Protein AF-A0A067N9S3-F1 (afdb_monomer_lite)

Radius of gyration: 34.0 Å; chains: 1; bounding box: 84×92×88 Å

Organism: Pleurotus ostreatus (strain PC15) (NCBI:txid1137138)

pLDDT: mean 71.11, std 23.24, range [21.45, 98.75]

Foldseek 3Di:
DLPPPVVVDLDDADLVLDDDDPVLLVVLCVLQVPPDPVVLSVLLVVLLVQLCVVDSDPCSSNVVLSPLFLVVFPCNVVVLVCLVPPVLAAEEEEQCQLVNNVVVSVVSPRDQQRYAYEHQDPVSPVSNCSSSVHDCVRRVRYYAHRDLPDCVQFNQDAADQDADPDDQDRSSPDRHLNSLFQPHQEYEYEQPLQSDDDVVSLSSLRSVRRNFHLPFFRKYWYKHFADCAWDWDDDPPDDPPDTGTHHHFPVQQVSVPVRDDPPQKDKGKHWDWDAAPPDDPVDRRTTTMITIMITGHNPDPDDVVVVVVVVPPPDDDDDDDDDDDDDDDDDDDDDDDDDDDDDDDDDDDDDDDDDDDDDPLLVQLVPDLDLCSLLVHDDDPDDDLVVLVVSLVVSLCVLPLCVQPDPPPDPDDDDDDDRDDSDDPSSVVSNLSSVLSSVQCNDPVSVVVVVPDDPPDGHDSVVVVVVVVVVVVVVVVVVVVVVCLQVPVCVVVLVVVVVVCVVPVVVVCDPVNSVVVSVVSVVVNVVVVPVQLVVLLVVLQVVLVVVLVVLVVQCVPDDPPPPLSNVLSVLVNVLSVLCSVVSNQVSNVVVVVVPDPDDDDDDRPDDPVVNVVSVVSNVVSVVVSVVSD

InterPro domains:
  IPR001623 DnaJ domain [PF00226] (370-451)
  IPR001623 DnaJ domain [PS50076] (370-454)
  IPR001623 DnaJ domain [SM00271] (369-446)
  IPR001623 DnaJ domain [cd06257] (370-443)
  IPR018253 DnaJ domain, conserved site [PS00636] (431-450)
  IPR029063 S-adenosyl-L-methionine-dependent methyltransferase superfamily [G3DSA:3.40.50.150] (67-269)
  IPR029063 S-adenosyl-L-methionine-dependent methyltransferase superfamily [SSF53335] (76-224)
  IPR036869 Chaperone J-domain superfamily [G3DSA:1.10.287.110] (363-470)
  IPR036869 Chaperone J-domain superfamily [SSF46565] (367-482)
  IPR051654 Fungal Meroterpenoid Biosynthesis Methyltransferases [PTHR35897] (19-282)
  IPR060188 Mmethyltransferase nvfJ-like, N-terminal domain [PF27593] (19-66)

Structure (mmCIF, N/CA/C/O backbone):
data_AF-A0A067N9S3-F1
#
_entry.id   AF-A0A067N9S3-F1
#
loop_
_atom_site.group_PDB
_atom_site.id
_atom_site.type_symbol
_atom_site.label_atom_id
_atom_site.label_alt_id
_atom_site.label_comp_id
_atom_site.label_asym_id
_atom_site.label_entity_id
_atom_site.label_seq_id
_atom_site.pdbx_PDB_ins_code
_atom_site.Cartn_x
_atom_site.Cartn_y
_atom_site.Cartn_z
_atom_site.occupancy
_atom_site.B_iso_or_equiv
_atom_site.auth_seq_id
_atom_site.auth_comp_id
_atom_site.auth_asym_id
_atom_site.auth_atom_id
_atom_site.pdbx_PDB_model_num
ATOM 1 N N . MET A 1 1 ? -14.816 -0.729 -18.235 1.00 34.25 1 MET A N 1
ATOM 2 C CA . MET A 1 1 ? -14.572 -0.189 -19.600 1.00 34.25 1 MET A CA 1
ATOM 3 C C . MET A 1 1 ? -13.129 -0.346 -20.090 1.00 34.25 1 MET A C 1
ATOM 5 O O . MET A 1 1 ? -12.967 -0.770 -21.223 1.00 34.25 1 MET A O 1
ATOM 9 N N . TYR A 1 2 ? -12.100 -0.036 -19.285 1.00 38.22 2 TYR A N 1
ATOM 10 C CA . TYR A 1 2 ? -10.674 0.024 -19.692 1.00 38.22 2 TYR A CA 1
ATOM 11 C C . TYR A 1 2 ? -10.182 -1.118 -20.614 1.00 38.22 2 TYR A C 1
ATOM 13 O O . TYR A 1 2 ? -9.454 -0.886 -21.578 1.00 38.22 2 TYR A O 1
ATOM 21 N N . HIS A 1 3 ? -10.639 -2.347 -20.358 1.00 40.97 3 HIS A N 1
ATOM 22 C CA . HIS A 1 3 ? -10.267 -3.547 -21.108 1.00 40.97 3 HIS A CA 1
ATOM 23 C C . HIS A 1 3 ? -10.670 -3.580 -22.593 1.00 40.97 3 HIS A C 1
ATOM 25 O O . HIS A 1 3 ? -10.021 -4.290 -23.346 1.00 40.97 3 HIS A O 1
ATOM 31 N N . SER A 1 4 ? -11.687 -2.839 -23.051 1.00 35.44 4 SER A N 1
ATOM 32 C CA . SER A 1 4 ? -12.237 -3.012 -24.413 1.00 35.44 4 SER A CA 1
ATOM 33 C C . SER A 1 4 ? -11.561 -2.183 -25.516 1.00 35.44 4 SER A C 1
ATOM 35 O O . SER A 1 4 ? -12.059 -2.139 -26.645 1.00 35.44 4 SER A O 1
ATOM 37 N N . ARG A 1 5 ? -10.468 -1.463 -25.209 1.00 42.41 5 ARG A N 1
ATOM 38 C CA . ARG A 1 5 ? -9.829 -0.528 -26.160 1.00 42.41 5 ARG A CA 1
ATOM 39 C C . ARG A 1 5 ? -8.297 -0.548 -26.223 1.00 42.41 5 ARG A C 1
ATOM 41 O O . ARG A 1 5 ? -7.767 -0.035 -27.206 1.00 42.41 5 ARG A O 1
ATOM 48 N N . ILE A 1 6 ? -7.583 -1.145 -25.262 1.00 43.88 6 ILE A N 1
ATOM 49 C CA . ILE A 1 6 ? -6.105 -1.239 -25.318 1.00 43.88 6 ILE A CA 1
ATOM 50 C C . ILE A 1 6 ? -5.633 -2.054 -26.535 1.00 43.88 6 ILE A C 1
ATOM 52 O O . ILE A 1 6 ? -4.616 -1.715 -27.137 1.00 43.88 6 ILE A O 1
ATOM 56 N N . ASP A 1 7 ? -6.431 -3.022 -26.990 1.00 42.16 7 ASP A N 1
ATOM 57 C CA . ASP A 1 7 ? -6.156 -3.831 -28.187 1.00 42.16 7 ASP A CA 1
ATOM 58 C C . ASP A 1 7 ? -6.003 -3.008 -29.480 1.00 42.16 7 ASP A C 1
ATOM 60 O O . ASP A 1 7 ? -5.424 -3.488 -30.453 1.00 42.16 7 ASP A O 1
ATOM 64 N N . LYS A 1 8 ? -6.499 -1.759 -29.518 1.00 44.81 8 LYS A N 1
ATOM 65 C CA . LYS A 1 8 ? -6.393 -0.891 -30.704 1.00 44.81 8 LYS A CA 1
ATOM 66 C C . LYS A 1 8 ? -5.042 -0.189 -30.840 1.00 44.81 8 LYS A C 1
ATOM 68 O O . LYS A 1 8 ? -4.690 0.184 -31.955 1.00 44.81 8 LYS A O 1
ATOM 73 N N . ILE A 1 9 ? -4.293 -0.005 -29.747 1.00 59.12 9 ILE A N 1
ATOM 74 C CA . ILE A 1 9 ? -2.919 0.520 -29.769 1.00 59.12 9 ILE A CA 1
ATOM 75 C C . ILE A 1 9 ? -2.112 -0.167 -28.657 1.00 59.12 9 ILE A C 1
ATOM 77 O O . ILE A 1 9 ? -2.021 0.332 -27.537 1.00 59.12 9 ILE A O 1
ATOM 81 N N . LYS A 1 10 ? -1.482 -1.298 -28.993 1.00 74.81 10 LYS A N 1
ATOM 82 C CA . LYS A 1 10 ? -0.449 -1.971 -28.190 1.00 74.81 10 LYS A CA 1
ATOM 83 C C . LYS A 1 10 ? 0.932 -1.593 -28.762 1.00 74.81 10 LYS A C 1
ATOM 85 O O . LYS A 1 10 ? 1.339 -2.195 -29.756 1.00 74.81 10 LYS A O 1
ATOM 90 N N . PRO A 1 11 ? 1.642 -0.576 -28.229 1.00 82.75 11 PRO A N 1
ATOM 91 C CA . PRO A 1 11 ? 2.885 -0.103 -28.839 1.00 82.75 11 PRO A CA 1
ATOM 92 C C . PRO A 1 11 ? 4.023 -1.118 -28.638 1.00 82.75 11 PRO A C 1
ATOM 94 O O . PRO A 1 11 ? 4.049 -1.798 -27.611 1.00 82.75 11 PRO A O 1
ATOM 97 N N . PRO A 1 12 ? 5.001 -1.204 -29.559 1.00 89.12 12 PRO A N 1
ATOM 98 C CA . PRO A 1 12 ? 6.074 -2.193 -29.482 1.00 89.12 12 PRO A CA 1
ATOM 99 C C . PRO A 1 12 ? 6.892 -2.060 -28.194 1.00 89.12 12 PRO A C 1
ATOM 101 O O . PRO A 1 12 ? 7.073 -0.955 -27.669 1.00 89.12 12 PRO A O 1
ATOM 104 N N . LEU A 1 13 ? 7.392 -3.191 -27.695 1.00 90.56 13 LEU A N 1
ATOM 105 C CA . LEU A 1 13 ? 8.353 -3.233 -26.592 1.00 90.56 13 LEU A CA 1
ATOM 106 C C . LEU A 1 13 ? 9.662 -2.548 -26.994 1.00 90.56 13 LEU A C 1
ATOM 108 O O . LEU A 1 13 ? 10.046 -2.555 -28.162 1.00 90.56 13 LEU A O 1
ATOM 112 N N . ASP A 1 14 ? 10.338 -1.966 -26.011 1.00 88.31 14 ASP A N 1
ATOM 113 C CA . ASP A 1 14 ? 11.590 -1.240 -26.199 1.00 88.31 14 ASP A CA 1
ATOM 114 C C . ASP A 1 14 ? 12.540 -1.587 -25.037 1.00 88.31 14 ASP A C 1
ATOM 116 O O . ASP A 1 14 ? 12.266 -1.210 -23.891 1.00 88.31 14 ASP A O 1
ATOM 120 N N . PRO A 1 15 ? 13.641 -2.321 -25.298 1.00 88.88 15 PRO A N 1
ATOM 121 C CA . PRO A 1 15 ? 14.610 -2.701 -24.274 1.00 88.88 15 PRO A CA 1
ATOM 122 C C . PRO A 1 15 ? 15.278 -1.525 -23.549 1.00 88.88 15 PRO A C 1
ATOM 124 O O . PRO A 1 15 ? 15.851 -1.739 -22.483 1.00 88.88 15 PRO A O 1
ATOM 127 N N . SER A 1 16 ? 15.215 -0.295 -24.076 1.00 87.75 16 SER A N 1
ATOM 128 C CA . SER A 1 16 ? 15.790 0.885 -23.414 1.00 87.75 16 SER A CA 1
ATOM 129 C C . SER A 1 16 ? 15.037 1.312 -22.147 1.00 87.75 16 SER A C 1
ATOM 131 O O . SER A 1 16 ? 15.611 2.008 -21.311 1.00 87.75 16 SER A O 1
ATOM 133 N N . PHE A 1 17 ? 13.800 0.837 -21.938 1.00 84.69 17 PHE A N 1
ATOM 134 C CA . PHE A 1 17 ? 13.096 0.995 -20.659 1.00 84.69 17 PHE A CA 1
ATOM 135 C C . PHE A 1 17 ? 13.587 0.037 -19.562 1.00 84.69 17 PHE A C 1
ATOM 137 O O . PHE A 1 17 ? 13.145 0.153 -18.420 1.00 84.69 17 PHE A O 1
ATOM 144 N N . TYR A 1 18 ? 14.479 -0.916 -19.860 1.00 90.50 18 TYR A N 1
ATOM 145 C CA . TYR A 1 18 ? 15.094 -1.742 -18.822 1.00 90.50 18 TYR A CA 1
ATOM 146 C C . TYR A 1 18 ? 16.066 -0.912 -17.977 1.00 90.50 18 TYR A C 1
ATOM 148 O O . TYR A 1 18 ? 17.146 -0.525 -18.426 1.00 90.50 18 TYR A O 1
ATOM 156 N N . LYS A 1 19 ? 15.681 -0.683 -16.723 1.00 87.19 19 LYS A N 1
ATOM 157 C CA . LYS A 1 19 ? 16.476 -0.037 -15.681 1.00 87.19 19 LYS A CA 1
ATOM 158 C C . LYS A 1 19 ? 16.143 -0.743 -14.367 1.00 87.19 19 LYS A C 1
ATOM 160 O O . LYS A 1 19 ? 14.967 -0.945 -14.077 1.00 87.19 19 LYS A O 1
ATOM 165 N N . LEU A 1 20 ? 17.169 -1.120 -13.613 1.00 89.75 20 LEU A N 1
ATOM 166 C CA . LEU A 1 20 ? 17.061 -1.562 -12.223 1.00 89.75 20 LEU A CA 1
ATOM 167 C C . LEU A 1 20 ? 17.903 -0.612 -11.371 1.00 89.75 20 LEU A C 1
ATOM 169 O O . LEU A 1 20 ? 18.984 -0.204 -11.801 1.00 89.75 20 LEU A O 1
ATOM 173 N N . ALA A 1 21 ? 17.416 -0.271 -10.186 1.00 89.00 21 ALA A N 1
ATOM 174 C CA . ALA A 1 21 ? 18.239 0.268 -9.110 1.00 89.00 21 ALA A CA 1
ATOM 175 C C . ALA A 1 21 ? 19.012 -0.867 -8.404 1.00 89.00 21 ALA A C 1
ATOM 177 O O . ALA A 1 21 ? 18.691 -2.045 -8.573 1.00 89.00 21 ALA A O 1
ATOM 178 N N . ASP A 1 22 ? 20.042 -0.532 -7.624 1.00 92.00 22 ASP A N 1
ATOM 179 C CA . ASP A 1 22 ? 20.944 -1.530 -7.026 1.00 92.00 22 ASP A CA 1
ATOM 180 C C . ASP A 1 22 ? 20.232 -2.469 -6.030 1.00 92.00 22 ASP A C 1
ATOM 182 O O . ASP A 1 22 ? 20.565 -3.652 -5.944 1.00 92.00 22 ASP A O 1
ATOM 186 N N . ASP A 1 23 ? 19.208 -1.972 -5.325 1.00 90.81 23 ASP A N 1
ATOM 187 C CA . ASP A 1 23 ? 18.338 -2.744 -4.427 1.00 90.81 23 ASP A CA 1
ATOM 188 C C . ASP A 1 23 ? 17.457 -3.744 -5.191 1.00 90.81 23 ASP A C 1
ATOM 190 O O . ASP A 1 23 ? 17.360 -4.915 -4.817 1.00 90.81 23 ASP A O 1
ATOM 194 N N . GLU A 1 24 ? 16.857 -3.302 -6.298 1.00 93.06 24 GLU A N 1
ATOM 195 C CA . GLU A 1 24 ? 16.057 -4.145 -7.189 1.00 93.06 24 GLU A CA 1
ATOM 196 C C . GLU A 1 24 ? 16.942 -5.211 -7.851 1.00 93.06 24 GLU A C 1
ATOM 198 O O . GLU A 1 24 ? 16.594 -6.391 -7.870 1.00 93.06 24 GLU A O 1
ATOM 203 N N . ALA A 1 25 ? 18.124 -4.823 -8.340 1.00 95.56 25 ALA A N 1
ATOM 204 C CA . ALA A 1 25 ? 19.092 -5.734 -8.938 1.00 95.56 25 ALA A CA 1
ATOM 205 C C . ALA A 1 25 ? 19.567 -6.797 -7.938 1.00 95.56 25 ALA A C 1
ATOM 207 O O . ALA A 1 25 ? 19.582 -7.979 -8.281 1.00 95.56 25 ALA A O 1
ATOM 208 N N . ALA A 1 26 ? 19.896 -6.418 -6.699 1.00 96.12 26 ALA A N 1
ATOM 209 C CA . ALA A 1 26 ? 20.254 -7.371 -5.650 1.00 96.12 26 ALA A CA 1
ATOM 210 C C . ALA A 1 26 ? 19.112 -8.364 -5.363 1.00 96.12 26 ALA A C 1
ATOM 212 O O . ALA A 1 26 ? 19.347 -9.574 -5.322 1.00 96.12 26 ALA A O 1
ATOM 213 N N . PHE A 1 27 ? 17.871 -7.877 -5.247 1.00 97.12 27 PHE A N 1
ATOM 214 C CA . PHE A 1 27 ? 16.688 -8.717 -5.039 1.00 97.12 27 PHE A CA 1
ATOM 215 C C . PHE A 1 27 ? 16.454 -9.702 -6.195 1.00 97.12 27 PHE A C 1
ATOM 217 O O . PHE A 1 27 ? 16.332 -10.905 -5.960 1.00 97.12 27 PHE A O 1
ATOM 224 N N . PHE A 1 28 ? 16.455 -9.241 -7.450 1.00 97.12 28 PHE A N 1
ATOM 225 C CA . PHE A 1 28 ? 16.248 -10.126 -8.601 1.00 97.12 28 PHE A CA 1
ATOM 226 C C . PHE A 1 28 ? 17.389 -11.142 -8.776 1.00 97.12 28 PHE A C 1
ATOM 228 O O . PHE A 1 28 ? 17.113 -12.303 -9.086 1.00 97.12 28 PHE A O 1
ATOM 235 N N . LYS A 1 29 ? 18.652 -10.776 -8.514 1.00 97.56 29 LYS A N 1
ATOM 236 C CA . LYS A 1 29 ? 19.780 -11.731 -8.523 1.00 97.56 29 LYS A CA 1
ATOM 237 C C . LYS A 1 29 ? 19.655 -12.797 -7.433 1.00 97.56 29 LYS A C 1
ATOM 239 O O . LYS A 1 29 ? 19.926 -13.969 -7.699 1.00 97.56 29 LYS A O 1
ATOM 244 N N . ALA A 1 30 ? 19.227 -12.413 -6.229 1.00 96.44 30 ALA A N 1
ATOM 245 C CA . ALA A 1 30 ? 19.009 -13.341 -5.122 1.00 96.44 30 ALA A CA 1
ATOM 246 C C . ALA A 1 30 ? 17.850 -14.310 -5.414 1.00 96.44 30 ALA A C 1
ATOM 248 O O . ALA A 1 30 ? 18.023 -15.522 -5.310 1.00 96.44 30 ALA A O 1
ATOM 249 N N . MET A 1 31 ? 16.697 -13.793 -5.851 1.00 95.25 31 MET A N 1
ATOM 250 C CA . MET A 1 31 ? 15.487 -14.597 -6.058 1.00 95.25 31 MET A CA 1
ATOM 251 C C . MET A 1 31 ? 15.546 -15.505 -7.300 1.00 95.25 31 MET A C 1
ATOM 253 O O . MET A 1 31 ? 14.951 -16.575 -7.287 1.00 95.25 31 MET A O 1
ATOM 257 N N . THR A 1 32 ? 16.251 -15.114 -8.371 1.00 96.62 32 THR A N 1
ATOM 258 C CA . THR A 1 32 ? 16.355 -15.917 -9.616 1.00 96.62 32 THR A CA 1
ATOM 259 C C . THR A 1 32 ? 17.577 -16.841 -9.670 1.00 96.62 32 THR A C 1
ATOM 261 O O . THR A 1 32 ? 17.692 -17.689 -10.569 1.00 96.62 32 THR A O 1
ATOM 264 N N . GLY A 1 33 ? 18.546 -16.615 -8.777 1.00 96.69 33 GLY A N 1
ATOM 265 C CA . GLY A 1 33 ? 19.889 -17.193 -8.817 1.00 96.69 33 GLY A CA 1
ATOM 266 C C . GLY A 1 33 ? 20.786 -16.689 -9.960 1.00 96.69 33 GLY A C 1
ATOM 267 O O . GLY A 1 33 ? 21.951 -17.081 -10.013 1.00 96.69 33 GLY A O 1
ATOM 268 N N . ILE A 1 34 ? 20.298 -15.838 -10.872 1.00 97.38 34 ILE A N 1
ATOM 269 C CA . ILE A 1 34 ? 21.073 -15.348 -12.023 1.00 97.38 34 ILE A CA 1
ATOM 270 C C . ILE A 1 34 ? 21.990 -14.212 -11.559 1.00 97.38 34 ILE A C 1
ATOM 272 O O . ILE A 1 34 ? 21.512 -13.129 -11.242 1.00 97.38 34 ILE A O 1
ATOM 276 N N . GLN A 1 35 ? 23.305 -14.448 -11.519 1.00 96.69 35 GLN A N 1
ATOM 277 C CA . GLN A 1 35 ? 24.268 -13.458 -11.009 1.00 96.69 35 GLN A CA 1
ATOM 278 C C . GLN A 1 35 ? 24.794 -12.486 -12.074 1.00 96.69 35 GLN A C 1
ATOM 280 O O . GLN A 1 35 ? 25.145 -11.351 -11.733 1.00 96.69 35 GLN A O 1
ATOM 285 N N . ASP A 1 36 ? 24.843 -12.891 -13.346 1.00 97.62 36 ASP A N 1
ATOM 286 C CA . ASP A 1 36 ? 25.226 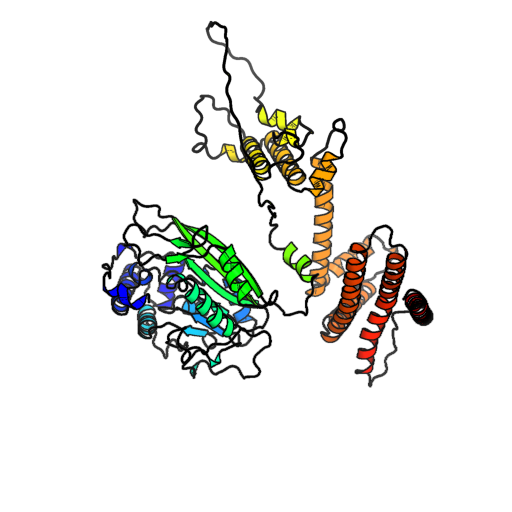-11.992 -14.436 1.00 97.62 36 ASP A CA 1
ATOM 287 C C . ASP A 1 36 ? 24.104 -10.987 -14.762 1.00 97.62 36 ASP A C 1
ATOM 289 O O . ASP A 1 36 ? 22.914 -11.299 -14.690 1.00 97.62 36 ASP A O 1
ATOM 293 N N . ALA A 1 37 ? 24.490 -9.750 -15.080 1.00 95.81 37 ALA A N 1
ATOM 294 C CA . ALA A 1 37 ? 23.549 -8.652 -15.284 1.00 95.81 37 ALA A CA 1
ATOM 295 C C . ALA A 1 37 ? 22.854 -8.689 -16.657 1.00 95.81 37 ALA A C 1
ATOM 297 O O . ALA A 1 37 ? 21.681 -8.322 -16.747 1.00 95.81 37 ALA A O 1
ATOM 298 N N . GLU A 1 38 ? 23.539 -9.141 -17.710 1.00 96.81 38 GLU A N 1
ATOM 299 C CA . GLU A 1 38 ? 22.958 -9.253 -19.049 1.00 96.81 38 GLU A CA 1
ATOM 300 C C . GLU A 1 38 ? 22.150 -10.551 -19.192 1.00 96.81 38 GLU A C 1
ATOM 302 O O . GLU A 1 38 ? 21.106 -10.539 -19.839 1.00 96.81 38 GLU A O 1
ATOM 307 N N . ASP A 1 39 ? 22.529 -11.644 -18.524 1.00 97.88 39 ASP A N 1
ATOM 308 C CA . ASP A 1 39 ? 21.680 -12.839 -18.396 1.00 97.88 39 ASP A CA 1
ATOM 309 C C . ASP A 1 39 ? 20.365 -12.526 -17.676 1.00 97.88 39 ASP A C 1
ATOM 311 O O . ASP A 1 39 ? 19.292 -12.879 -18.172 1.00 97.88 39 ASP A O 1
ATOM 315 N N . LEU A 1 40 ? 20.427 -11.816 -16.542 1.00 97.62 40 LEU A N 1
ATOM 316 C CA . LEU A 1 40 ? 19.235 -11.425 -15.789 1.00 97.62 40 LEU A CA 1
ATOM 317 C C . LEU A 1 40 ? 18.328 -10.506 -16.622 1.00 97.62 40 LEU A C 1
ATOM 319 O O . LEU A 1 40 ? 17.119 -10.716 -16.685 1.00 97.62 40 LEU A O 1
ATOM 323 N N . LYS A 1 41 ? 18.913 -9.538 -17.331 1.00 97.44 41 LYS A N 1
ATOM 324 C CA . LYS A 1 41 ? 18.213 -8.650 -18.268 1.00 97.44 41 LYS A CA 1
ATOM 325 C C . LYS A 1 41 ? 17.572 -9.408 -19.433 1.00 97.44 41 LYS A C 1
ATOM 327 O O . LYS A 1 41 ? 16.412 -9.154 -19.747 1.00 97.44 41 LYS A O 1
ATOM 332 N N . ARG A 1 42 ? 18.278 -10.363 -20.055 1.00 98.00 42 ARG A N 1
ATOM 333 C CA . ARG A 1 42 ? 17.727 -11.217 -21.126 1.00 98.00 42 ARG A CA 1
ATOM 334 C C . ARG A 1 42 ? 16.554 -12.061 -20.626 1.00 98.00 42 ARG A C 1
ATOM 336 O O . ARG A 1 42 ? 15.541 -12.147 -21.318 1.00 98.00 42 ARG A O 1
ATOM 343 N N . HIS A 1 43 ? 16.663 -12.626 -19.423 1.00 98.06 43 HIS A N 1
ATOM 344 C CA . HIS A 1 43 ? 15.579 -13.360 -18.762 1.00 98.06 43 HIS A CA 1
ATOM 345 C C . HIS A 1 43 ? 14.362 -12.458 -18.500 1.00 98.06 43 HIS A C 1
ATOM 347 O O . HIS A 1 43 ? 13.264 -12.754 -18.968 1.00 98.06 43 HIS A O 1
ATOM 353 N N . ILE A 1 44 ? 14.564 -11.302 -17.859 1.00 97.69 44 ILE A N 1
ATOM 354 C CA . ILE A 1 44 ? 13.501 -10.327 -17.565 1.00 97.69 44 ILE A CA 1
ATOM 355 C C . ILE A 1 44 ? 12.788 -9.856 -18.841 1.00 97.69 44 ILE A C 1
ATOM 357 O O . ILE A 1 44 ? 11.560 -9.823 -18.869 1.00 97.69 44 ILE A O 1
ATOM 361 N N . LEU A 1 45 ? 13.525 -9.524 -19.907 1.00 97.50 45 LEU A N 1
ATOM 362 C CA . LEU A 1 45 ? 12.941 -9.074 -21.179 1.00 97.50 45 LEU A CA 1
ATOM 363 C C . LEU A 1 45 ? 12.191 -10.201 -21.918 1.00 97.50 45 LEU A C 1
ATOM 365 O O . LEU A 1 45 ? 11.172 -9.942 -22.558 1.00 97.50 45 LEU A O 1
ATOM 369 N N . SER A 1 46 ? 12.635 -11.457 -21.792 1.00 98.00 46 SER A N 1
ATOM 370 C CA . SER A 1 46 ? 11.904 -12.628 -22.303 1.00 98.00 46 SER A CA 1
ATOM 371 C C . SER A 1 46 ? 10.552 -12.805 -21.599 1.00 98.00 46 SER A C 1
ATOM 373 O O . SER A 1 46 ? 9.522 -12.976 -22.256 1.00 98.00 46 SER A O 1
ATOM 375 N N . VAL A 1 47 ? 10.527 -12.706 -20.265 1.00 97.75 47 VAL A N 1
ATOM 376 C CA . VAL A 1 47 ? 9.280 -12.810 -19.487 1.00 97.75 47 VAL A CA 1
ATOM 377 C C . VAL A 1 47 ? 8.376 -11.595 -19.715 1.00 97.75 47 VAL A C 1
ATOM 379 O O . VAL A 1 47 ? 7.166 -11.756 -19.878 1.00 97.75 47 VAL A O 1
ATOM 382 N N . GLN A 1 48 ? 8.949 -10.390 -19.825 1.00 96.50 48 GLN A N 1
ATOM 383 C CA . GLN A 1 48 ? 8.224 -9.176 -20.212 1.00 96.50 48 GLN A CA 1
ATOM 384 C C . GLN A 1 48 ? 7.474 -9.376 -21.533 1.00 96.50 48 GLN A C 1
ATOM 386 O O . GLN A 1 48 ? 6.302 -9.012 -21.612 1.00 96.50 48 GLN A O 1
ATOM 391 N N . ALA A 1 49 ? 8.121 -9.951 -22.554 1.00 96.31 49 ALA A N 1
ATOM 392 C CA . ALA A 1 49 ? 7.499 -10.184 -23.854 1.00 96.31 49 ALA A CA 1
ATOM 393 C C . ALA A 1 49 ? 6.269 -11.094 -23.743 1.00 96.31 49 ALA A C 1
ATOM 395 O O . ALA A 1 49 ? 5.171 -10.686 -24.123 1.00 96.31 49 ALA A O 1
ATOM 396 N N . LYS A 1 50 ? 6.428 -12.266 -23.112 1.00 96.00 50 LYS A N 1
ATOM 397 C CA . LYS A 1 50 ? 5.329 -13.210 -22.846 1.00 96.00 50 LYS A CA 1
ATOM 398 C C . LYS A 1 50 ? 4.172 -12.553 -22.091 1.00 96.00 50 LYS A C 1
ATOM 400 O O . LYS A 1 50 ? 3.017 -12.681 -22.486 1.00 96.00 50 LYS A O 1
ATOM 405 N N . ALA A 1 51 ? 4.473 -11.808 -21.030 1.00 94.31 51 ALA A N 1
ATOM 406 C CA . ALA A 1 51 ? 3.453 -11.135 -20.235 1.00 94.31 51 ALA A CA 1
ATOM 407 C C . ALA A 1 51 ? 2.757 -9.992 -20.994 1.00 94.31 51 ALA A C 1
ATOM 409 O O . ALA A 1 51 ? 1.560 -9.767 -20.818 1.00 94.31 51 ALA A O 1
ATOM 410 N N . TYR A 1 52 ? 3.465 -9.292 -21.882 1.00 93.62 52 TYR A N 1
ATOM 411 C CA . TYR A 1 52 ? 2.874 -8.249 -22.721 1.00 93.62 52 TYR A CA 1
ATOM 412 C C . TYR A 1 52 ? 1.897 -8.813 -23.767 1.00 93.62 52 TYR A C 1
ATOM 414 O O . TYR A 1 52 ? 0.995 -8.105 -24.228 1.00 93.62 52 TYR A O 1
ATOM 422 N N . ASP A 1 53 ? 2.032 -10.093 -24.118 1.00 93.56 53 ASP A N 1
ATOM 423 C CA . ASP A 1 53 ? 1.088 -10.834 -24.959 1.00 93.56 53 ASP A CA 1
ATOM 424 C C . ASP A 1 53 ? -0.155 -11.332 -24.203 1.00 93.56 53 ASP A C 1
ATOM 426 O O . ASP A 1 53 ? -1.198 -11.506 -24.828 1.00 93.56 53 ASP A O 1
ATOM 430 N N . ILE A 1 54 ? -0.111 -11.421 -22.868 1.00 91.31 54 ILE A N 1
ATOM 431 C CA . ILE A 1 54 ? -1.299 -11.663 -22.026 1.00 91.31 54 ILE A CA 1
ATOM 432 C C . ILE A 1 54 ? -2.197 -10.418 -21.972 1.00 91.31 54 ILE A C 1
ATOM 434 O O . ILE A 1 54 ? -3.417 -10.528 -22.115 1.00 91.31 54 ILE A O 1
ATOM 438 N N . PHE A 1 55 ? -1.613 -9.232 -21.753 1.00 86.19 55 PHE A N 1
ATOM 439 C CA . PHE A 1 55 ? -2.299 -7.947 -21.930 1.00 86.19 55 PHE A CA 1
ATOM 440 C C . PHE A 1 55 ? -1.311 -6.774 -22.054 1.00 86.19 55 PHE A C 1
ATOM 442 O O . PHE A 1 55 ? -0.287 -6.718 -21.372 1.00 86.19 55 PHE A O 1
ATOM 449 N N . GLY A 1 56 ? -1.647 -5.789 -22.892 1.00 83.81 56 GLY A N 1
ATOM 450 C CA . GLY A 1 56 ? -0.753 -4.707 -23.327 1.00 83.81 56 GLY A CA 1
ATOM 451 C C . GLY A 1 56 ? -0.452 -3.592 -22.309 1.00 83.81 56 GLY A C 1
ATOM 452 O O . GLY A 1 56 ? -0.323 -2.433 -22.710 1.00 83.81 56 GLY A O 1
ATOM 453 N N . TYR A 1 57 ? -0.337 -3.884 -21.008 1.00 82.94 57 TYR A N 1
ATOM 454 C CA . TYR A 1 57 ? -0.247 -2.854 -19.964 1.00 82.94 57 TYR A CA 1
ATOM 455 C C . TYR A 1 57 ? 0.993 -1.927 -20.067 1.00 82.94 57 TYR A C 1
ATOM 457 O O . TYR A 1 57 ? 2.128 -2.406 -20.175 1.00 82.94 57 TYR A O 1
ATOM 465 N N . PRO A 1 58 ? 0.834 -0.591 -19.910 1.00 81.25 58 PRO A N 1
ATOM 466 C CA . PRO A 1 58 ? 1.948 0.368 -19.932 1.00 81.25 58 PRO A CA 1
ATOM 467 C C . PRO A 1 58 ? 2.981 0.241 -18.801 1.00 81.25 58 PRO A C 1
ATOM 469 O O . PRO A 1 58 ? 4.029 0.886 -18.883 1.00 81.25 58 PRO A O 1
ATOM 472 N N . CYS A 1 59 ? 2.700 -0.517 -17.736 1.00 81.94 59 CYS A N 1
ATOM 473 C CA . CYS A 1 59 ? 3.682 -0.864 -16.702 1.00 81.94 59 CYS A CA 1
ATOM 474 C C . CYS A 1 59 ? 4.579 -2.030 -17.148 1.00 81.94 59 CYS A C 1
ATOM 476 O O . CYS A 1 59 ? 5.796 -1.931 -17.015 1.00 81.94 59 CYS A O 1
ATOM 478 N N . ILE A 1 60 ? 4.003 -3.064 -17.777 1.00 88.38 60 ILE A N 1
ATOM 479 C CA . ILE A 1 60 ? 4.742 -4.185 -18.377 1.00 88.38 60 ILE A CA 1
ATOM 480 C C . ILE A 1 60 ? 5.658 -3.664 -19.489 1.00 88.38 60 ILE A C 1
ATOM 482 O O . ILE A 1 60 ? 6.864 -3.892 -19.435 1.00 88.38 60 ILE A O 1
ATOM 486 N N . ARG A 1 61 ? 5.128 -2.865 -20.433 1.00 87.25 61 ARG A N 1
ATOM 487 C CA . ARG A 1 61 ? 5.901 -2.296 -21.560 1.00 87.25 61 ARG A CA 1
ATOM 488 C C . ARG A 1 61 ? 7.178 -1.554 -21.144 1.00 87.25 61 ARG A C 1
ATOM 490 O O . ARG A 1 61 ? 8.149 -1.551 -21.893 1.00 87.25 61 ARG A O 1
ATOM 497 N N . ARG A 1 62 ? 7.157 -0.887 -19.988 1.00 82.88 62 ARG A N 1
ATOM 498 C CA . ARG A 1 62 ? 8.218 0.027 -19.527 1.00 82.88 62 ARG A CA 1
ATOM 499 C C . ARG A 1 62 ? 8.958 -0.494 -18.293 1.00 82.88 62 ARG A C 1
ATOM 501 O O . ARG A 1 62 ? 9.427 0.301 -17.490 1.00 82.88 62 ARG A O 1
ATOM 508 N N . CYS A 1 63 ? 8.977 -1.814 -18.099 1.00 86.94 63 CYS A N 1
ATOM 509 C CA . CYS A 1 63 ? 9.665 -2.498 -16.996 1.00 86.94 63 CYS A CA 1
ATOM 510 C C . CYS A 1 63 ? 9.243 -2.082 -15.569 1.00 86.94 63 CYS A C 1
ATOM 512 O O . CYS A 1 63 ? 9.791 -2.592 -14.600 1.00 86.94 63 CYS A O 1
ATOM 514 N N . ALA A 1 64 ? 8.207 -1.252 -15.406 1.00 83.69 64 ALA A N 1
ATOM 515 C CA . ALA A 1 64 ? 7.783 -0.680 -14.123 1.00 83.69 64 ALA A CA 1
ATOM 516 C C . ALA A 1 64 ? 7.131 -1.693 -13.152 1.00 83.69 64 ALA A C 1
ATOM 518 O O . ALA A 1 64 ? 6.695 -1.332 -12.057 1.00 83.69 64 ALA A O 1
ATOM 519 N N . PHE A 1 65 ? 7.039 -2.961 -13.564 1.00 85.75 65 PHE A N 1
ATOM 520 C CA . PHE A 1 65 ? 6.734 -4.092 -12.689 1.00 85.75 65 PHE A CA 1
ATOM 521 C C . PHE A 1 65 ? 7.930 -4.483 -11.806 1.00 85.75 65 PHE A C 1
ATOM 523 O O . PHE A 1 65 ? 7.707 -4.998 -10.715 1.00 85.75 65 PHE A O 1
ATOM 530 N N . LEU A 1 66 ? 9.165 -4.207 -12.250 1.00 89.75 66 LEU A N 1
ATOM 531 C CA . LEU A 1 66 ? 10.402 -4.491 -11.515 1.00 89.75 66 LEU A CA 1
ATOM 532 C C . LEU A 1 66 ? 10.550 -3.609 -10.268 1.00 89.75 66 LEU A C 1
ATOM 534 O O . LEU A 1 66 ? 11.161 -4.026 -9.288 1.00 89.75 66 LEU A O 1
ATOM 538 N N . ASN A 1 67 ? 9.966 -2.407 -10.289 1.00 87.12 67 ASN A N 1
ATOM 539 C CA . ASN A 1 67 ? 9.989 -1.483 -9.163 1.00 87.12 67 ASN A CA 1
ATOM 540 C C . ASN A 1 67 ? 9.339 -2.121 -7.931 1.00 87.12 67 ASN A C 1
ATOM 542 O O . ASN A 1 67 ? 8.120 -2.312 -7.911 1.00 87.12 67 ASN A O 1
ATOM 546 N N . LEU A 1 68 ? 10.128 -2.371 -6.888 1.00 89.19 68 LEU A N 1
ATOM 547 C CA . LEU A 1 68 ? 9.649 -2.846 -5.589 1.00 89.19 68 LEU A CA 1
ATOM 548 C C . LEU A 1 68 ? 8.957 -1.679 -4.871 1.00 89.19 68 LEU A C 1
ATOM 550 O O . LEU A 1 68 ? 9.593 -0.850 -4.218 1.00 89.19 68 LEU A O 1
ATOM 554 N N . LYS A 1 69 ? 7.649 -1.550 -5.099 1.00 88.94 69 LYS A N 1
ATOM 555 C CA . LYS A 1 69 ? 6.827 -0.415 -4.668 1.00 88.94 69 LYS A CA 1
ATOM 556 C C . LYS A 1 69 ? 6.540 -0.517 -3.182 1.00 88.94 69 LYS A C 1
ATOM 558 O O . LYS A 1 69 ? 6.742 0.463 -2.473 1.00 88.94 69 LYS A O 1
ATOM 563 N N . ILE A 1 70 ? 6.154 -1.704 -2.715 1.00 93.69 70 ILE A N 1
ATOM 564 C CA . ILE A 1 70 ? 5.765 -1.954 -1.327 1.00 93.69 70 ILE A CA 1
ATOM 565 C C . ILE A 1 70 ? 6.867 -1.515 -0.355 1.00 93.69 70 ILE A C 1
ATOM 567 O O . ILE A 1 70 ? 6.602 -0.747 0.565 1.00 93.69 70 ILE A O 1
ATOM 571 N N . SER A 1 71 ? 8.126 -1.864 -0.648 1.00 93.62 71 SER A N 1
ATOM 572 C CA . SER A 1 71 ? 9.294 -1.537 0.177 1.00 93.62 71 SER A CA 1
ATOM 573 C C . SER A 1 71 ? 9.769 -0.083 0.091 1.00 93.62 71 SER A C 1
ATOM 575 O O . SER A 1 71 ? 10.737 0.284 0.754 1.00 93.62 71 SER A O 1
ATOM 577 N N . ARG A 1 72 ? 9.107 0.748 -0.721 1.00 89.69 72 ARG A N 1
ATOM 578 C CA . ARG A 1 72 ? 9.386 2.186 -0.877 1.00 89.69 72 ARG A CA 1
ATOM 579 C C . ARG A 1 72 ? 8.285 3.075 -0.291 1.00 89.69 72 ARG A C 1
ATOM 581 O O . ARG A 1 72 ? 8.434 4.294 -0.290 1.00 89.69 72 ARG A O 1
ATOM 588 N N . LEU A 1 73 ? 7.206 2.489 0.232 1.00 90.19 73 LEU A N 1
ATOM 589 C CA . LEU A 1 73 ? 6.139 3.211 0.929 1.00 90.19 73 LEU A CA 1
ATOM 590 C C . LEU A 1 73 ? 6.525 3.434 2.407 1.00 90.19 73 LEU A C 1
ATOM 592 O O . LEU A 1 73 ? 6.998 2.491 3.045 1.00 90.19 73 LEU A O 1
ATOM 596 N N . PRO A 1 74 ? 6.295 4.627 2.998 1.00 90.62 74 PRO A N 1
ATOM 597 C CA . PRO A 1 74 ? 6.701 4.923 4.379 1.00 90.62 74 PRO A CA 1
ATOM 598 C C . PRO A 1 74 ? 6.179 3.925 5.427 1.00 90.62 74 PRO A C 1
ATOM 600 O O . PRO A 1 74 ? 6.917 3.543 6.334 1.00 90.62 74 PRO A O 1
ATOM 603 N N . ALA A 1 75 ? 4.943 3.443 5.257 1.00 89.62 75 ALA A N 1
ATOM 604 C CA . ALA A 1 75 ? 4.298 2.483 6.156 1.00 89.62 75 ALA A CA 1
ATOM 605 C C . ALA A 1 75 ? 4.983 1.099 6.202 1.00 89.62 75 ALA A C 1
ATOM 607 O O . ALA A 1 75 ? 4.765 0.341 7.145 1.00 89.62 75 ALA A O 1
ATOM 608 N N . TYR A 1 76 ? 5.835 0.749 5.229 1.00 94.44 76 TYR A N 1
ATOM 609 C CA . TYR A 1 76 ? 6.359 -0.615 5.073 1.00 94.44 76 TYR A CA 1
ATOM 610 C C . TYR A 1 76 ? 7.129 -1.145 6.291 1.00 94.44 76 TYR A C 1
ATOM 612 O O . TYR A 1 76 ? 7.013 -2.318 6.636 1.00 94.44 76 TYR A O 1
ATOM 620 N N . LYS A 1 77 ? 7.879 -0.283 6.990 1.00 93.25 77 LYS A N 1
ATOM 621 C CA . LYS A 1 77 ? 8.602 -0.679 8.213 1.00 93.25 77 LYS A CA 1
ATOM 622 C C . LYS A 1 77 ? 7.650 -1.070 9.347 1.00 93.25 77 LYS A C 1
ATOM 624 O O . LYS A 1 77 ? 7.923 -2.021 10.072 1.00 93.25 77 LYS A O 1
ATOM 629 N N . GLN A 1 78 ? 6.535 -0.353 9.482 1.00 89.69 78 GLN A N 1
ATOM 630 C CA . GLN A 1 78 ? 5.493 -0.641 10.469 1.00 89.69 78 GLN A CA 1
ATOM 631 C C . GLN A 1 78 ? 4.674 -1.873 10.067 1.00 89.69 78 GLN A C 1
ATOM 633 O O . GLN A 1 78 ? 4.368 -2.697 10.920 1.00 89.69 78 GLN A O 1
ATOM 638 N N . VAL A 1 79 ? 4.411 -2.048 8.768 1.00 91.81 79 VAL A N 1
ATOM 639 C CA . VAL A 1 79 ? 3.814 -3.264 8.196 1.00 91.81 79 VAL A CA 1
ATOM 640 C C . VAL A 1 79 ? 4.656 -4.502 8.517 1.00 91.81 79 VAL A C 1
ATOM 642 O O . VAL A 1 79 ? 4.129 -5.446 9.096 1.00 91.81 79 VAL A O 1
ATOM 645 N N . LEU A 1 80 ? 5.963 -4.506 8.228 1.00 94.56 80 LEU A N 1
ATOM 646 C CA . LEU A 1 80 ? 6.827 -5.651 8.553 1.00 94.56 80 LEU A CA 1
ATOM 647 C C . LEU A 1 80 ? 6.870 -5.936 10.061 1.00 94.56 80 LEU A C 1
ATOM 649 O O . LEU A 1 80 ? 6.785 -7.097 10.455 1.00 94.56 80 LEU A O 1
ATOM 653 N N . LYS A 1 81 ? 6.929 -4.892 10.901 1.00 92.56 81 LYS A N 1
ATOM 654 C CA . LYS A 1 81 ? 6.842 -5.028 12.363 1.00 92.56 81 LYS A CA 1
ATOM 655 C C . LYS A 1 81 ? 5.523 -5.695 12.787 1.00 92.56 81 LYS A C 1
ATOM 657 O O . LYS A 1 81 ? 5.544 -6.664 13.541 1.00 92.56 81 LYS A O 1
ATOM 662 N N . LEU A 1 82 ? 4.388 -5.252 12.238 1.00 91.44 82 LEU A N 1
ATOM 663 C CA . LEU A 1 82 ? 3.071 -5.839 12.505 1.00 91.44 82 LEU A CA 1
ATOM 664 C C . LEU A 1 82 ? 3.012 -7.326 12.120 1.00 91.44 82 LEU A C 1
ATOM 666 O O . LEU A 1 82 ? 2.490 -8.127 12.889 1.00 91.44 82 LEU A O 1
ATOM 670 N N . GLY A 1 83 ? 3.581 -7.708 10.972 1.00 91.81 83 GLY A N 1
ATOM 671 C CA . GLY A 1 83 ? 3.649 -9.106 10.521 1.00 91.81 83 GLY A CA 1
ATOM 672 C C . GLY A 1 83 ? 4.546 -10.015 11.371 1.00 91.81 83 GLY A C 1
ATOM 673 O O . GLY A 1 83 ? 4.395 -11.236 11.326 1.00 91.81 83 GLY A O 1
ATOM 674 N N . GLN A 1 84 ? 5.463 -9.434 12.149 1.00 89.25 84 GLN A N 1
ATOM 675 C CA . GLN A 1 84 ? 6.337 -10.142 13.091 1.00 89.25 84 GLN A CA 1
ATOM 676 C C . GLN A 1 84 ? 5.712 -10.245 14.493 1.00 89.25 84 GLN A C 1
ATOM 678 O O . GLN A 1 84 ? 5.869 -11.268 15.156 1.00 89.25 84 GLN A O 1
ATOM 683 N N . GLU A 1 85 ? 4.986 -9.214 14.938 1.00 90.75 85 GLU A N 1
ATOM 684 C CA . GLU A 1 85 ? 4.407 -9.132 16.289 1.00 90.75 85 GLU A CA 1
ATOM 685 C C . GLU A 1 85 ? 2.980 -9.706 16.383 1.00 90.75 85 GLU A C 1
ATOM 687 O O . GLU A 1 85 ? 2.678 -10.460 17.312 1.00 90.75 85 GLU A O 1
ATOM 692 N N . ARG A 1 86 ? 2.090 -9.415 15.421 1.00 92.19 86 ARG A N 1
ATOM 693 C CA . ARG A 1 86 ? 0.725 -9.970 15.397 1.00 92.19 86 ARG A CA 1
ATOM 694 C C . ARG A 1 86 ? 0.753 -11.387 14.822 1.00 92.19 86 ARG A C 1
ATOM 696 O O . ARG A 1 86 ? 0.726 -11.605 13.609 1.00 92.19 86 ARG A O 1
ATOM 703 N N . ARG A 1 87 ? 0.735 -12.381 15.714 1.00 91.19 87 ARG A N 1
ATOM 704 C CA . ARG A 1 87 ? 0.568 -13.798 15.352 1.00 91.19 87 ARG A CA 1
ATOM 705 C C . ARG A 1 87 ? -0.686 -13.989 14.492 1.00 91.19 87 ARG A C 1
ATOM 707 O O . ARG A 1 87 ? -1.797 -13.800 14.969 1.00 91.19 87 ARG A O 1
ATOM 714 N N . GLY A 1 88 ? -0.498 -14.455 13.258 1.00 92.00 88 GLY A N 1
ATOM 715 C CA . GLY A 1 88 ? -1.601 -14.716 12.326 1.00 92.00 88 GLY A CA 1
ATOM 716 C C . GLY A 1 88 ? -1.984 -13.531 11.437 1.00 92.00 88 GLY A C 1
ATOM 717 O O . GLY A 1 88 ? -2.903 -13.683 10.641 1.00 92.00 88 GLY A O 1
ATOM 718 N N . ALA A 1 89 ? -1.281 -12.392 11.516 1.00 96.19 89 ALA A N 1
ATOM 719 C CA . ALA A 1 89 ? -1.504 -11.266 10.611 1.00 96.19 89 ALA A CA 1
ATOM 720 C C . ALA A 1 89 ? -1.415 -11.702 9.144 1.00 96.19 89 ALA A C 1
ATOM 722 O O . ALA A 1 89 ? -0.435 -12.341 8.756 1.00 96.19 89 ALA A O 1
ATOM 723 N N . ILE A 1 90 ? -2.420 -11.332 8.345 1.00 98.00 90 ILE A N 1
ATOM 724 C CA . ILE A 1 90 ? -2.523 -11.664 6.915 1.00 98.00 90 ILE A CA 1
ATOM 725 C C . ILE A 1 90 ? -2.146 -10.449 6.063 1.00 98.00 90 ILE A C 1
ATOM 727 O O . ILE A 1 90 ? -2.638 -9.348 6.324 1.00 98.00 90 ILE A O 1
ATOM 731 N N . LEU A 1 91 ? -1.328 -10.663 5.025 1.00 98.56 91 LEU A N 1
ATOM 732 C CA . LEU A 1 91 ? -1.025 -9.679 3.980 1.00 98.56 91 LEU A CA 1
ATOM 733 C C . LEU A 1 91 ? -1.636 -10.091 2.637 1.00 98.56 91 LEU A C 1
ATOM 735 O O . LEU A 1 91 ? -1.420 -11.209 2.172 1.00 98.56 91 LEU A O 1
ATOM 739 N N . LEU A 1 92 ? -2.339 -9.159 1.992 1.00 98.69 92 LEU A N 1
ATOM 740 C CA . LEU A 1 92 ? -2.809 -9.263 0.611 1.00 98.69 92 LEU A CA 1
ATOM 741 C C . LEU A 1 92 ? -2.087 -8.243 -0.280 1.00 98.69 92 LEU A C 1
ATOM 743 O O . LEU A 1 92 ? -2.114 -7.045 -0.006 1.00 98.69 92 LEU A O 1
ATOM 747 N N . ASP A 1 93 ? -1.494 -8.718 -1.373 1.00 98.50 93 ASP A N 1
ATOM 748 C CA . ASP A 1 93 ? -1.001 -7.897 -2.486 1.00 98.50 93 ASP A CA 1
ATOM 749 C C . ASP A 1 93 ? -2.064 -7.885 -3.600 1.00 98.50 93 ASP A C 1
ATOM 751 O O . ASP A 1 93 ? -2.276 -8.896 -4.276 1.00 98.50 93 ASP A O 1
ATOM 755 N N . MET A 1 94 ? -2.797 -6.775 -3.744 1.00 97.31 94 MET A N 1
ATOM 756 C CA . MET A 1 94 ? -3.926 -6.642 -4.674 1.00 97.31 94 MET A CA 1
ATOM 757 C C . MET A 1 94 ? -3.537 -5.843 -5.924 1.00 97.31 94 MET A C 1
ATOM 759 O O . MET A 1 94 ? -3.041 -4.719 -5.839 1.00 97.31 94 MET A O 1
ATOM 763 N N . GLY A 1 95 ? -3.801 -6.422 -7.099 1.00 94.94 95 GLY A N 1
ATOM 764 C CA . GLY A 1 95 ? -3.221 -5.966 -8.363 1.00 94.94 95 GLY A CA 1
ATOM 765 C C . GLY A 1 95 ? -1.747 -6.363 -8.476 1.00 94.94 95 GLY A C 1
ATOM 766 O O . GLY A 1 95 ? -0.935 -5.593 -8.993 1.00 94.94 95 GLY A O 1
ATOM 767 N N . CYS A 1 96 ? -1.384 -7.537 -7.940 1.00 95.31 96 CYS A N 1
ATOM 768 C CA . CYS A 1 96 ? 0.007 -7.951 -7.738 1.00 95.31 96 CYS A CA 1
ATOM 769 C C . CYS A 1 96 ? 0.824 -8.083 -9.034 1.00 95.31 96 CYS A C 1
ATOM 771 O O . CYS A 1 96 ? 2.059 -8.135 -8.984 1.00 95.31 96 CYS A O 1
ATOM 773 N N . CYS A 1 97 ? 0.169 -8.182 -10.199 1.00 94.44 97 CYS A N 1
ATOM 774 C CA . CYS A 1 97 ? 0.796 -8.495 -11.477 1.00 94.44 97 CYS A CA 1
ATOM 775 C C . CYS A 1 97 ? 1.656 -9.773 -11.347 1.00 94.44 97 CYS A C 1
ATOM 777 O O . CYS A 1 97 ? 1.112 -10.848 -11.107 1.00 94.44 97 CYS A O 1
ATOM 779 N N . PHE A 1 98 ? 2.988 -9.681 -11.430 1.00 95.69 98 PHE A N 1
ATOM 780 C CA . PHE A 1 98 ? 3.899 -10.833 -11.292 1.00 95.69 98 PHE A CA 1
ATOM 781 C C . PHE A 1 98 ? 4.250 -11.198 -9.830 1.00 95.69 98 PHE A C 1
ATOM 783 O O . PHE A 1 98 ? 5.122 -12.035 -9.589 1.00 95.69 98 PHE A O 1
ATOM 790 N N . GLY A 1 99 ? 3.630 -10.548 -8.838 1.00 95.44 99 GLY A N 1
ATOM 791 C CA . GLY A 1 99 ? 3.859 -10.816 -7.414 1.00 95.44 99 GLY A CA 1
ATOM 792 C C . GLY A 1 99 ? 5.212 -10.334 -6.881 1.00 95.44 99 GLY A C 1
ATOM 793 O O . GLY A 1 99 ? 5.718 -10.891 -5.909 1.00 95.44 99 GLY A O 1
ATOM 794 N N . ASN A 1 100 ? 5.835 -9.331 -7.513 1.00 94.94 100 ASN A N 1
ATOM 795 C CA . ASN A 1 100 ? 7.134 -8.794 -7.076 1.00 94.94 100 ASN A CA 1
ATOM 796 C C . ASN A 1 100 ? 7.057 -8.214 -5.654 1.00 94.94 100 ASN A C 1
ATOM 798 O O . ASN A 1 100 ? 7.955 -8.434 -4.845 1.00 94.94 100 ASN A O 1
ATOM 802 N N . ASP A 1 101 ? 5.971 -7.495 -5.363 1.00 96.50 101 ASP A N 1
ATOM 803 C CA . ASP A 1 101 ? 5.757 -6.796 -4.101 1.00 96.50 101 ASP A CA 1
ATOM 804 C C . ASP A 1 101 ? 5.476 -7.802 -2.956 1.00 96.50 101 ASP A C 1
ATOM 806 O O . ASP A 1 101 ? 6.200 -7.794 -1.958 1.00 96.50 101 ASP A O 1
ATOM 810 N N . VAL A 1 102 ? 4.573 -8.783 -3.122 1.00 97.25 102 VAL A N 1
ATOM 811 C CA . VAL A 1 102 ? 4.416 -9.872 -2.126 1.00 97.25 102 VAL A CA 1
ATOM 812 C C . VAL A 1 102 ? 5.693 -10.704 -1.918 1.00 97.25 102 VAL A C 1
ATOM 814 O O . VAL A 1 102 ? 6.035 -11.047 -0.785 1.00 97.25 102 VAL A O 1
ATOM 817 N N . ARG A 1 103 ? 6.458 -10.995 -2.981 1.00 97.38 103 ARG A N 1
ATOM 818 C CA . ARG A 1 103 ? 7.737 -11.727 -2.875 1.00 97.38 103 ARG A CA 1
ATOM 819 C C . ARG A 1 103 ? 8.796 -10.921 -2.122 1.00 97.38 103 ARG A C 1
ATOM 821 O O . ARG A 1 103 ? 9.598 -11.514 -1.405 1.00 97.38 103 ARG A O 1
ATOM 828 N N . LYS A 1 104 ? 8.774 -9.589 -2.231 1.00 97.19 104 LYS A N 1
ATOM 829 C CA . LYS A 1 104 ? 9.624 -8.684 -1.447 1.00 97.19 104 LYS A CA 1
ATOM 830 C C . LYS A 1 104 ? 9.226 -8.668 0.032 1.00 97.19 104 LYS A C 1
ATOM 832 O O . LYS A 1 104 ? 10.110 -8.811 0.870 1.00 97.19 104 LYS A O 1
ATOM 837 N N . ALA A 1 105 ? 7.931 -8.621 0.354 1.00 97.50 105 ALA A N 1
ATOM 838 C CA . ALA A 1 105 ? 7.458 -8.744 1.738 1.00 97.50 105 ALA A CA 1
ATOM 839 C C . ALA A 1 105 ? 7.921 -10.056 2.397 1.00 97.50 105 ALA A C 1
ATOM 841 O O . ALA A 1 105 ? 8.448 -10.037 3.507 1.00 97.50 105 ALA A O 1
ATOM 842 N N . VAL A 1 106 ? 7.796 -11.189 1.694 1.00 96.50 106 VAL A N 1
ATOM 843 C CA . VAL A 1 106 ? 8.265 -12.496 2.190 1.00 96.50 106 VAL A CA 1
ATOM 844 C C . VAL A 1 106 ? 9.791 -12.542 2.340 1.00 96.50 106 VAL A C 1
ATOM 846 O O . VAL A 1 106 ? 10.288 -13.045 3.345 1.00 96.50 106 VAL A O 1
ATOM 849 N N . ALA A 1 107 ? 10.549 -11.977 1.393 1.00 96.06 107 ALA A N 1
ATOM 850 C CA . ALA A 1 107 ? 12.011 -11.898 1.484 1.00 96.06 107 ALA A CA 1
ATOM 851 C C . ALA A 1 107 ? 12.505 -11.006 2.642 1.00 96.06 107 ALA A C 1
ATOM 853 O O . ALA A 1 107 ? 13.566 -11.275 3.201 1.00 96.06 107 ALA A O 1
ATOM 854 N N . ASP A 1 108 ? 11.728 -9.990 3.031 1.00 96.19 108 ASP A N 1
ATOM 855 C CA . ASP A 1 108 ? 11.999 -9.127 4.191 1.00 96.19 108 ASP A CA 1
ATOM 856 C C . ASP A 1 108 ? 11.438 -9.690 5.518 1.00 96.19 108 ASP A C 1
ATOM 858 O O . ASP A 1 108 ? 11.487 -9.021 6.552 1.00 96.19 108 ASP A O 1
ATOM 862 N N . GLY A 1 109 ? 10.932 -10.930 5.514 1.00 95.00 109 GLY A N 1
ATOM 863 C CA . GLY A 1 109 ? 10.545 -11.670 6.717 1.00 95.00 109 GLY A CA 1
ATOM 864 C C . GLY A 1 109 ? 9.044 -11.763 7.003 1.00 95.00 109 GLY A C 1
ATOM 865 O O . GLY A 1 109 ? 8.684 -12.223 8.086 1.00 95.00 109 GLY A O 1
ATOM 866 N N . TRP A 1 110 ? 8.157 -11.371 6.079 1.00 96.19 110 TRP A N 1
ATOM 867 C CA . TRP A 1 110 ? 6.726 -11.665 6.232 1.00 96.19 110 TRP A CA 1
ATOM 868 C C . TRP A 1 110 ? 6.468 -13.186 6.137 1.00 96.19 110 TRP A C 1
ATOM 870 O O . TRP A 1 110 ? 6.942 -13.817 5.186 1.00 96.19 110 TRP A O 1
ATOM 880 N N . PRO A 1 111 ? 5.693 -13.806 7.051 1.00 94.12 111 PRO A N 1
ATOM 881 C CA . PRO A 1 111 ? 5.404 -15.241 6.993 1.00 94.12 111 PRO A CA 1
ATOM 882 C C . PRO A 1 111 ? 4.660 -15.635 5.705 1.00 94.12 111 PRO A C 1
ATOM 884 O O . PRO A 1 111 ? 3.501 -15.268 5.519 1.00 94.12 111 PRO A O 1
ATOM 887 N N . MET A 1 112 ? 5.303 -16.406 4.816 1.00 93.56 112 MET A N 1
ATOM 888 C CA . MET A 1 112 ? 4.760 -16.772 3.492 1.00 93.56 112 MET A CA 1
ATOM 889 C C . MET A 1 112 ? 3.370 -17.422 3.571 1.00 93.56 112 MET A C 1
ATOM 891 O O . MET A 1 112 ? 2.511 -17.150 2.739 1.00 93.56 112 MET A O 1
ATOM 895 N N . GLN A 1 113 ? 3.136 -18.249 4.591 1.00 93.50 113 GLN A N 1
ATOM 896 C CA . GLN A 1 113 ? 1.862 -18.927 4.828 1.00 93.50 113 GLN A CA 1
ATOM 897 C C . GLN A 1 113 ? 0.722 -17.988 5.270 1.00 93.50 113 GLN A C 1
ATOM 899 O O . GLN A 1 113 ? -0.438 -18.376 5.185 1.00 93.50 113 GLN A O 1
ATOM 904 N N . ASN A 1 114 ? 1.043 -16.756 5.688 1.00 95.88 114 ASN A N 1
ATOM 905 C CA . ASN A 1 114 ? 0.083 -15.690 5.982 1.00 95.88 114 ASN A CA 1
ATOM 906 C C . ASN A 1 114 ? 0.108 -14.580 4.908 1.00 95.88 114 ASN A C 1
ATOM 908 O O . ASN A 1 114 ? -0.232 -13.427 5.187 1.00 95.88 114 ASN A O 1
ATOM 912 N N . ALA A 1 115 ? 0.574 -14.879 3.697 1.00 97.19 115 ALA A N 1
ATOM 913 C CA . ALA A 1 115 ? 0.548 -13.950 2.578 1.00 97.19 115 ALA A CA 1
ATOM 914 C C . ALA A 1 115 ? -0.257 -14.543 1.418 1.00 97.19 115 ALA A C 1
ATOM 916 O O . ALA A 1 115 ? -0.200 -15.744 1.145 1.00 97.19 115 ALA A O 1
ATOM 917 N N . LEU A 1 116 ? -1.001 -13.686 0.726 1.00 97.75 116 LEU A N 1
ATOM 918 C CA . LEU A 1 116 ? -1.695 -14.025 -0.509 1.00 97.75 116 LEU A CA 1
ATOM 919 C C . LEU A 1 116 ? -1.618 -12.880 -1.524 1.00 97.75 116 LEU A C 1
ATOM 921 O O . LEU A 1 116 ? -1.290 -11.738 -1.195 1.00 97.75 116 LEU A O 1
ATOM 925 N N . ALA A 1 117 ? -1.935 -13.198 -2.771 1.00 98.25 117 ALA A N 1
ATOM 926 C CA . ALA A 1 117 ? -1.925 -12.266 -3.885 1.00 98.25 117 ALA A CA 1
ATOM 927 C C . ALA A 1 117 ? -3.208 -12.389 -4.719 1.00 98.25 117 ALA A C 1
ATOM 929 O O . ALA A 1 117 ? -3.784 -13.473 -4.840 1.00 98.25 117 ALA A O 1
ATOM 930 N N . SER A 1 118 ? -3.652 -11.282 -5.311 1.00 98.38 118 SER A N 1
ATOM 931 C CA . SER A 1 118 ? -4.800 -11.244 -6.221 1.00 98.38 118 SER A CA 1
ATOM 932 C C . SER A 1 118 ? -4.525 -10.314 -7.402 1.00 98.38 118 SER A C 1
ATOM 934 O O . SER A 1 118 ? -3.964 -9.226 -7.252 1.00 98.38 118 SER A O 1
ATOM 936 N N . ASP A 1 119 ? -4.925 -10.760 -8.589 1.00 96.38 119 ASP A N 1
ATOM 937 C CA . ASP A 1 119 ? -4.926 -10.009 -9.843 1.00 96.38 119 ASP A CA 1
ATOM 938 C C . ASP A 1 119 ? -6.034 -10.584 -10.745 1.00 96.38 119 ASP A C 1
ATOM 940 O O . ASP A 1 119 ? -6.497 -11.709 -10.552 1.00 96.38 119 ASP A O 1
ATOM 944 N N . LEU A 1 120 ? -6.438 -9.848 -11.776 1.00 94.12 120 LEU A N 1
ATOM 945 C CA . LEU A 1 120 ? -7.469 -10.288 -12.714 1.00 94.12 120 LEU A CA 1
ATOM 946 C C . LEU A 1 120 ? -7.037 -11.498 -13.561 1.00 94.12 120 LEU A C 1
ATOM 948 O O . LEU A 1 120 ? -7.889 -12.209 -14.096 1.00 94.12 120 LEU A O 1
ATOM 952 N N . ARG A 1 121 ? -5.727 -11.724 -13.748 1.00 92.12 121 ARG A N 1
ATOM 953 C CA . ARG A 1 121 ? -5.215 -12.692 -14.735 1.00 92.12 121 ARG A CA 1
ATOM 954 C C . ARG A 1 121 ? -4.199 -13.668 -14.147 1.00 92.12 121 ARG A C 1
ATOM 956 O O . ARG A 1 121 ? -3.052 -13.303 -13.910 1.00 92.12 121 ARG A O 1
ATOM 963 N N . GLN A 1 122 ? -4.589 -14.945 -14.076 1.00 95.06 122 GLN A N 1
ATOM 964 C CA . GLN A 1 122 ? -3.717 -16.076 -13.716 1.00 95.06 122 GLN A CA 1
ATOM 965 C C . GLN A 1 122 ? -2.369 -16.057 -14.453 1.00 95.06 122 GLN A C 1
ATOM 967 O O . GLN A 1 122 ? -1.324 -16.178 -13.825 1.00 95.06 122 GLN A O 1
ATOM 972 N N . GLY A 1 123 ? -2.372 -15.777 -15.760 1.00 96.44 123 GLY A N 1
ATOM 973 C CA . GLY A 1 123 ? -1.146 -15.746 -16.558 1.00 96.44 123 GLY A CA 1
ATOM 974 C C . GLY A 1 123 ? -0.084 -14.731 -16.098 1.00 96.44 123 GLY A C 1
ATOM 975 O O . GLY A 1 123 ? 1.089 -14.909 -16.413 1.00 96.44 123 GLY A O 1
ATOM 976 N N . PHE A 1 124 ? -0.444 -13.681 -15.346 1.00 95.38 124 PHE A N 1
ATOM 977 C CA . PHE A 1 124 ? 0.552 -12.788 -14.739 1.00 95.38 124 PHE A CA 1
ATOM 978 C C . PHE A 1 124 ? 1.212 -13.406 -13.507 1.00 95.38 124 PHE A C 1
ATOM 980 O O . PHE A 1 124 ? 2.420 -13.249 -13.331 1.00 95.38 124 PHE A O 1
ATOM 987 N N . TRP A 1 125 ? 0.463 -14.167 -12.710 1.00 96.81 125 TRP A N 1
ATOM 988 C CA . TRP A 1 125 ? 1.028 -14.970 -11.630 1.00 96.81 125 TRP A CA 1
ATOM 989 C C . TRP A 1 125 ? 1.961 -16.061 -12.177 1.00 96.81 125 TRP A C 1
ATOM 991 O O . TRP A 1 125 ? 3.081 -16.230 -11.690 1.00 96.81 125 TRP A O 1
ATOM 1001 N N . ASP A 1 126 ? 1.552 -16.723 -13.263 1.00 97.25 126 ASP A N 1
ATOM 1002 C CA . ASP A 1 126 ? 2.358 -17.732 -13.962 1.00 97.25 126 ASP A CA 1
ATOM 1003 C C . ASP A 1 126 ? 3.646 -17.115 -14.547 1.00 97.25 126 ASP A C 1
ATOM 1005 O O . ASP A 1 126 ? 4.740 -17.663 -14.394 1.00 97.25 126 ASP A O 1
ATOM 1009 N N . ALA A 1 127 ? 3.550 -15.917 -15.141 1.00 97.38 127 ALA A N 1
ATOM 1010 C CA . ALA A 1 127 ? 4.712 -15.137 -15.573 1.00 97.38 127 ALA A CA 1
ATOM 1011 C C . ALA A 1 127 ? 5.604 -14.705 -14.393 1.00 97.38 127 ALA A C 1
ATOM 1013 O O . ALA A 1 127 ? 6.817 -14.613 -14.554 1.00 97.38 127 ALA A O 1
ATOM 1014 N N . GLY A 1 128 ? 5.045 -14.499 -13.196 1.00 97.31 128 GLY A N 1
ATOM 1015 C CA . GLY A 1 128 ? 5.805 -14.308 -11.959 1.00 97.31 128 GLY A CA 1
ATOM 1016 C C . GLY A 1 128 ? 6.592 -15.550 -11.543 1.00 97.31 128 GLY A C 1
ATOM 1017 O O . GLY A 1 128 ? 7.765 -15.447 -11.180 1.00 97.31 128 GLY A O 1
ATOM 1018 N N . HIS A 1 129 ? 6.001 -16.738 -11.664 1.00 97.94 129 HIS A N 1
ATOM 1019 C CA . HIS A 1 129 ? 6.724 -17.993 -11.466 1.00 97.94 129 HIS A CA 1
ATOM 1020 C C . HIS A 1 129 ? 7.886 -18.154 -12.463 1.00 97.94 129 HIS A C 1
ATOM 1022 O O . HIS A 1 129 ? 8.993 -18.488 -12.032 1.00 97.94 129 HIS A O 1
ATOM 1028 N N . GLU A 1 130 ? 7.698 -17.817 -13.748 1.00 97.50 130 GLU A N 1
ATOM 1029 C CA . GLU A 1 130 ? 8.793 -17.804 -14.734 1.00 97.50 130 GLU A CA 1
ATOM 1030 C C . GLU A 1 130 ? 9.859 -16.736 -14.414 1.00 97.50 130 GLU A C 1
ATOM 1032 O O . GLU A 1 130 ? 11.052 -17.049 -14.392 1.00 97.50 130 GLU A O 1
ATOM 1037 N N . LEU A 1 131 ? 9.450 -15.499 -14.098 1.00 97.62 131 LEU A N 1
ATOM 1038 C CA . LEU A 1 131 ? 10.341 -14.389 -13.735 1.00 97.62 131 LEU A CA 1
ATOM 1039 C C . LEU A 1 131 ? 11.273 -14.778 -12.592 1.00 97.62 131 LEU A C 1
ATOM 1041 O O . LEU A 1 131 ? 12.487 -14.650 -12.723 1.00 97.62 131 LEU A O 1
ATOM 1045 N N . PHE A 1 132 ? 10.716 -15.302 -11.503 1.00 97.44 132 PHE A N 1
ATOM 1046 C CA . PHE A 1 132 ? 11.481 -15.693 -10.324 1.00 97.44 132 PHE A CA 1
ATOM 1047 C C . PHE A 1 132 ? 12.066 -17.111 -10.407 1.00 97.44 132 PHE A C 1
ATOM 1049 O O . PHE A 1 132 ? 12.753 -17.529 -9.483 1.00 97.44 132 PHE A O 1
ATOM 1056 N N . LYS A 1 133 ? 11.835 -17.849 -11.505 1.00 97.00 133 LYS A N 1
ATOM 1057 C CA . LYS A 1 133 ? 12.259 -19.252 -11.696 1.00 97.00 133 LYS A CA 1
ATOM 1058 C C . LYS A 1 133 ? 11.834 -20.167 -10.534 1.00 97.00 133 LYS A C 1
ATOM 1060 O O . LYS A 1 133 ? 12.581 -21.043 -10.104 1.00 97.00 133 LYS A O 1
ATOM 1065 N N . THR A 1 134 ? 10.613 -19.959 -10.042 1.00 96.31 134 THR A N 1
ATOM 1066 C CA . THR A 1 134 ? 9.988 -20.740 -8.958 1.00 96.31 134 THR A CA 1
ATOM 1067 C C . THR A 1 134 ? 8.811 -21.539 -9.499 1.00 96.31 134 THR A C 1
ATOM 1069 O O . THR A 1 134 ? 8.129 -21.072 -10.404 1.00 96.31 134 THR A O 1
ATOM 1072 N N . THR A 1 135 ? 8.502 -22.690 -8.910 1.00 94.44 135 THR A N 1
ATOM 1073 C CA . THR A 1 135 ? 7.249 -23.422 -9.167 1.00 94.44 135 THR A CA 1
ATOM 1074 C C . THR A 1 135 ? 6.229 -23.154 -8.046 1.00 94.44 135 THR A C 1
ATOM 1076 O O . THR A 1 135 ? 6.621 -22.600 -7.012 1.00 94.44 135 THR A O 1
ATOM 1079 N N . PRO A 1 136 ? 4.943 -23.523 -8.198 1.00 92.62 136 PRO A N 1
ATOM 1080 C CA . PRO A 1 136 ? 3.959 -23.438 -7.115 1.00 92.62 136 PRO A CA 1
ATOM 1081 C C . PRO A 1 136 ? 4.354 -24.241 -5.867 1.00 92.62 136 PRO A C 1
ATOM 1083 O O . PRO A 1 136 ? 4.039 -23.838 -4.757 1.00 92.62 136 PRO A O 1
ATOM 1086 N N . GLU A 1 137 ? 5.097 -25.339 -6.016 1.00 93.00 137 GLU A N 1
ATOM 1087 C CA . GLU A 1 137 ? 5.575 -26.159 -4.894 1.00 93.00 137 GLU A CA 1
ATOM 1088 C C . GLU A 1 137 ? 6.776 -25.515 -4.182 1.00 93.00 137 GLU A C 1
ATOM 1090 O O . GLU A 1 137 ? 6.919 -25.640 -2.968 1.00 93.00 137 GLU A O 1
ATOM 1095 N N . ALA A 1 138 ? 7.636 -24.810 -4.927 1.00 90.81 138 ALA A N 1
ATOM 1096 C CA . ALA A 1 138 ? 8.798 -24.100 -4.385 1.00 90.81 138 ALA A CA 1
ATOM 1097 C C . ALA A 1 138 ? 8.453 -22.714 -3.804 1.00 90.81 138 ALA A C 1
ATOM 1099 O O . ALA A 1 138 ? 9.216 -22.171 -3.006 1.00 90.81 138 ALA A O 1
ATOM 1100 N N . PHE A 1 139 ? 7.320 -22.132 -4.206 1.00 94.25 139 PHE A N 1
ATOM 1101 C CA . PHE A 1 139 ? 6.780 -20.888 -3.657 1.00 94.25 139 PHE A CA 1
ATOM 1102 C C . PHE A 1 139 ? 5.250 -21.011 -3.488 1.00 94.25 139 PHE A C 1
ATOM 1104 O O . PHE A 1 139 ? 4.505 -20.435 -4.286 1.00 94.25 139 PHE A O 1
ATOM 1111 N N . PRO A 1 140 ? 4.770 -21.766 -2.475 1.00 94.62 140 PRO A N 1
ATOM 1112 C CA . PRO A 1 140 ? 3.352 -22.097 -2.265 1.00 94.62 140 PRO A CA 1
ATOM 1113 C C . PRO A 1 140 ? 2.543 -20.947 -1.641 1.00 94.62 140 PRO A C 1
ATOM 1115 O O . PRO A 1 140 ? 1.720 -21.143 -0.744 1.00 94.62 140 PRO A O 1
ATOM 1118 N N . LEU A 1 141 ? 2.784 -19.722 -2.105 1.00 95.88 141 LEU A N 1
ATOM 1119 C CA . LEU A 1 141 ? 2.002 -18.551 -1.732 1.00 95.88 141 LEU A CA 1
ATOM 1120 C C . LEU A 1 141 ? 0.673 -18.564 -2.490 1.00 95.88 141 LEU A C 1
ATOM 1122 O O . LEU A 1 141 ? 0.644 -18.795 -3.701 1.00 95.88 141 LEU A O 1
ATOM 1126 N N . LYS A 1 142 ? -0.434 -18.302 -1.792 1.00 96.75 142 LYS A N 1
ATOM 1127 C CA . LYS A 1 142 ? -1.755 -18.376 -2.413 1.00 96.75 142 LYS A CA 1
ATOM 1128 C C . LYS A 1 142 ? -1.978 -17.221 -3.384 1.00 96.75 142 LYS A C 1
ATOM 1130 O O . LYS A 1 142 ? -1.955 -16.059 -2.991 1.00 96.75 142 LYS A O 1
ATOM 1135 N N . PHE A 1 143 ? -2.319 -17.556 -4.621 1.00 98.06 143 PHE A N 1
ATOM 1136 C CA . PHE A 1 143 ? -2.900 -16.619 -5.575 1.00 98.06 143 PHE A CA 1
ATOM 1137 C C . PHE A 1 143 ? -4.406 -16.882 -5.745 1.00 98.06 143 PHE A C 1
ATOM 1139 O O . PHE A 1 143 ? -4.839 -18.039 -5.761 1.00 98.06 143 PHE A O 1
ATOM 1146 N N . VAL A 1 144 ? -5.202 -15.814 -5.849 1.00 98.06 144 VAL A N 1
ATOM 1147 C CA . VAL A 1 144 ? -6.660 -15.863 -6.055 1.00 98.06 144 VAL A CA 1
ATOM 1148 C C . VAL A 1 144 ? -7.034 -14.952 -7.237 1.00 98.06 144 VAL A C 1
ATOM 1150 O O . VAL A 1 144 ? -7.134 -13.737 -7.048 1.00 98.06 144 VAL A O 1
ATOM 1153 N N . PRO A 1 145 ? -7.234 -15.493 -8.456 1.00 97.44 145 PRO A N 1
ATOM 1154 C CA . PRO A 1 145 ? -7.629 -14.688 -9.609 1.00 97.44 145 PRO A CA 1
ATOM 1155 C C . PRO A 1 145 ? -9.074 -14.183 -9.511 1.00 97.44 145 PRO A C 1
ATOM 1157 O O . PRO A 1 145 ? -9.958 -14.906 -9.047 1.00 97.44 145 PRO A O 1
ATOM 1160 N N . GLY A 1 146 ? -9.336 -12.986 -10.037 1.00 95.50 146 GLY A N 1
ATOM 1161 C CA . GLY A 1 146 ? -10.699 -12.524 -10.322 1.00 95.50 146 GLY A CA 1
ATOM 1162 C C . GLY A 1 146 ? -10.846 -11.015 -10.505 1.00 95.50 146 GLY A C 1
ATOM 1163 O O . GLY A 1 146 ? -9.887 -10.256 -10.383 1.00 95.50 146 GLY A O 1
ATOM 1164 N N . ASP A 1 147 ? -12.061 -10.585 -10.845 1.00 95.12 147 ASP A N 1
ATOM 1165 C CA . ASP A 1 147 ? -12.409 -9.166 -10.936 1.00 95.12 147 ASP A CA 1
ATOM 1166 C C . ASP A 1 147 ? -12.872 -8.661 -9.561 1.00 95.12 147 ASP A C 1
ATOM 1168 O O . ASP A 1 147 ? -13.762 -9.248 -8.949 1.00 95.12 147 ASP A O 1
ATOM 1172 N N . LEU A 1 148 ? -12.291 -7.557 -9.081 1.00 94.94 148 LEU A N 1
ATOM 1173 C CA . LEU A 1 148 ? -12.671 -6.925 -7.812 1.00 94.94 148 LEU A CA 1
ATOM 1174 C C . LEU A 1 148 ? -14.145 -6.479 -7.801 1.00 94.94 148 LEU A C 1
ATOM 1176 O O . LEU A 1 148 ? -14.742 -6.366 -6.734 1.00 94.94 148 LEU A O 1
ATOM 1180 N N . PHE A 1 149 ? -14.729 -6.230 -8.978 1.00 94.50 149 PHE A N 1
ATOM 1181 C CA . PHE A 1 149 ? -16.123 -5.813 -9.133 1.00 94.50 149 PHE A CA 1
ATOM 1182 C C . PHE A 1 149 ? -17.105 -6.983 -9.346 1.00 94.50 149 PHE A C 1
ATOM 1184 O O . PHE A 1 149 ? -18.298 -6.732 -9.515 1.00 94.50 149 PHE A O 1
ATOM 1191 N N . ASP A 1 150 ? -16.645 -8.241 -9.349 1.00 96.81 150 ASP A N 1
ATOM 1192 C CA . ASP A 1 150 ? -17.512 -9.426 -9.411 1.00 96.81 150 ASP A CA 1
ATOM 1193 C C . ASP A 1 150 ? -17.919 -9.878 -7.990 1.00 96.81 150 ASP A C 1
ATOM 1195 O O . ASP A 1 150 ? -17.055 -10.322 -7.226 1.00 96.81 150 ASP A O 1
ATOM 1199 N N . PRO A 1 151 ? -19.220 -9.853 -7.623 1.00 96.56 151 PRO A N 1
ATOM 1200 C CA . PRO A 1 151 ? -19.699 -10.334 -6.325 1.00 96.56 151 PRO A CA 1
ATOM 1201 C C . PRO A 1 151 ? -19.367 -11.801 -6.009 1.00 96.56 151 PRO A C 1
ATOM 1203 O O . PRO A 1 151 ? -19.392 -12.184 -4.838 1.00 96.56 151 PRO A O 1
ATOM 1206 N N . ALA A 1 152 ? -19.063 -12.633 -7.013 1.00 97.00 152 ALA A N 1
ATOM 1207 C CA . ALA A 1 152 ? -18.590 -14.001 -6.800 1.00 97.00 152 ALA A CA 1
ATOM 1208 C C . ALA A 1 152 ? -17.124 -14.054 -6.323 1.00 97.00 152 ALA A C 1
ATOM 1210 O O . ALA A 1 152 ? -16.750 -14.974 -5.590 1.00 97.00 152 ALA A O 1
ATOM 1211 N N . HIS A 1 153 ? -16.305 -13.065 -6.698 1.00 97.19 153 HIS A N 1
ATOM 1212 C CA . HIS A 1 153 ? -14.922 -12.919 -6.241 1.00 97.19 153 HIS A CA 1
ATOM 1213 C C . HIS A 1 153 ? -14.827 -12.100 -4.942 1.00 97.19 153 HIS A C 1
ATOM 1215 O O . HIS A 1 153 ? -14.081 -12.486 -4.040 1.00 97.19 153 HIS A O 1
ATOM 1221 N N . LEU A 1 154 ? -15.603 -11.020 -4.804 1.00 97.81 154 LEU A N 1
ATOM 1222 C CA . LEU A 1 154 ? -15.730 -10.267 -3.554 1.00 97.81 154 LEU A CA 1
ATOM 1223 C C . LEU A 1 154 ? -17.149 -9.705 -3.382 1.00 97.81 154 LEU A C 1
ATOM 1225 O O . LEU A 1 154 ? -17.544 -8.741 -4.034 1.00 97.81 154 LEU A O 1
ATOM 1229 N N . ALA A 1 155 ? -17.924 -10.312 -2.483 1.00 97.06 155 ALA A N 1
ATOM 1230 C CA . ALA A 1 155 ? -19.309 -9.919 -2.239 1.00 97.06 155 ALA A CA 1
ATOM 1231 C C . ALA A 1 155 ? -19.393 -8.519 -1.585 1.00 97.06 155 ALA A C 1
ATOM 1233 O O . ALA A 1 155 ? -18.705 -8.287 -0.588 1.00 97.06 155 ALA A O 1
ATOM 1234 N N . PRO A 1 156 ? -20.249 -7.597 -2.072 1.00 95.62 156 PRO A N 1
ATOM 1235 C CA . PRO A 1 156 ? -20.392 -6.265 -1.485 1.00 95.62 156 PRO A CA 1
ATOM 1236 C C . PRO A 1 156 ? -20.762 -6.298 0.003 1.00 95.62 156 PRO A C 1
ATOM 1238 O O . PRO A 1 156 ? -21.735 -6.942 0.400 1.00 95.62 156 PRO A O 1
ATOM 1241 N N . ARG A 1 157 ? -19.991 -5.574 0.818 1.00 95.50 157 ARG A N 1
ATOM 1242 C CA . ARG A 1 157 ? -20.170 -5.431 2.266 1.00 95.50 157 ARG A CA 1
ATOM 1243 C C . ARG A 1 157 ? -19.529 -4.118 2.723 1.00 95.50 157 ARG A C 1
ATOM 1245 O O . ARG A 1 157 ? -18.543 -3.690 2.129 1.00 95.50 157 ARG A O 1
ATOM 1252 N N . GLU A 1 158 ? -20.082 -3.490 3.754 1.00 95.44 158 GLU A N 1
ATOM 1253 C CA . GLU A 1 158 ? -19.457 -2.327 4.405 1.00 95.44 158 GLU A CA 1
ATOM 1254 C C . GLU A 1 158 ? -18.255 -2.764 5.285 1.00 95.44 158 GLU A C 1
ATOM 1256 O O . GLU A 1 158 ? -18.068 -3.970 5.502 1.00 95.44 158 GLU A O 1
ATOM 1261 N N . PRO A 1 159 ? -17.412 -1.830 5.771 1.00 96.00 159 PRO A N 1
ATOM 1262 C CA . PRO A 1 159 ? -16.260 -2.157 6.612 1.00 96.00 159 PRO A CA 1
ATOM 1263 C C . PRO A 1 159 ? -16.643 -2.811 7.948 1.00 96.00 159 PRO A C 1
ATOM 1265 O O . PRO A 1 159 ? -17.792 -2.764 8.388 1.00 96.00 159 PRO A O 1
ATOM 1268 N N . PHE A 1 160 ? -15.654 -3.414 8.607 1.00 94.00 160 PHE A N 1
ATOM 1269 C CA . PHE A 1 160 ? -15.804 -3.991 9.941 1.00 94.00 160 PHE A CA 1
ATOM 1270 C C . PHE A 1 160 ? -15.293 -3.016 11.001 1.00 94.00 160 PHE A C 1
ATOM 1272 O O . PHE A 1 160 ? -14.278 -2.356 10.792 1.00 94.00 160 PHE A O 1
ATOM 1279 N N . TYR A 1 161 ? -15.965 -3.002 12.154 1.00 92.81 161 TYR A N 1
ATOM 1280 C CA . TYR A 1 161 ? -15.559 -2.254 13.354 1.00 92.81 161 TYR A CA 1
ATOM 1281 C C . TYR A 1 161 ? -15.384 -3.162 14.587 1.00 92.81 161 TYR A C 1
ATOM 1283 O O . TYR A 1 161 ? -14.732 -2.777 15.552 1.00 92.81 161 TYR A O 1
ATOM 1291 N N . GLU A 1 162 ? -15.875 -4.405 14.518 1.00 89.06 162 GLU A N 1
ATOM 1292 C CA . GLU A 1 162 ? -15.623 -5.482 15.483 1.00 89.06 162 GLU A CA 1
ATOM 1293 C C . GLU A 1 162 ? -15.026 -6.702 14.751 1.00 89.06 162 GLU A C 1
ATOM 1295 O O . GLU A 1 162 ? -15.443 -6.979 13.617 1.00 89.06 162 GLU A O 1
ATOM 1300 N N . PRO A 1 163 ? -14.064 -7.440 15.346 1.00 88.56 163 PRO A N 1
ATOM 1301 C CA . PRO A 1 163 ? -13.478 -8.626 14.721 1.00 88.56 163 PRO A CA 1
ATOM 1302 C C . PRO A 1 163 ? -14.543 -9.664 14.315 1.00 88.56 163 PRO A C 1
ATOM 1304 O O . PRO A 1 163 ? -15.469 -9.916 15.092 1.00 88.56 163 PRO A O 1
ATOM 1307 N N . PRO A 1 164 ? -14.437 -10.302 13.132 1.00 90.31 164 PRO A N 1
ATOM 1308 C CA . PRO A 1 164 ? -15.438 -11.265 12.688 1.00 90.31 164 PRO A CA 1
ATOM 1309 C C . PRO A 1 164 ? -15.600 -12.437 13.663 1.00 90.31 164 PRO A C 1
ATOM 1311 O O . PRO A 1 164 ? -14.627 -13.055 14.087 1.00 90.31 164 PRO A O 1
ATOM 1314 N N . SER A 1 165 ? -16.847 -12.820 13.944 1.00 87.00 165 SER A N 1
ATOM 1315 C CA . SER A 1 165 ? -17.165 -14.032 14.716 1.00 87.00 165 SER A CA 1
ATOM 1316 C C . SER A 1 165 ? -16.932 -15.337 13.938 1.00 87.00 165 SER A C 1
ATOM 1318 O O . SER A 1 165 ? -17.046 -16.428 14.500 1.00 87.00 165 SER A O 1
ATOM 1320 N N . THR A 1 166 ? -16.604 -15.247 12.646 1.00 88.19 166 THR A N 1
ATOM 1321 C CA . THR A 1 166 ? -16.125 -16.371 11.839 1.00 88.19 166 THR A CA 1
ATOM 1322 C C . THR A 1 166 ? -14.653 -16.645 12.130 1.00 88.19 166 THR A C 1
ATOM 1324 O O . THR A 1 166 ? -13.855 -15.724 12.268 1.00 88.19 166 THR A O 1
ATOM 1327 N N . ALA A 1 167 ? -14.264 -17.920 12.178 1.00 88.88 167 ALA A N 1
ATOM 1328 C CA . ALA A 1 167 ? -12.848 -18.274 12.215 1.00 88.88 167 ALA A CA 1
ATOM 1329 C C . ALA A 1 167 ? -12.136 -17.797 10.936 1.00 88.88 167 ALA A C 1
ATOM 1331 O O . ALA A 1 167 ? -12.721 -17.834 9.850 1.00 88.88 167 ALA A O 1
ATOM 1332 N N . VAL A 1 168 ? -10.867 -17.400 11.073 1.00 89.81 168 VAL A N 1
ATOM 1333 C CA . VAL A 1 168 ? -9.980 -17.068 9.947 1.00 89.81 168 VAL A CA 1
ATOM 1334 C C . VAL A 1 168 ? -9.969 -18.244 8.951 1.00 89.81 168 VAL A C 1
ATOM 1336 O O . VAL A 1 168 ? -9.735 -19.380 9.378 1.00 89.81 168 VAL A O 1
ATOM 1339 N N . PRO A 1 169 ? -10.235 -18.026 7.649 1.00 90.94 169 PRO A N 1
ATOM 1340 C CA . PRO A 1 169 ? -10.289 -19.110 6.671 1.00 90.94 169 PRO A CA 1
ATOM 1341 C C . PRO A 1 169 ? -8.895 -19.684 6.379 1.00 90.94 169 PRO A C 1
ATOM 1343 O O . PRO A 1 169 ? -7.893 -18.971 6.434 1.00 90.94 169 PRO A O 1
ATOM 1346 N N . ASP A 1 170 ? -8.828 -20.958 5.976 1.00 93.75 170 ASP A N 1
ATOM 1347 C CA . ASP A 1 170 ? -7.601 -21.504 5.387 1.00 93.75 170 ASP A CA 1
ATOM 1348 C C . ASP A 1 170 ? -7.317 -20.808 4.050 1.00 93.75 170 ASP A C 1
ATOM 1350 O O . ASP A 1 170 ? -8.014 -21.030 3.056 1.00 93.75 170 ASP A O 1
ATOM 1354 N N . ILE A 1 171 ? -6.257 -20.001 4.035 1.00 94.81 171 ILE A N 1
ATOM 1355 C CA . ILE A 1 171 ? -5.778 -19.256 2.871 1.00 94.81 171 ILE A CA 1
ATOM 1356 C C . ILE A 1 171 ? -5.555 -20.189 1.669 1.00 94.81 171 ILE A C 1
ATOM 1358 O O . ILE A 1 171 ? -5.902 -19.828 0.543 1.00 94.81 171 ILE A O 1
ATOM 1362 N N . GLN A 1 172 ? -5.044 -21.408 1.874 1.00 94.44 172 GLN A N 1
ATOM 1363 C CA . GLN A 1 172 ? -4.740 -22.320 0.767 1.00 94.44 172 GLN A CA 1
ATOM 1364 C C . GLN A 1 172 ? -6.008 -22.833 0.066 1.00 94.44 172 GLN A C 1
ATOM 1366 O O . GLN A 1 172 ? -6.019 -22.969 -1.162 1.00 94.44 172 GLN A O 1
ATOM 1371 N N . SER A 1 173 ? -7.108 -23.018 0.802 1.00 94.75 173 SER A N 1
ATOM 1372 C CA . SER A 1 173 ? -8.412 -23.425 0.257 1.00 94.75 173 SER A CA 1
ATOM 1373 C C . SER A 1 173 ? -9.132 -22.369 -0.601 1.00 94.75 173 SER A C 1
ATOM 1375 O O . SER A 1 173 ? -10.034 -22.726 -1.359 1.00 94.75 173 SER A O 1
ATOM 1377 N N . LEU A 1 174 ? -8.756 -21.084 -0.515 1.00 96.38 174 LEU A N 1
ATOM 1378 C CA . LEU A 1 174 ? -9.547 -19.977 -1.077 1.00 96.38 174 LEU A CA 1
ATOM 1379 C C . LEU A 1 174 ? -9.753 -20.054 -2.602 1.00 96.38 174 LEU A C 1
ATOM 1381 O O . LEU A 1 174 ? -8.841 -20.378 -3.364 1.00 96.38 174 LEU A O 1
ATOM 1385 N N . THR A 1 175 ? -10.942 -19.662 -3.055 1.00 96.12 175 THR A N 1
ATOM 1386 C CA . THR A 1 175 ? -11.292 -19.472 -4.479 1.00 96.12 175 THR A CA 1
ATOM 1387 C C . THR A 1 175 ? -11.831 -18.070 -4.784 1.00 96.12 175 THR A C 1
ATOM 1389 O O . THR A 1 175 ? -11.954 -17.698 -5.947 1.00 96.12 175 THR A O 1
ATOM 1392 N N . SER A 1 176 ? -12.110 -17.281 -3.747 1.00 97.62 176 SER A N 1
ATOM 1393 C CA . SER A 1 176 ? -12.566 -15.891 -3.793 1.00 97.62 176 SER A CA 1
ATOM 1394 C C . SER A 1 176 ? -12.033 -15.140 -2.563 1.00 97.62 176 SER A C 1
ATOM 1396 O O . SER A 1 176 ? -11.524 -15.764 -1.628 1.00 97.62 176 SER A O 1
ATOM 1398 N N . LEU A 1 177 ? -12.118 -13.807 -2.557 1.00 98.00 177 LEU A N 1
ATOM 1399 C CA . LEU A 1 177 ? -11.686 -12.964 -1.436 1.00 98.00 177 LEU A CA 1
ATOM 1400 C C . LEU A 1 177 ? -12.777 -12.778 -0.368 1.00 98.00 177 LEU A C 1
ATOM 1402 O O . LEU A 1 177 ? -12.448 -12.465 0.772 1.00 98.00 177 LEU A O 1
ATOM 1406 N N . THR A 1 178 ? -14.054 -13.023 -0.688 1.00 97.56 178 THR A N 1
ATOM 1407 C CA . THR A 1 178 ? -15.189 -12.911 0.255 1.00 97.56 178 THR A CA 1
ATOM 1408 C C . THR A 1 178 ? -14.957 -13.558 1.637 1.00 97.56 178 THR A C 1
ATOM 1410 O O . THR A 1 178 ? -15.327 -12.936 2.632 1.00 97.56 178 THR A O 1
ATOM 1413 N N . PRO A 1 179 ? -14.330 -14.749 1.780 1.00 97.00 179 PRO A N 1
ATOM 1414 C CA . PRO A 1 179 ? -14.090 -15.350 3.099 1.00 97.00 179 PRO A CA 1
ATOM 1415 C C . PRO A 1 179 ? -13.111 -14.571 3.994 1.00 97.00 179 PRO A C 1
ATOM 1417 O O . PRO A 1 179 ? -13.120 -14.769 5.205 1.00 97.00 179 PRO A O 1
ATOM 1420 N N . LEU A 1 180 ? -12.275 -13.695 3.421 1.00 97.38 180 LEU A N 1
ATOM 1421 C CA . LEU A 1 180 ? -11.301 -12.866 4.143 1.00 97.38 180 LEU A CA 1
ATOM 1422 C C . LEU A 1 180 ? -11.880 -11.524 4.628 1.00 97.38 180 LEU A C 1
ATOM 1424 O O . LEU A 1 180 ? -11.140 -10.687 5.144 1.00 97.38 180 LEU A O 1
ATOM 1428 N N . GLN A 1 181 ? -13.185 -11.298 4.474 1.00 97.56 181 GLN A N 1
ATOM 1429 C CA . GLN A 1 181 ? -13.838 -10.075 4.936 1.00 97.56 181 GLN A CA 1
ATOM 1430 C C . GLN A 1 181 ? -13.682 -9.875 6.452 1.00 97.56 181 GLN A C 1
ATOM 1432 O O . GLN A 1 181 ? -14.067 -10.739 7.241 1.00 97.56 181 GLN A O 1
ATOM 1437 N N . GLY A 1 182 ? -13.093 -8.738 6.835 1.00 97.12 182 GLY A N 1
ATOM 1438 C CA . GLY A 1 182 ? -12.725 -8.392 8.211 1.00 97.12 182 GLY A CA 1
ATOM 1439 C C . GLY A 1 182 ? -11.493 -9.114 8.779 1.00 97.12 182 GLY A C 1
ATOM 1440 O O . GLY A 1 182 ? -11.223 -8.973 9.969 1.00 97.12 182 GLY A O 1
ATOM 1441 N N . HIS A 1 183 ? -10.749 -9.887 7.975 1.00 97.25 183 HIS A N 1
ATOM 1442 C CA . HIS A 1 183 ? -9.634 -10.731 8.445 1.00 97.25 183 HIS A CA 1
ATOM 1443 C C . HIS A 1 183 ? -8.239 -10.261 8.008 1.00 97.25 183 HIS A C 1
ATOM 1445 O O . HIS A 1 183 ? -7.240 -10.727 8.558 1.00 97.25 183 HIS A O 1
ATOM 1451 N N . ILE A 1 184 ? -8.115 -9.360 7.026 1.00 98.25 184 ILE A N 1
ATOM 1452 C CA . ILE A 1 184 ? -6.801 -8.996 6.475 1.00 98.25 184 ILE A CA 1
ATOM 1453 C C . ILE A 1 184 ? -6.159 -7.872 7.295 1.00 98.25 184 ILE A C 1
ATOM 1455 O O . ILE A 1 184 ? -6.693 -6.769 7.391 1.00 98.25 184 ILE A O 1
ATOM 1459 N N . SER A 1 185 ? -4.984 -8.131 7.874 1.00 97.88 185 SER A N 1
ATOM 1460 C CA . SER A 1 185 ? -4.242 -7.128 8.654 1.00 97.88 185 SER A CA 1
ATOM 1461 C C . SER A 1 185 ? -3.517 -6.105 7.778 1.00 97.88 185 SER A C 1
ATOM 1463 O O . SER A 1 185 ? -3.314 -4.976 8.210 1.00 97.88 185 SER A O 1
ATOM 1465 N N . VAL A 1 186 ? -3.087 -6.483 6.573 1.00 98.56 186 VAL A N 1
ATOM 1466 C CA . VAL A 1 186 ? -2.332 -5.612 5.664 1.00 98.56 186 VAL A CA 1
ATOM 1467 C C . VAL A 1 186 ? -2.814 -5.788 4.228 1.00 98.56 186 VAL A C 1
ATOM 1469 O O . VAL A 1 186 ? -2.801 -6.898 3.702 1.00 98.56 186 VAL A O 1
ATOM 1472 N N . ILE A 1 187 ? -3.178 -4.694 3.558 1.00 98.75 187 ILE A N 1
ATOM 1473 C CA . ILE A 1 187 ? -3.536 -4.702 2.134 1.00 98.75 187 ILE A CA 1
ATOM 1474 C C . ILE A 1 187 ? -2.628 -3.730 1.380 1.00 98.75 187 ILE A C 1
ATOM 1476 O O . ILE A 1 187 ? -2.745 -2.513 1.524 1.00 98.75 187 ILE A O 1
ATOM 1480 N N . HIS A 1 188 ? -1.731 -4.266 0.554 1.00 98.69 188 HIS A N 1
ATOM 1481 C CA . HIS A 1 188 ? -0.959 -3.480 -0.402 1.00 98.69 188 HIS A CA 1
ATOM 1482 C C . HIS A 1 188 ? -1.726 -3.364 -1.724 1.00 98.69 188 HIS A C 1
ATOM 1484 O O . HIS A 1 188 ? -2.167 -4.368 -2.280 1.00 98.69 188 HIS A O 1
ATOM 1490 N N . VAL A 1 189 ? -1.876 -2.141 -2.240 1.00 97.25 189 VAL A N 1
ATOM 1491 C CA . VAL A 1 189 ? -2.580 -1.878 -3.506 1.00 97.25 189 VAL A CA 1
ATOM 1492 C C . VAL A 1 189 ? -1.946 -0.698 -4.260 1.00 97.25 189 VAL A C 1
ATOM 1494 O O . VAL A 1 189 ? -2.387 0.455 -4.212 1.00 97.25 189 VAL A O 1
ATOM 1497 N N . SER A 1 190 ? -0.858 -0.987 -4.979 1.00 94.81 190 SER A N 1
ATOM 1498 C CA . SER A 1 190 ? -0.135 -0.009 -5.807 1.00 94.81 190 SER A CA 1
ATOM 1499 C C . SER A 1 190 ? -0.422 -0.169 -7.302 1.00 94.81 190 SER A C 1
ATOM 1501 O O . SER A 1 190 ? -0.703 -1.250 -7.796 1.00 94.81 190 SER A O 1
ATOM 1503 N N . ALA A 1 191 ? -0.319 0.933 -8.048 1.00 89.69 191 ALA A N 1
ATOM 1504 C CA . ALA A 1 191 ? -0.544 1.024 -9.493 1.00 89.69 191 ALA A CA 1
ATOM 1505 C C . ALA A 1 191 ? -1.932 0.540 -9.987 1.00 89.69 191 ALA A C 1
ATOM 1507 O O . ALA A 1 191 ? -2.106 0.327 -11.183 1.00 89.69 191 ALA A O 1
ATOM 1508 N N . PHE A 1 192 ? -2.925 0.453 -9.096 1.00 90.88 192 PHE A N 1
ATOM 1509 C CA . PHE A 1 192 ? -4.251 -0.109 -9.377 1.00 90.88 192 PHE A CA 1
ATOM 1510 C C . PHE A 1 192 ? -5.317 0.946 -9.739 1.00 90.88 192 PHE A C 1
ATOM 1512 O O . PHE A 1 192 ? -5.821 0.963 -10.858 1.00 90.88 192 PHE A O 1
ATOM 1519 N N . PHE A 1 193 ? -5.627 1.877 -8.827 1.00 92.38 193 PHE A N 1
ATOM 1520 C CA . PHE A 1 193 ? -6.799 2.769 -8.934 1.00 92.38 193 PHE A CA 1
ATOM 1521 C C . PHE A 1 193 ? -6.877 3.611 -10.221 1.00 92.38 193 PHE A C 1
ATOM 1523 O O . PHE A 1 193 ? -7.956 3.796 -10.777 1.00 92.38 193 PHE A O 1
ATOM 1530 N N . HIS A 1 194 ? -5.735 4.038 -10.765 1.00 84.56 194 HIS A N 1
ATOM 1531 C CA . HIS A 1 194 ? -5.654 4.853 -11.987 1.00 84.56 194 HIS A CA 1
ATOM 1532 C C . HIS A 1 194 ? -6.089 4.135 -13.291 1.00 84.56 194 HIS A C 1
ATOM 1534 O O . HIS A 1 194 ? -6.031 4.726 -14.373 1.00 84.56 194 HIS A O 1
ATOM 1540 N N . LEU A 1 195 ? -6.502 2.865 -13.209 1.00 83.50 195 LEU A N 1
ATOM 1541 C CA . LEU A 1 195 ? -7.160 2.110 -14.285 1.00 83.50 195 LEU A CA 1
ATOM 1542 C C . LEU A 1 195 ? -8.676 2.398 -14.378 1.00 83.50 195 LEU A C 1
ATOM 1544 O O . LEU A 1 195 ? -9.337 1.943 -15.314 1.00 83.50 195 LEU A O 1
ATOM 1548 N N . PHE A 1 196 ? -9.233 3.144 -13.419 1.00 87.19 196 PHE A N 1
ATOM 1549 C CA . PHE A 1 196 ? -10.672 3.304 -13.207 1.00 87.19 196 PHE A CA 1
ATOM 1550 C C . PHE A 1 196 ? -11.105 4.781 -13.183 1.00 87.19 196 PHE A C 1
ATOM 1552 O O . PHE A 1 196 ? -10.299 5.670 -12.910 1.00 87.19 196 PHE A O 1
ATOM 1559 N N . GLY A 1 197 ? -12.383 5.050 -13.477 1.00 87.12 197 GLY A N 1
ATOM 1560 C CA . GLY A 1 197 ? -13.009 6.364 -13.249 1.00 87.12 197 GLY A CA 1
ATOM 1561 C C . GLY A 1 197 ? -13.426 6.555 -11.786 1.00 87.12 197 GLY A C 1
ATOM 1562 O O . GLY A 1 197 ? -13.417 5.586 -11.034 1.00 87.12 197 GLY A O 1
ATOM 1563 N N . GLU A 1 198 ? -13.808 7.775 -11.396 1.00 92.00 198 GLU A N 1
ATOM 1564 C CA . GLU A 1 198 ? -14.102 8.166 -10.002 1.00 92.00 198 GLU A CA 1
ATOM 1565 C C . GLU A 1 198 ? -15.030 7.180 -9.262 1.00 92.00 198 GLU A C 1
ATOM 1567 O O . GLU A 1 198 ? -14.598 6.551 -8.296 1.00 92.00 198 GLU A O 1
ATOM 1572 N N . ASP A 1 199 ? -16.241 6.932 -9.777 1.00 92.62 199 ASP A N 1
ATOM 1573 C CA . ASP A 1 199 ? -17.213 5.991 -9.188 1.00 92.62 199 ASP A CA 1
ATOM 1574 C C . ASP A 1 199 ? -16.630 4.580 -8.983 1.00 92.62 199 ASP A C 1
ATOM 1576 O O . ASP A 1 199 ? -16.900 3.906 -7.989 1.00 92.62 199 ASP A O 1
ATOM 1580 N N . GLN A 1 200 ? -15.806 4.121 -9.930 1.00 92.12 200 GLN A N 1
ATOM 1581 C CA . GLN A 1 200 ? -15.167 2.808 -9.874 1.00 92.12 200 GLN A CA 1
ATOM 1582 C C . GLN A 1 200 ? -13.979 2.783 -8.896 1.00 92.12 200 GLN A C 1
ATOM 1584 O O . GLN A 1 200 ? -13.723 1.742 -8.293 1.00 92.12 200 GLN A O 1
ATOM 1589 N N . GLN A 1 201 ? -13.277 3.905 -8.694 1.00 94.81 201 GLN A N 1
ATOM 1590 C CA . GLN A 1 201 ? -12.274 4.034 -7.632 1.00 94.81 201 GLN A CA 1
ATOM 1591 C C . GLN A 1 201 ? -12.955 3.992 -6.254 1.00 94.81 201 GLN A C 1
ATOM 1593 O O . GLN A 1 201 ? -12.512 3.230 -5.400 1.00 94.81 201 GLN A O 1
ATOM 1598 N N . GLN A 1 202 ? -14.088 4.682 -6.065 1.00 96.25 202 GLN A N 1
ATOM 1599 C CA . GLN A 1 202 ? -14.883 4.592 -4.830 1.00 96.25 202 GLN A CA 1
ATOM 1600 C C . GLN A 1 202 ? -15.398 3.168 -4.562 1.00 96.25 202 GLN A C 1
ATOM 1602 O O . GLN A 1 202 ? -15.263 2.668 -3.443 1.00 96.25 202 GLN A O 1
ATOM 1607 N N . GLN A 1 203 ? -15.943 2.490 -5.577 1.00 96.62 203 GLN A N 1
ATOM 1608 C CA . GLN A 1 203 ? -16.381 1.091 -5.465 1.00 96.62 203 GLN A CA 1
ATOM 1609 C C . GLN A 1 203 ? -15.223 0.157 -5.083 1.00 96.62 203 GLN A C 1
ATOM 1611 O O . GLN A 1 203 ? -15.386 -0.681 -4.196 1.00 96.62 203 GLN A O 1
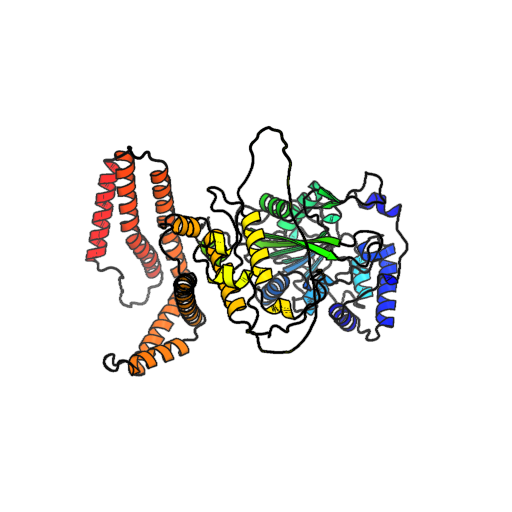ATOM 1616 N N . ALA A 1 204 ? -14.044 0.331 -5.689 1.00 97.38 204 ALA A N 1
ATOM 1617 C CA . ALA A 1 204 ? -12.851 -0.434 -5.339 1.00 97.38 204 ALA A CA 1
ATOM 1618 C C . ALA A 1 204 ? -12.391 -0.166 -3.895 1.00 97.38 204 ALA A C 1
ATOM 1620 O O . ALA A 1 204 ? -12.117 -1.117 -3.166 1.00 97.38 204 ALA A O 1
ATOM 1621 N N . CYS A 1 205 ? -12.358 1.097 -3.449 1.00 98.19 205 CYS A N 1
ATOM 1622 C CA . CYS A 1 205 ? -12.012 1.443 -2.068 1.00 98.19 205 CYS A CA 1
ATOM 1623 C C . CYS A 1 205 ? -12.982 0.802 -1.061 1.00 98.19 205 CYS A C 1
ATOM 1625 O O . CYS A 1 205 ? -12.526 0.222 -0.079 1.00 98.19 205 CYS A O 1
ATOM 1627 N N . LYS A 1 206 ? -14.300 0.817 -1.326 1.00 97.88 206 LYS A N 1
ATOM 1628 C CA . LYS A 1 206 ? -15.303 0.133 -0.484 1.00 97.88 206 LYS A CA 1
ATOM 1629 C C . LYS A 1 206 ? -15.096 -1.383 -0.438 1.00 97.88 206 LYS A C 1
ATOM 1631 O O . LYS A 1 206 ? -15.082 -1.965 0.644 1.00 97.88 206 LYS A O 1
ATOM 1636 N N . ALA A 1 207 ? -14.888 -2.018 -1.592 1.00 98.06 207 ALA A N 1
ATOM 1637 C CA . ALA A 1 207 ? -14.632 -3.455 -1.667 1.00 98.06 207 ALA A CA 1
ATOM 1638 C C . ALA A 1 207 ? -13.378 -3.843 -0.857 1.00 98.06 207 ALA A C 1
ATOM 1640 O O . ALA A 1 207 ? -13.424 -4.772 -0.050 1.00 98.06 207 ALA A O 1
ATOM 1641 N N . ILE A 1 208 ? -12.292 -3.075 -0.993 1.00 98.44 208 ILE A N 1
ATOM 1642 C CA . ILE A 1 208 ? -11.042 -3.260 -0.242 1.00 98.44 208 ILE A CA 1
ATOM 1643 C C . ILE A 1 208 ? -11.237 -3.014 1.263 1.00 98.44 208 ILE A C 1
ATOM 1645 O O . ILE A 1 208 ? -10.736 -3.794 2.069 1.00 98.44 208 ILE A O 1
ATOM 1649 N N . ALA A 1 209 ? -12.002 -1.992 1.656 1.00 98.31 209 ALA A N 1
ATOM 1650 C CA . ALA A 1 209 ? -12.306 -1.709 3.060 1.00 98.31 209 ALA A CA 1
ATOM 1651 C C . ALA A 1 209 ? -13.029 -2.876 3.755 1.00 98.31 209 ALA A C 1
ATOM 1653 O O . ALA A 1 209 ? -12.751 -3.156 4.918 1.00 98.31 209 ALA A O 1
ATOM 1654 N N . SER A 1 210 ? -13.884 -3.617 3.036 1.00 97.81 210 SER A N 1
ATOM 1655 C CA . SER A 1 210 ? -14.565 -4.809 3.574 1.00 97.81 210 SER A CA 1
ATOM 1656 C C . SER A 1 210 ? -13.621 -5.961 3.960 1.00 97.81 210 SER A C 1
ATOM 1658 O O . SER A 1 210 ? -14.013 -6.851 4.713 1.00 97.81 210 SER A O 1
ATOM 1660 N N . LEU A 1 211 ? -12.381 -5.967 3.454 1.00 98.38 211 LEU A N 1
ATOM 1661 C CA . LEU A 1 211 ? -11.364 -6.978 3.760 1.00 98.38 211 LEU A CA 1
ATOM 1662 C C . LEU A 1 211 ? -10.503 -6.624 4.982 1.00 98.38 211 LEU A C 1
ATOM 1664 O O . LEU A 1 211 ? -9.909 -7.522 5.578 1.00 98.38 211 LEU A O 1
ATOM 1668 N N . LEU A 1 212 ? -10.420 -5.342 5.347 1.00 98.19 212 LEU A N 1
ATOM 1669 C CA . LEU A 1 212 ? -9.540 -4.863 6.411 1.00 98.19 212 LEU A CA 1
ATOM 1670 C C . LEU A 1 212 ? -10.016 -5.345 7.789 1.00 98.19 212 LEU A C 1
ATOM 1672 O O . LEU A 1 212 ? -11.197 -5.240 8.118 1.00 98.19 212 LEU A O 1
ATOM 1676 N N . SER A 1 213 ? -9.088 -5.837 8.612 1.00 96.62 213 SER A N 1
ATOM 1677 C CA . SER A 1 213 ? -9.364 -6.134 10.019 1.00 96.62 213 SER A CA 1
ATOM 1678 C C . SER A 1 213 ? -9.566 -4.840 10.828 1.00 96.62 213 SER A C 1
ATOM 1680 O O . SER A 1 213 ? -8.763 -3.908 10.705 1.00 96.62 213 SER A O 1
ATOM 1682 N N . PRO A 1 214 ? -10.583 -4.776 11.706 1.00 94.38 214 PRO A N 1
ATOM 1683 C CA . PRO A 1 214 ? -10.767 -3.659 12.630 1.00 94.38 214 PRO A CA 1
ATOM 1684 C C . PRO A 1 214 ? -9.722 -3.624 13.751 1.00 94.38 214 PRO A C 1
ATOM 1686 O O . PRO A 1 214 ? -9.690 -2.669 14.521 1.00 94.38 214 PRO A O 1
ATOM 1689 N N . GLU A 1 215 ? -8.861 -4.642 13.882 1.00 92.94 215 GLU A N 1
ATOM 1690 C CA . GLU A 1 215 ? -7.802 -4.602 14.887 1.00 92.94 215 GLU A CA 1
ATOM 1691 C C . GLU A 1 215 ? -6.859 -3.401 14.660 1.00 92.94 215 GLU A C 1
ATOM 1693 O O . GLU A 1 215 ? -6.395 -3.205 13.528 1.00 92.94 215 GLU A O 1
ATOM 1698 N N . PRO A 1 216 ? -6.477 -2.654 15.715 1.00 91.19 216 PRO A N 1
ATOM 1699 C CA . PRO A 1 216 ? -5.639 -1.462 15.595 1.00 91.19 216 PRO A CA 1
ATOM 1700 C C . PRO A 1 216 ? -4.328 -1.708 14.841 1.00 91.19 216 PRO A C 1
ATOM 1702 O O . PRO A 1 216 ? -3.689 -2.752 14.992 1.00 91.19 216 PRO A O 1
ATOM 1705 N N . GLY A 1 217 ? -3.915 -0.744 14.022 1.00 90.81 217 GLY A N 1
ATOM 1706 C CA . GLY A 1 217 ? -2.715 -0.825 13.188 1.00 90.81 217 GLY A CA 1
ATOM 1707 C C . GLY A 1 217 ? -2.853 -1.697 11.935 1.00 90.81 217 GLY A C 1
ATOM 1708 O O . GLY A 1 217 ? -1.926 -1.724 11.124 1.00 90.81 217 GLY A O 1
ATOM 1709 N N . SER A 1 218 ? -3.985 -2.380 11.721 1.00 96.62 218 SER A N 1
ATOM 1710 C CA . SER A 1 218 ? -4.266 -3.006 10.421 1.00 96.62 218 SER A CA 1
ATOM 1711 C C . SER A 1 218 ? -4.313 -1.929 9.333 1.00 96.62 218 SER A C 1
ATOM 1713 O O . SER A 1 218 ? -4.901 -0.875 9.550 1.00 96.62 218 SER A O 1
ATOM 1715 N N . THR A 1 219 ? -3.652 -2.143 8.193 1.00 97.12 219 THR A N 1
ATOM 1716 C CA . THR A 1 219 ? -3.303 -1.053 7.262 1.00 97.12 219 THR A CA 1
ATOM 1717 C C . THR A 1 219 ? -3.584 -1.392 5.793 1.00 97.12 219 THR A C 1
ATOM 1719 O O . THR A 1 219 ? -3.055 -2.370 5.264 1.00 97.12 219 THR A O 1
ATOM 1722 N N . ILE A 1 220 ? -4.329 -0.529 5.096 1.00 98.56 220 ILE A N 1
ATOM 1723 C CA . ILE A 1 220 ? -4.369 -0.456 3.624 1.00 98.56 220 ILE A CA 1
ATOM 1724 C C . ILE A 1 220 ? -3.334 0.585 3.189 1.00 98.56 220 ILE A C 1
ATOM 1726 O O . ILE A 1 220 ? -3.313 1.684 3.734 1.00 98.56 220 ILE A O 1
ATOM 1730 N N . PHE A 1 221 ? -2.478 0.296 2.210 1.00 98.38 221 PHE A N 1
ATOM 1731 C CA . PHE A 1 221 ? -1.475 1.258 1.739 1.00 98.38 221 PHE A CA 1
ATOM 1732 C C . PHE A 1 221 ? -1.078 1.040 0.278 1.00 98.38 221 PHE A C 1
ATOM 1734 O O . PHE A 1 221 ? -1.159 -0.067 -0.260 1.00 98.38 221 PHE A O 1
ATOM 1741 N N . GLY A 1 222 ? -0.622 2.102 -0.385 1.00 96.25 222 GLY A N 1
ATOM 1742 C CA . GLY A 1 222 ? -0.242 2.003 -1.788 1.00 96.25 222 GLY A CA 1
ATOM 1743 C C . GLY A 1 222 ? 0.277 3.292 -2.410 1.00 96.25 222 GLY A C 1
ATOM 1744 O O . GLY A 1 222 ? 0.457 4.322 -1.759 1.00 96.25 222 GLY A O 1
ATOM 1745 N N . SER A 1 223 ? 0.503 3.225 -3.722 1.00 94.31 223 SER A N 1
ATOM 1746 C CA . SER A 1 223 ? 0.796 4.395 -4.551 1.00 94.31 223 SER A CA 1
ATOM 1747 C C . SER A 1 223 ? 0.239 4.277 -5.968 1.00 94.31 223 SER A C 1
ATOM 1749 O O . SER A 1 223 ? 0.222 3.195 -6.552 1.00 94.31 223 SER A O 1
ATOM 1751 N N . HIS A 1 224 ? -0.223 5.379 -6.555 1.00 91.06 224 HIS A N 1
ATOM 1752 C CA . HIS A 1 224 ? -0.709 5.423 -7.943 1.00 91.06 224 HIS A CA 1
ATOM 1753 C C . HIS A 1 224 ? -0.575 6.836 -8.542 1.00 91.06 224 HIS A C 1
ATOM 1755 O O . HIS A 1 224 ? -0.103 7.750 -7.875 1.00 91.06 224 HIS A O 1
ATOM 1761 N N . ILE A 1 225 ? -0.914 7.012 -9.824 1.00 86.19 225 ILE A N 1
ATOM 1762 C CA . ILE A 1 225 ? -0.778 8.302 -10.525 1.00 86.19 225 ILE A CA 1
ATOM 1763 C C . ILE A 1 225 ? -1.787 9.315 -9.971 1.00 86.19 225 ILE A C 1
ATOM 1765 O O . ILE A 1 225 ? -2.966 8.999 -9.855 1.00 86.19 225 ILE A O 1
ATOM 1769 N N . ALA A 1 226 ? -1.322 10.532 -9.696 1.00 89.31 226 ALA A N 1
ATOM 1770 C CA . ALA A 1 226 ? -2.096 11.622 -9.109 1.00 89.31 226 ALA A CA 1
ATOM 1771 C C . ALA A 1 226 ? -2.081 12.885 -9.984 1.00 89.31 226 ALA A C 1
ATOM 1773 O O . ALA A 1 226 ? -1.457 12.929 -11.052 1.00 89.31 226 ALA A O 1
ATOM 1774 N N . LEU A 1 227 ? -2.734 13.933 -9.487 1.00 85.94 227 LEU A N 1
ATOM 1775 C CA . LEU A 1 227 ? -2.531 15.324 -9.886 1.00 85.94 227 LEU A CA 1
ATOM 1776 C C . LEU A 1 227 ? -2.410 16.205 -8.624 1.00 85.94 227 LEU A C 1
ATOM 1778 O O . LEU A 1 227 ? -2.841 15.782 -7.555 1.00 85.94 227 LEU A O 1
ATOM 1782 N N . PRO A 1 228 ? -1.850 17.429 -8.716 1.00 86.88 228 PRO A N 1
ATOM 1783 C CA . PRO A 1 228 ? -1.840 18.378 -7.595 1.00 86.88 228 PRO A CA 1
ATOM 1784 C C . PRO A 1 228 ? -3.238 18.843 -7.165 1.00 86.88 228 PRO A C 1
ATOM 1786 O O . PRO A 1 228 ? -3.414 19.238 -6.022 1.00 86.88 228 PRO A O 1
ATOM 1789 N N . ASN A 1 229 ? -4.207 18.793 -8.086 1.00 90.75 229 ASN A N 1
ATOM 1790 C CA . ASN A 1 229 ? -5.629 19.033 -7.848 1.00 90.75 229 ASN A CA 1
ATOM 1791 C C . ASN A 1 229 ? -6.422 17.915 -8.544 1.00 90.75 229 ASN A C 1
ATOM 1793 O O . ASN A 1 229 ? -6.064 17.531 -9.663 1.00 90.75 229 ASN A O 1
ATOM 1797 N N . LYS A 1 230 ? -7.493 17.426 -7.916 1.00 91.69 230 LYS A N 1
ATOM 1798 C CA . LYS A 1 230 ? -8.401 16.391 -8.431 1.00 91.69 230 LYS A CA 1
ATOM 1799 C C . LYS A 1 230 ? -8.897 16.712 -9.841 1.00 91.69 230 LYS A C 1
ATOM 1801 O O . LYS A 1 230 ? -9.300 17.835 -10.137 1.00 91.69 230 LYS A O 1
ATOM 1806 N N . GLY A 1 231 ? -8.929 15.696 -10.701 1.00 89.56 231 GLY A N 1
ATOM 1807 C CA . GLY A 1 231 ? -9.547 15.793 -12.018 1.00 89.56 231 GLY A CA 1
ATOM 1808 C C . GLY A 1 231 ? -8.907 14.899 -13.071 1.00 89.56 231 GLY A C 1
ATOM 1809 O O . GLY A 1 231 ? -8.343 13.843 -12.789 1.00 89.56 231 GLY A O 1
ATOM 1810 N N . PHE A 1 232 ? -9.022 15.326 -14.324 1.00 86.06 232 PHE A N 1
ATOM 1811 C CA . PHE A 1 232 ? -8.692 14.510 -15.484 1.00 86.06 232 PHE A CA 1
ATOM 1812 C C . PHE A 1 232 ? -7.308 14.827 -16.051 1.00 86.06 232 PHE A C 1
ATOM 1814 O O . PHE A 1 232 ? -7.080 15.878 -16.656 1.00 86.06 232 PHE A O 1
ATOM 1821 N N . ARG A 1 233 ? -6.380 13.873 -15.928 1.00 77.56 233 ARG A N 1
ATOM 1822 C CA . ARG A 1 233 ? -5.069 13.948 -16.571 1.00 77.56 233 ARG A CA 1
ATOM 1823 C C . ARG A 1 233 ? -5.226 13.767 -18.080 1.00 77.56 233 ARG A C 1
ATOM 1825 O O . ARG A 1 233 ? -5.410 12.654 -18.580 1.00 77.56 233 ARG A O 1
ATOM 1832 N N . GLN A 1 234 ? -5.107 14.879 -18.798 1.00 65.56 234 GLN A N 1
ATOM 1833 C CA . GLN A 1 234 ? -5.020 14.905 -20.255 1.00 65.56 234 GLN A CA 1
ATOM 1834 C C . GLN A 1 234 ? -3.727 14.224 -20.733 1.00 65.56 234 GLN A C 1
ATOM 1836 O O . GLN A 1 234 ? -2.692 14.282 -20.060 1.00 65.56 234 GLN A O 1
ATOM 1841 N N . ARG A 1 235 ? -3.775 13.602 -21.915 1.00 55.62 235 ARG A N 1
ATOM 1842 C CA . ARG A 1 235 ? -2.585 13.185 -22.668 1.00 55.62 235 ARG A CA 1
ATOM 1843 C C . ARG A 1 235 ? -2.573 13.876 -24.037 1.00 55.62 235 ARG A C 1
ATOM 1845 O O . ARG A 1 235 ? -3.652 14.031 -24.607 1.00 55.62 235 ARG A O 1
ATOM 1852 N N . PRO A 1 236 ? -1.404 14.260 -24.586 1.00 44.53 236 PRO A N 1
ATOM 1853 C CA . PRO A 1 236 ? -1.334 14.956 -25.877 1.00 44.53 236 PRO A CA 1
ATOM 1854 C C . PRO A 1 236 ? -1.757 14.121 -27.099 1.00 44.53 236 PRO A C 1
ATOM 1856 O O . PRO A 1 236 ? -1.941 14.682 -28.174 1.00 44.53 236 PRO A O 1
ATOM 1859 N N . ASP A 1 237 ? -1.855 12.796 -26.961 1.00 45.56 237 ASP A N 1
ATOM 1860 C CA . ASP A 1 237 ? -1.985 11.823 -28.053 1.00 45.56 237 ASP A CA 1
ATOM 1861 C C . ASP A 1 237 ? -3.378 11.175 -28.181 1.00 45.56 237 ASP A C 1
ATOM 1863 O O . ASP A 1 237 ? -3.639 10.470 -29.156 1.00 45.56 237 ASP A O 1
ATOM 1867 N N . THR A 1 238 ? -4.291 11.406 -27.232 1.00 44.62 238 THR A N 1
ATOM 1868 C CA . THR A 1 238 ? -5.625 10.780 -27.220 1.00 44.62 238 THR A CA 1
ATOM 1869 C C . THR A 1 238 ? -6.742 11.760 -27.561 1.00 44.62 238 THR A C 1
ATOM 1871 O O . THR A 1 238 ? -6.877 12.798 -26.910 1.00 44.62 238 THR A O 1
ATOM 1874 N N . SER A 1 239 ? -7.627 11.377 -28.489 1.00 41.12 239 SER A N 1
ATOM 1875 C CA . SER A 1 239 ? -8.964 11.975 -28.586 1.00 41.12 239 SER A CA 1
ATOM 1876 C C . SER A 1 239 ? -9.719 11.842 -27.253 1.00 41.12 239 SER A C 1
ATOM 1878 O O . SER A 1 239 ? -9.423 10.975 -26.429 1.00 41.12 239 SER A O 1
ATOM 1880 N N . SER A 1 240 ? -10.692 12.725 -27.025 1.00 46.31 240 SER A N 1
ATOM 1881 C CA . SER A 1 240 ? -11.237 13.094 -25.706 1.00 46.31 240 SER A CA 1
ATOM 1882 C C . SER A 1 240 ? -11.974 12.005 -24.899 1.00 46.31 240 SER A C 1
ATOM 1884 O O . SER A 1 240 ? -12.572 12.323 -23.878 1.00 46.31 240 SER A O 1
ATOM 1886 N N . GLU A 1 241 ? -11.950 10.737 -25.315 1.00 44.94 241 GLU A N 1
ATOM 1887 C CA . GLU A 1 241 ? -12.715 9.636 -24.703 1.00 44.94 241 GLU A CA 1
ATOM 1888 C C . GLU A 1 241 ? -11.948 8.814 -23.645 1.00 44.94 241 GLU A C 1
ATOM 1890 O O . GLU A 1 241 ? -12.546 7.958 -22.998 1.00 44.94 241 GLU A O 1
ATOM 1895 N N . THR A 1 242 ? -10.638 9.025 -23.454 1.00 55.16 242 THR A N 1
ATOM 1896 C CA . THR A 1 242 ? -9.830 8.257 -22.476 1.00 55.16 242 THR A CA 1
ATOM 1897 C C . THR A 1 242 ? -8.924 9.140 -21.618 1.00 55.16 242 THR A C 1
ATOM 1899 O O . THR A 1 242 ? -7.700 8.998 -21.621 1.00 55.16 242 THR A O 1
ATOM 1902 N N . GLN A 1 243 ? -9.529 10.056 -20.864 1.00 69.50 243 GLN A N 1
ATOM 1903 C CA . GLN A 1 243 ? -8.837 10.789 -19.804 1.00 69.50 243 GLN A CA 1
ATOM 1904 C C . GLN A 1 243 ? -8.673 9.909 -18.554 1.00 69.50 243 GLN A C 1
ATOM 1906 O O . GLN A 1 243 ? -9.563 9.138 -18.202 1.00 69.50 243 GLN A O 1
ATOM 1911 N N . MET A 1 244 ? -7.530 10.023 -17.877 1.00 79.75 244 MET A N 1
ATOM 1912 C CA . MET A 1 244 ? -7.267 9.319 -16.618 1.00 79.75 244 MET A CA 1
ATOM 1913 C C . MET A 1 244 ? -7.750 10.182 -15.454 1.00 79.75 244 MET A C 1
ATOM 1915 O O . MET A 1 244 ? -7.247 11.290 -15.279 1.00 79.75 244 MET A O 1
ATOM 1919 N N . PHE A 1 245 ? -8.711 9.689 -14.676 1.00 86.94 245 PHE A N 1
ATOM 1920 C CA . PHE A 1 245 ? -9.136 10.362 -13.453 1.00 86.94 245 PHE A CA 1
ATOM 1921 C C . PHE A 1 245 ? -8.088 10.170 -12.348 1.00 86.94 245 PHE A C 1
ATOM 1923 O O . PHE A 1 245 ? -7.658 9.045 -12.078 1.00 86.94 245 PHE A O 1
ATOM 1930 N N . CYS A 1 246 ? -7.686 11.274 -11.727 1.00 90.00 246 CYS A N 1
ATOM 1931 C CA . CYS A 1 246 ? -6.688 11.334 -10.670 1.00 90.00 246 CYS A CA 1
ATOM 1932 C C . CYS A 1 246 ? -7.234 12.127 -9.480 1.00 90.00 246 CYS A C 1
ATOM 1934 O O . CYS A 1 246 ? -7.704 13.255 -9.648 1.00 90.00 246 CYS A O 1
ATOM 1936 N N . HIS A 1 247 ? -7.072 11.583 -8.278 1.00 92.00 247 HIS A N 1
ATOM 1937 C CA . HIS A 1 247 ? -7.203 12.347 -7.043 1.00 92.00 247 HIS A CA 1
ATOM 1938 C C . HIS A 1 247 ? -5.965 13.223 -6.775 1.00 92.00 247 HIS A C 1
ATOM 1940 O O . HIS A 1 247 ? -4.876 12.998 -7.320 1.00 92.00 247 HIS A O 1
ATOM 1946 N N . ASP A 1 248 ? -6.163 14.204 -5.899 1.00 92.88 248 ASP A N 1
ATOM 1947 C CA . ASP A 1 248 ? -5.124 14.856 -5.098 1.00 92.88 248 ASP A CA 1
ATOM 1948 C C . ASP A 1 248 ? -5.087 14.240 -3.679 1.00 92.88 248 ASP A C 1
ATOM 1950 O O . ASP A 1 248 ? -5.787 13.268 -3.394 1.00 92.88 248 ASP A O 1
ATOM 1954 N N . SER A 1 249 ? -4.277 14.786 -2.767 1.00 94.81 249 SER A N 1
ATOM 1955 C CA . SER A 1 249 ? -4.225 14.315 -1.374 1.00 94.81 249 SER A CA 1
ATOM 1956 C C . SER A 1 249 ? -5.555 14.475 -0.637 1.00 94.81 249 SER A C 1
ATOM 1958 O O . SER A 1 249 ? -5.957 13.586 0.111 1.00 94.81 249 SER A O 1
ATOM 1960 N N . ASN A 1 250 ? -6.243 15.597 -0.837 1.00 96.19 250 ASN A N 1
ATOM 1961 C CA . ASN A 1 250 ? -7.359 16.005 0.012 1.00 96.19 250 ASN A CA 1
ATOM 1962 C C . ASN A 1 250 ? -8.622 15.219 -0.344 1.00 96.19 250 ASN A C 1
ATOM 1964 O O . ASN A 1 250 ? -9.254 14.633 0.528 1.00 96.19 250 ASN A O 1
ATOM 1968 N N . SER A 1 251 ? -8.926 15.120 -1.637 1.00 95.75 251 SER A N 1
ATOM 1969 C CA . SER A 1 251 ? -10.034 14.318 -2.157 1.00 95.75 251 SER A CA 1
ATOM 1970 C C . SER A 1 251 ? -9.827 12.810 -1.986 1.00 95.75 251 SER A C 1
ATOM 1972 O O . SER A 1 251 ? -10.807 12.069 -1.964 1.00 95.75 251 SER A O 1
ATOM 1974 N N . TRP A 1 252 ? -8.583 12.331 -1.852 1.00 97.00 252 TRP A N 1
ATOM 1975 C CA . TRP A 1 252 ? -8.321 10.939 -1.471 1.00 97.00 252 TRP A CA 1
ATOM 1976 C C . TRP A 1 252 ? -8.585 10.699 0.020 1.00 97.00 252 TRP A C 1
ATOM 1978 O O . TRP A 1 252 ? -9.234 9.714 0.366 1.00 97.00 252 TRP A O 1
ATOM 1988 N N . LYS A 1 253 ? -8.157 11.615 0.90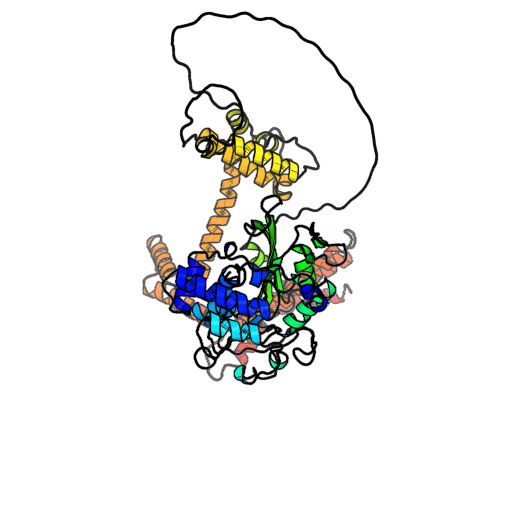5 1.00 96.00 253 LYS A N 1
ATOM 1989 C CA . LYS A 1 253 ? -8.521 11.563 2.334 1.00 96.00 253 LYS A CA 1
ATOM 1990 C C . LYS A 1 253 ? -10.034 11.609 2.531 1.00 96.00 253 LYS A C 1
ATOM 1992 O O . LYS A 1 253 ? -10.577 10.805 3.283 1.00 96.00 253 LYS A O 1
ATOM 1997 N N . GLU A 1 254 ? -10.709 12.509 1.817 1.00 95.69 254 GLU A N 1
ATOM 1998 C CA . GLU A 1 254 ? -12.167 12.629 1.828 1.00 95.69 254 GLU A CA 1
ATOM 1999 C C . GLU A 1 254 ? -12.842 11.318 1.398 1.00 95.69 254 GLU A C 1
ATOM 2001 O O . GLU A 1 254 ? -13.723 10.834 2.101 1.00 95.69 254 GLU A O 1
ATOM 2006 N N . LEU A 1 255 ? -12.385 10.698 0.301 1.00 96.19 255 LEU A N 1
ATOM 2007 C CA . LEU A 1 255 ? -12.942 9.441 -0.202 1.00 96.19 255 LEU A CA 1
ATOM 2008 C C . LEU A 1 255 ? -12.933 8.325 0.856 1.00 96.19 255 LEU A C 1
ATOM 2010 O O . LEU A 1 255 ? -13.947 7.658 1.044 1.00 96.19 255 LEU A O 1
ATOM 2014 N N . TRP A 1 256 ? -11.822 8.125 1.568 1.00 97.00 256 TRP A N 1
ATOM 2015 C CA . TRP A 1 256 ? -11.760 7.116 2.634 1.00 97.00 256 TRP A CA 1
ATOM 2016 C C . TRP A 1 256 ? -12.541 7.533 3.889 1.00 97.00 256 TRP A C 1
ATOM 2018 O O . TRP A 1 256 ? -13.182 6.684 4.508 1.00 97.00 256 TRP A O 1
ATOM 2028 N N . GLY A 1 257 ? -12.579 8.830 4.212 1.00 93.25 257 GLY A N 1
ATOM 2029 C CA . GLY A 1 257 ? -13.420 9.391 5.277 1.00 93.25 257 GLY A CA 1
ATOM 2030 C C . GLY A 1 257 ? -14.934 9.341 5.005 1.00 93.25 257 GLY A C 1
ATOM 2031 O O . GLY A 1 257 ? -15.718 9.539 5.928 1.00 93.25 257 GLY A O 1
ATOM 2032 N N . GLN A 1 258 ? -15.352 9.059 3.765 1.00 94.19 258 GLN A N 1
ATOM 2033 C CA . GLN A 1 258 ? -16.736 8.730 3.389 1.00 94.19 258 GLN A CA 1
ATOM 2034 C C . GLN A 1 258 ? -17.032 7.214 3.423 1.00 94.19 258 GLN A C 1
ATOM 2036 O O . GLN A 1 258 ? -18.184 6.811 3.259 1.00 94.19 258 GLN A O 1
ATOM 2041 N N . ILE A 1 259 ? -16.008 6.364 3.575 1.00 96.31 259 ILE A N 1
ATOM 2042 C CA . ILE A 1 259 ? -16.125 4.894 3.556 1.00 96.31 259 ILE A CA 1
ATOM 2043 C C . ILE A 1 259 ? -16.094 4.317 4.972 1.00 96.31 259 ILE A C 1
ATOM 2045 O O . ILE A 1 259 ? -16.867 3.412 5.272 1.00 96.31 259 ILE A O 1
ATOM 2049 N N . PHE A 1 260 ? -15.222 4.845 5.830 1.00 94.56 260 PHE A N 1
ATOM 2050 C CA . PHE A 1 260 ? -15.083 4.439 7.226 1.00 94.56 260 PHE A CA 1
ATOM 2051 C C . PHE A 1 260 ? -15.799 5.406 8.178 1.00 94.56 260 PHE A C 1
ATOM 2053 O O . PHE A 1 260 ? -15.873 6.609 7.923 1.00 94.56 260 PHE A O 1
ATOM 2060 N N . GLU A 1 261 ? -16.288 4.901 9.312 1.00 90.00 261 GLU A N 1
ATOM 2061 C CA . GLU A 1 261 ? -16.871 5.739 10.364 1.00 90.00 261 GLU A CA 1
ATOM 2062 C C . GLU A 1 261 ? -15.843 6.719 10.951 1.00 90.00 261 GLU A C 1
ATOM 2064 O O . GLU A 1 261 ? -14.662 6.398 11.124 1.00 90.00 261 GLU A O 1
ATOM 2069 N N . LYS A 1 262 ? -16.286 7.941 11.268 1.00 88.06 262 LYS A N 1
ATOM 2070 C CA . LYS A 1 262 ? -15.400 9.045 11.660 1.00 88.06 262 LYS A CA 1
ATOM 2071 C C . LYS A 1 262 ? -14.632 8.724 12.950 1.00 88.06 262 LYS A C 1
ATOM 2073 O O . LYS A 1 262 ? -15.203 8.756 14.034 1.00 88.06 262 LYS A O 1
ATOM 2078 N N . GLY A 1 263 ? -13.320 8.523 12.821 1.00 84.38 263 GLY A N 1
ATOM 2079 C CA . GLY A 1 263 ? -12.417 8.187 13.929 1.00 84.38 263 GLY A CA 1
ATOM 2080 C C . GLY A 1 263 ? -12.096 6.694 14.066 1.00 84.38 263 GLY A C 1
ATOM 2081 O O . GLY A 1 263 ? -11.262 6.345 14.892 1.00 84.38 263 GLY A O 1
ATOM 2082 N N . SER A 1 264 ? -12.694 5.823 13.244 1.00 88.62 264 SER A N 1
ATOM 2083 C CA . SER A 1 264 ? -12.335 4.393 13.183 1.00 88.62 264 SER A CA 1
ATOM 2084 C C . SER A 1 264 ? -11.014 4.124 12.447 1.00 88.62 264 SER A C 1
ATOM 2086 O O . SER A 1 264 ? -10.390 3.086 12.660 1.00 88.62 264 SER A O 1
ATOM 2088 N N . VAL A 1 265 ? -10.563 5.063 11.608 1.00 92.06 265 VAL A N 1
ATOM 2089 C CA . VAL A 1 265 ? -9.306 4.988 10.852 1.00 92.06 265 VAL A CA 1
ATOM 2090 C C . VAL A 1 265 ? -8.559 6.320 10.865 1.00 92.06 265 VAL A C 1
ATOM 2092 O O . VAL A 1 265 ? -9.174 7.388 10.898 1.00 92.06 265 VAL A O 1
ATOM 2095 N N . ASP A 1 266 ? -7.234 6.242 10.775 1.00 92.56 266 ASP A N 1
ATOM 2096 C CA . ASP A 1 266 ? -6.373 7.336 10.325 1.00 92.56 266 ASP A CA 1
ATOM 2097 C C . ASP A 1 266 ? -6.167 7.238 8.804 1.00 92.56 266 ASP A C 1
ATOM 2099 O O . ASP A 1 266 ? -6.116 6.134 8.254 1.00 92.56 266 ASP A O 1
ATOM 2103 N N . VAL A 1 267 ? -6.070 8.381 8.117 1.00 94.75 267 VAL A N 1
ATOM 2104 C CA . VAL A 1 267 ? -5.941 8.453 6.653 1.00 94.75 267 VAL A CA 1
ATOM 2105 C C . VAL A 1 267 ? -4.922 9.513 6.256 1.00 94.75 267 VAL A C 1
ATOM 2107 O O . VAL A 1 267 ? -5.196 10.718 6.270 1.00 94.75 267 VAL A O 1
ATOM 2110 N N . GLU A 1 268 ? -3.768 9.051 5.785 1.00 93.44 268 GLU A N 1
ATOM 2111 C CA . GLU A 1 268 ? -2.715 9.917 5.271 1.00 93.44 268 GLU A CA 1
ATOM 2112 C C . GLU A 1 268 ? -2.488 9.756 3.773 1.00 93.44 268 GLU A C 1
ATOM 2114 O O . GLU A 1 268 ? -2.563 8.663 3.211 1.00 93.44 268 GLU A O 1
ATOM 2119 N N . ALA A 1 269 ? -2.216 10.880 3.110 1.00 93.88 269 ALA A N 1
ATOM 2120 C CA . ALA A 1 269 ? -2.078 10.948 1.662 1.00 93.88 269 ALA A CA 1
ATOM 2121 C C . ALA A 1 269 ? -1.231 12.156 1.255 1.00 93.88 269 ALA A C 1
ATOM 2123 O O . ALA A 1 269 ? -1.560 13.298 1.574 1.00 93.88 269 ALA A O 1
ATOM 2124 N N . GLN A 1 270 ? -0.168 11.907 0.494 1.00 92.38 270 GLN A N 1
ATOM 2125 C CA . GLN A 1 270 ? 0.746 12.921 -0.015 1.00 92.38 270 GLN A CA 1
ATOM 2126 C C . GLN A 1 270 ? 0.900 12.778 -1.529 1.00 92.38 270 GLN A C 1
ATOM 2128 O O . GLN A 1 270 ? 1.199 11.697 -2.038 1.00 92.38 270 GLN A O 1
ATOM 2133 N N . VAL A 1 271 ? 0.746 13.887 -2.255 1.00 91.31 271 VAL A N 1
ATOM 2134 C CA . VAL A 1 271 ? 1.149 13.971 -3.663 1.00 91.31 271 VAL A CA 1
ATOM 2135 C C . 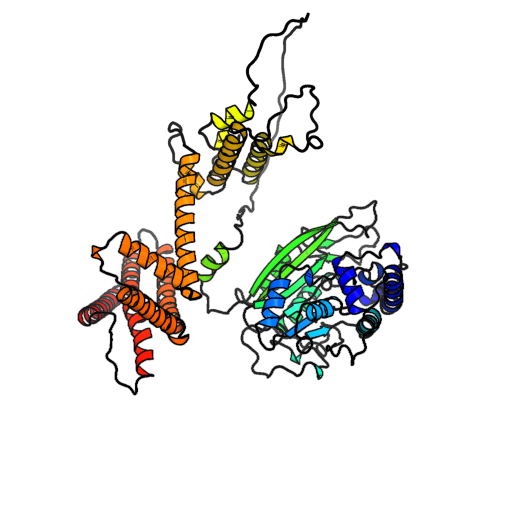VAL A 1 271 ? 2.639 14.304 -3.719 1.00 91.31 271 VAL A C 1
ATOM 2137 O O . VAL A 1 271 ? 3.061 15.346 -3.221 1.00 91.31 271 VAL A O 1
ATOM 2140 N N . VAL A 1 272 ? 3.436 13.433 -4.339 1.00 88.06 272 VAL A N 1
ATOM 2141 C CA . VAL A 1 272 ? 4.870 13.645 -4.580 1.00 88.06 272 VAL A CA 1
ATOM 2142 C C . VAL A 1 272 ? 5.150 13.800 -6.075 1.00 88.06 272 VAL A C 1
ATOM 2144 O O . VAL A 1 272 ? 4.569 13.101 -6.907 1.00 88.06 272 VAL A O 1
ATOM 2147 N N . GLU A 1 273 ? 6.042 14.725 -6.431 1.00 86.75 273 GLU A N 1
ATOM 2148 C CA . GLU A 1 273 ? 6.525 14.889 -7.805 1.00 86.75 273 GLU A CA 1
ATOM 2149 C C . GLU A 1 273 ? 7.644 13.869 -8.075 1.00 86.75 273 GLU A C 1
ATOM 2151 O O . GLU A 1 273 ? 8.630 13.804 -7.342 1.00 86.75 273 GLU A O 1
ATOM 2156 N N . VAL A 1 274 ? 7.494 13.054 -9.121 1.00 79.19 274 VAL A N 1
ATOM 2157 C CA . VAL A 1 274 ? 8.469 12.033 -9.524 1.00 79.19 274 VAL A CA 1
ATOM 2158 C C . VAL A 1 274 ? 8.885 12.283 -10.970 1.00 79.19 274 VAL A C 1
ATOM 2160 O O . VAL A 1 274 ? 8.045 12.288 -11.871 1.00 79.19 274 VAL A O 1
ATOM 2163 N N . ASN A 1 275 ? 10.184 12.458 -11.215 1.00 71.50 275 ASN A N 1
ATOM 2164 C CA . ASN A 1 275 ? 10.714 12.530 -12.575 1.00 71.50 275 ASN A CA 1
ATOM 2165 C C . ASN A 1 275 ? 10.616 11.155 -13.267 1.00 71.50 275 ASN A C 1
ATOM 2167 O O . ASN A 1 275 ? 10.988 10.128 -12.694 1.00 71.50 275 ASN A O 1
ATOM 2171 N N . ARG A 1 276 ? 10.116 11.135 -14.504 1.00 63.06 276 ARG A N 1
ATOM 2172 C CA . ARG A 1 276 ? 9.894 9.932 -15.312 1.00 63.06 276 ARG A CA 1
ATOM 2173 C C . ARG A 1 276 ? 10.736 9.972 -16.582 1.00 63.06 276 ARG A C 1
ATOM 2175 O O . ARG A 1 276 ? 10.251 10.360 -17.640 1.00 63.06 276 ARG A O 1
ATOM 2182 N N . ASP A 1 277 ? 11.976 9.496 -16.472 1.00 58.56 277 ASP A N 1
ATOM 2183 C CA . ASP A 1 277 ? 12.924 9.343 -17.594 1.00 58.56 277 ASP A CA 1
ATOM 2184 C C . ASP A 1 277 ? 12.357 8.516 -18.776 1.00 58.56 277 ASP A C 1
ATOM 2186 O O . ASP A 1 277 ? 12.869 8.591 -19.891 1.00 58.56 277 ASP A O 1
ATOM 2190 N N . ASP A 1 278 ? 11.321 7.702 -18.529 1.00 55.72 278 ASP A N 1
ATOM 2191 C CA . ASP A 1 278 ? 10.614 6.861 -19.504 1.00 55.72 278 ASP A CA 1
ATOM 2192 C C . ASP A 1 278 ? 9.455 7.571 -20.239 1.00 55.72 278 ASP A C 1
ATOM 2194 O O . ASP A 1 278 ? 8.736 6.943 -21.022 1.00 55.72 278 ASP A O 1
ATOM 2198 N N . ILE A 1 279 ? 9.234 8.859 -19.968 1.00 56.16 279 ILE A N 1
ATOM 2199 C CA . ILE A 1 279 ? 8.269 9.723 -20.661 1.00 56.16 279 ILE A CA 1
ATOM 2200 C C . ILE A 1 279 ? 9.038 10.684 -21.581 1.00 56.16 279 ILE A C 1
ATOM 2202 O O . ILE A 1 279 ? 10.189 11.023 -21.317 1.00 56.16 279 ILE A O 1
ATOM 2206 N N . ASN A 1 280 ? 8.427 11.050 -22.714 1.00 51.72 280 ASN A N 1
ATOM 2207 C CA . ASN A 1 280 ? 9.117 11.687 -23.838 1.00 51.72 280 ASN A CA 1
ATOM 2208 C C . ASN A 1 280 ? 9.940 12.925 -23.431 1.00 51.72 280 ASN A C 1
ATOM 2210 O O . ASN A 1 280 ? 9.409 13.829 -22.792 1.00 51.72 280 ASN A O 1
ATOM 2214 N N . LYS A 1 281 ? 11.204 12.987 -23.873 1.00 49.34 281 LYS A N 1
ATOM 2215 C CA . LYS A 1 281 ? 12.201 13.990 -23.446 1.00 49.34 281 LYS A CA 1
ATOM 2216 C C . LYS A 1 281 ? 11.857 15.435 -23.822 1.00 49.34 281 LYS A C 1
ATOM 2218 O O . LYS A 1 281 ? 12.385 16.353 -23.206 1.00 49.34 281 LYS A O 1
ATOM 2223 N N . ASP A 1 282 ? 10.981 15.622 -24.808 1.00 43.12 282 ASP A N 1
ATOM 2224 C CA . ASP A 1 282 ? 10.509 16.937 -25.264 1.00 43.12 282 ASP A CA 1
ATOM 2225 C C . ASP A 1 282 ? 9.245 17.419 -24.520 1.00 43.12 282 ASP A C 1
ATOM 2227 O O . ASP A 1 282 ? 8.715 18.489 -24.816 1.00 43.12 282 ASP A O 1
ATOM 2231 N N . ALA A 1 283 ? 8.730 16.624 -23.577 1.00 51.78 283 ALA A N 1
ATOM 2232 C CA . ALA A 1 283 ? 7.589 16.953 -22.729 1.00 51.78 283 ALA A CA 1
ATOM 2233 C C . ALA A 1 283 ? 8.017 17.055 -21.256 1.00 51.78 283 ALA A C 1
ATOM 2235 O O . ALA A 1 283 ? 9.088 16.592 -20.870 1.00 51.78 283 ALA A O 1
ATOM 2236 N N . ASP A 1 284 ? 7.162 17.642 -20.416 1.00 52.50 284 ASP A N 1
ATOM 2237 C CA . ASP A 1 284 ? 7.408 17.688 -18.975 1.00 52.50 284 ASP A CA 1
ATOM 2238 C C . ASP A 1 284 ? 7.391 16.263 -18.389 1.00 52.50 284 ASP A C 1
ATOM 2240 O O . ASP A 1 284 ? 6.347 15.607 -18.321 1.00 52.50 284 ASP A O 1
ATOM 2244 N N . SER A 1 285 ? 8.568 15.768 -18.000 1.00 57.19 285 SER A N 1
ATOM 2245 C CA . SER A 1 285 ? 8.771 14.416 -17.470 1.00 57.19 285 SER A CA 1
ATOM 2246 C C . SER A 1 285 ? 8.301 14.263 -16.020 1.00 57.19 285 SER A C 1
ATOM 2248 O O . SER A 1 285 ? 8.349 13.162 -15.466 1.00 57.19 285 SER A O 1
ATOM 2250 N N . ARG A 1 286 ? 7.836 15.341 -15.381 1.00 67.69 286 ARG A N 1
ATOM 2251 C CA . ARG A 1 286 ? 7.363 15.333 -13.994 1.00 67.69 286 ARG A CA 1
ATOM 2252 C C . ARG A 1 286 ? 5.976 14.704 -13.908 1.00 67.69 286 ARG A C 1
ATOM 2254 O O . ARG A 1 286 ? 5.019 15.127 -14.557 1.00 67.69 286 ARG A O 1
ATOM 2261 N N . VAL A 1 287 ? 5.855 13.664 -13.087 1.00 78.00 287 VAL A N 1
ATOM 2262 C CA . VAL A 1 287 ? 4.596 12.965 -12.833 1.00 78.00 287 VAL A CA 1
ATOM 2263 C C . VAL A 1 287 ? 4.302 12.945 -11.350 1.00 78.00 287 VAL A C 1
ATOM 2265 O O . VAL A 1 287 ? 5.091 12.461 -10.546 1.00 78.00 287 VAL A O 1
ATOM 2268 N N . HIS A 1 288 ? 3.113 13.419 -11.012 1.00 86.25 288 HIS A N 1
ATOM 2269 C CA . HIS A 1 288 ? 2.584 13.355 -9.666 1.00 86.25 288 HIS A CA 1
ATOM 2270 C C . HIS A 1 288 ? 2.145 11.923 -9.342 1.00 86.25 288 HIS A C 1
ATOM 2272 O O . HIS A 1 288 ? 1.436 11.279 -10.124 1.00 86.25 288 HIS A O 1
ATOM 2278 N N . MET A 1 289 ? 2.591 11.427 -8.194 1.00 87.88 289 MET A N 1
ATOM 2279 C CA . MET A 1 289 ? 2.222 10.136 -7.622 1.00 87.88 289 MET A CA 1
ATOM 2280 C C . MET A 1 289 ? 1.600 10.383 -6.252 1.00 87.88 289 MET A C 1
ATOM 2282 O O . MET A 1 289 ? 2.140 11.159 -5.468 1.00 87.88 289 MET A O 1
ATOM 2286 N N . LEU A 1 290 ? 0.489 9.718 -5.949 1.00 90.94 290 LEU A N 1
ATOM 2287 C CA . LEU A 1 290 ? -0.053 9.675 -4.599 1.00 90.94 290 LEU A CA 1
ATOM 2288 C C . LEU A 1 290 ? 0.669 8.571 -3.828 1.00 90.94 290 LEU A C 1
ATOM 2290 O O . LEU A 1 290 ? 0.784 7.456 -4.337 1.00 90.94 290 LEU A O 1
ATOM 2294 N N . ILE A 1 291 ? 1.115 8.869 -2.613 1.00 94.38 291 ILE A N 1
ATOM 2295 C CA . ILE A 1 291 ? 1.573 7.907 -1.604 1.00 94.38 291 ILE A CA 1
ATOM 2296 C C . ILE A 1 291 ? 0.629 8.052 -0.414 1.00 94.38 291 ILE A C 1
ATOM 2298 O O . ILE A 1 291 ? 0.404 9.171 0.043 1.00 94.38 291 ILE A O 1
ATOM 2302 N N . TRP A 1 292 ? 0.040 6.955 0.056 1.00 96.38 292 TRP A N 1
ATOM 2303 C CA . TRP A 1 292 ? -1.048 7.015 1.034 1.00 96.38 292 TRP A CA 1
ATOM 2304 C C . TRP A 1 292 ? -1.170 5.734 1.865 1.00 96.38 292 TRP A C 1
ATOM 2306 O O . TRP A 1 292 ? -0.722 4.660 1.447 1.00 96.38 292 TRP A O 1
ATOM 2316 N N . TYR A 1 293 ? -1.815 5.859 3.026 1.00 96.38 293 TYR A N 1
ATOM 2317 C CA . TYR A 1 293 ? -2.279 4.741 3.841 1.00 96.38 293 TYR A CA 1
ATOM 2318 C C . TYR A 1 293 ? -3.614 5.056 4.534 1.00 96.38 293 TYR A C 1
ATOM 2320 O O . TYR A 1 293 ? -3.990 6.214 4.707 1.00 96.38 293 TYR A O 1
ATOM 2328 N N . VAL A 1 294 ? -4.310 3.994 4.933 1.00 96.56 294 VAL A N 1
ATOM 2329 C CA . VAL A 1 294 ? -5.470 3.982 5.829 1.00 96.56 294 VAL A CA 1
ATOM 2330 C C . VAL A 1 294 ? -5.154 2.971 6.924 1.00 96.56 294 VAL A C 1
ATOM 2332 O O . VAL A 1 294 ? -4.855 1.822 6.597 1.00 96.56 294 VAL A O 1
ATOM 2335 N N . ALA A 1 295 ? -5.195 3.369 8.192 1.00 94.75 295 ALA A N 1
ATOM 2336 C CA . ALA A 1 295 ? -4.868 2.493 9.316 1.00 94.75 295 ALA A CA 1
ATOM 2337 C C . ALA A 1 295 ? -6.030 2.414 10.313 1.00 94.75 295 ALA A C 1
ATOM 2339 O O . ALA A 1 295 ? -6.482 3.446 10.806 1.00 94.75 295 ALA A O 1
ATOM 2340 N N . SER A 1 296 ? -6.485 1.199 10.635 1.00 90.31 296 SER A N 1
ATOM 2341 C CA . SER A 1 296 ? -7.480 0.941 11.682 1.00 90.31 296 SER A CA 1
ATOM 2342 C C . SER A 1 296 ? -6.991 1.501 13.016 1.00 90.31 296 SER A C 1
ATOM 2344 O O . SER A 1 296 ? -5.894 1.169 13.476 1.00 90.31 296 SER A O 1
ATOM 2346 N N . LEU A 1 297 ? -7.801 2.343 13.649 1.00 84.69 297 LEU A N 1
ATOM 2347 C CA . LEU A 1 297 ? -7.558 2.848 14.995 1.00 84.69 297 LEU A CA 1
ATOM 2348 C C . LEU A 1 297 ? -8.244 1.949 16.025 1.00 84.69 297 LEU A C 1
ATOM 2350 O O . LEU A 1 297 ? -9.090 1.118 15.702 1.00 84.69 297 LEU A O 1
ATOM 2354 N N . LEU A 1 298 ? -7.876 2.115 17.294 1.00 65.12 298 LEU A N 1
ATOM 2355 C CA . LEU A 1 298 ? -8.647 1.522 18.379 1.00 65.12 298 LEU A CA 1
ATOM 2356 C C . LEU A 1 298 ? -9.939 2.326 18.516 1.00 65.12 298 LEU A C 1
ATOM 2358 O O . LEU A 1 298 ? -9.890 3.514 18.835 1.00 65.12 298 LEU A O 1
ATOM 2362 N N . VAL A 1 299 ? -11.076 1.675 18.255 1.00 47.38 299 VAL A N 1
ATOM 2363 C CA . VAL A 1 299 ? -12.416 2.246 18.443 1.00 47.38 299 VAL A CA 1
ATOM 2364 C C . VAL A 1 299 ? -12.697 2.358 19.946 1.00 47.38 299 VAL A C 1
ATOM 2366 O O . VAL A 1 299 ? -13.443 1.584 20.538 1.00 47.38 299 VAL A O 1
ATOM 2369 N N . CYS A 1 300 ? -12.037 3.321 20.586 1.00 35.59 300 CYS A N 1
ATOM 2370 C CA . CYS A 1 300 ? -12.497 3.890 21.840 1.00 35.59 300 CYS A CA 1
ATOM 2371 C C . CYS A 1 300 ? -13.796 4.651 21.558 1.00 35.59 300 CYS A C 1
ATOM 2373 O O . CYS A 1 300 ? -13.827 5.466 20.633 1.00 35.59 300 CYS A O 1
ATOM 2375 N N . ASP A 1 301 ? -14.827 4.451 22.381 1.00 31.84 301 ASP A N 1
ATOM 2376 C CA . ASP A 1 301 ? -16.028 5.292 22.384 1.00 31.84 301 ASP A CA 1
ATOM 2377 C C . ASP A 1 301 ? -15.648 6.764 22.618 1.00 31.84 301 ASP A C 1
ATOM 2379 O O . ASP A 1 301 ? -15.431 7.190 23.753 1.00 31.84 301 ASP A O 1
ATOM 2383 N N . LEU A 1 302 ? -15.535 7.511 21.511 1.00 37.97 302 LEU A N 1
ATOM 2384 C CA . LEU A 1 302 ? -15.292 8.954 21.399 1.00 37.97 302 LEU A CA 1
ATOM 2385 C C . LEU A 1 302 ? -14.496 9.558 22.572 1.00 37.97 302 LEU A C 1
ATOM 2387 O O . LEU A 1 302 ? -15.070 10.129 23.499 1.00 37.97 302 LEU A O 1
ATOM 2391 N N . ASP A 1 303 ? -13.163 9.496 22.492 1.00 34.91 303 ASP A N 1
ATOM 2392 C CA . ASP A 1 303 ? -12.263 10.148 23.454 1.00 34.91 303 ASP A CA 1
ATOM 2393 C C . ASP A 1 303 ? -11.503 11.336 22.815 1.00 34.91 303 ASP A C 1
ATOM 2395 O O . ASP A 1 303 ? -10.480 11.144 22.146 1.00 34.91 303 ASP A O 1
ATOM 2399 N N . PRO A 1 304 ? -11.971 12.590 23.007 1.00 36.25 304 PRO A N 1
ATOM 2400 C CA . PRO A 1 304 ? -11.333 13.775 22.435 1.00 36.25 304 PRO A CA 1
ATOM 2401 C C . PRO A 1 304 ? -9.919 14.065 22.962 1.00 36.25 304 PRO A C 1
ATOM 2403 O O . PRO A 1 304 ? -9.224 14.891 22.372 1.00 36.25 304 PRO A O 1
ATOM 2406 N N . LEU A 1 305 ? -9.482 13.437 24.063 1.00 35.44 305 LEU A N 1
ATOM 2407 C CA . LEU A 1 305 ? -8.185 13.728 24.686 1.00 35.44 305 LEU A CA 1
ATOM 2408 C C . LEU A 1 305 ? -7.020 12.988 24.018 1.00 35.44 305 LEU A C 1
ATOM 2410 O O . LEU A 1 305 ? -5.911 13.527 23.963 1.00 35.44 305 LEU A O 1
ATOM 2414 N N . ILE A 1 306 ? -7.259 11.808 23.434 1.00 38.03 306 ILE A N 1
ATOM 2415 C CA . ILE A 1 306 ? -6.234 11.073 22.668 1.00 38.03 306 ILE A CA 1
ATOM 2416 C C . ILE A 1 306 ? -5.785 11.897 21.449 1.00 38.03 306 ILE A C 1
ATOM 2418 O O . ILE A 1 306 ? -4.588 11.969 21.151 1.00 38.03 306 ILE A O 1
ATOM 2422 N N . LEU A 1 307 ? -6.726 12.621 20.828 1.00 34.62 307 LEU A N 1
ATOM 2423 C CA . LEU A 1 307 ? -6.484 13.529 19.703 1.00 34.62 307 LEU A CA 1
ATOM 2424 C C . LEU A 1 307 ? -5.484 14.656 20.034 1.00 34.62 307 LEU A C 1
ATOM 2426 O O . LEU A 1 307 ? -4.814 15.159 19.139 1.00 34.62 307 LEU A O 1
ATOM 2430 N N . CYS A 1 308 ? -5.343 15.039 21.309 1.00 29.45 308 CYS A N 1
ATOM 2431 C CA . CYS A 1 308 ? -4.402 16.075 21.747 1.00 29.45 308 CYS A CA 1
ATOM 2432 C C . CYS A 1 308 ? -3.000 15.548 22.099 1.00 29.45 308 CYS A C 1
ATOM 2434 O O . CYS A 1 308 ? -2.063 16.343 22.165 1.00 29.45 308 CYS A O 1
ATOM 2436 N N . SER A 1 309 ? -2.840 14.242 22.337 1.00 30.86 309 SER A N 1
ATOM 2437 C CA . SER A 1 309 ? -1.548 13.647 22.717 1.00 30.86 309 SER A CA 1
ATOM 2438 C C . SER A 1 309 ? -0.821 13.043 21.512 1.00 30.86 309 SER A C 1
ATOM 2440 O O . SER A 1 309 ? 0.344 13.357 21.268 1.00 30.86 309 SER A O 1
ATOM 2442 N N . ALA A 1 310 ? -1.526 12.252 20.693 1.00 30.66 310 ALA A N 1
ATOM 2443 C CA . ALA A 1 310 ? -0.945 11.618 19.506 1.00 30.66 310 ALA A CA 1
ATOM 2444 C C . ALA A 1 310 ? -0.577 12.636 18.408 1.00 30.66 310 ALA A C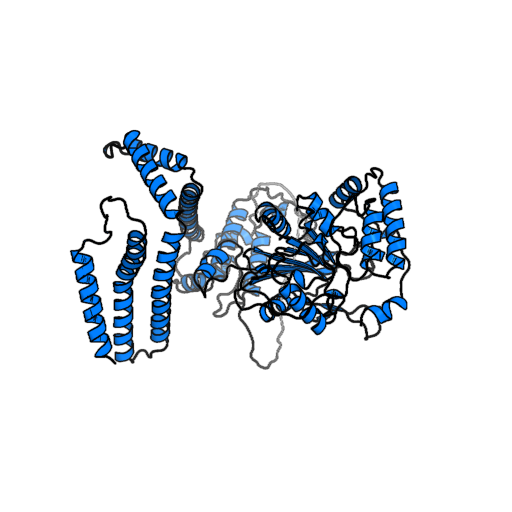 1
ATOM 2446 O O . ALA A 1 310 ? 0.484 12.532 17.796 1.00 30.66 310 ALA A O 1
ATOM 2447 N N . ALA A 1 311 ? -1.394 13.678 18.214 1.00 31.64 311 ALA A N 1
ATOM 2448 C CA . ALA A 1 311 ? -1.147 14.724 17.216 1.00 31.64 311 ALA A CA 1
ATOM 2449 C C . ALA A 1 311 ? -0.008 15.703 17.583 1.00 31.64 311 ALA A C 1
ATOM 2451 O O . ALA A 1 311 ? 0.297 16.608 16.811 1.00 31.64 311 ALA A O 1
ATOM 2452 N N . SER A 1 312 ? 0.624 15.559 18.757 1.00 32.72 312 SER A N 1
ATOM 2453 C CA . SER A 1 312 ? 1.692 16.463 19.213 1.00 32.72 312 SER A CA 1
ATOM 2454 C C . SER A 1 312 ? 3.112 15.950 18.939 1.00 32.72 312 SER A C 1
ATOM 2456 O O . SER A 1 312 ? 4.055 16.726 19.092 1.00 32.72 312 SER A O 1
ATOM 2458 N N . SER A 1 313 ? 3.295 14.675 18.574 1.00 31.34 313 SER A N 1
ATOM 2459 C CA . SER A 1 313 ? 4.618 14.072 18.329 1.00 31.34 313 SER A CA 1
ATOM 2460 C C . SER A 1 313 ? 4.985 13.949 16.845 1.00 31.34 313 SER A C 1
ATOM 2462 O O . SER A 1 313 ? 6.168 13.840 16.526 1.00 31.34 313 SER A O 1
ATOM 2464 N N . TYR A 1 314 ? 4.007 14.032 15.934 1.00 31.62 314 TYR A N 1
ATOM 2465 C CA . TYR A 1 314 ? 4.221 13.966 14.486 1.00 31.62 314 TYR A CA 1
ATOM 2466 C C . TYR A 1 314 ? 3.650 15.190 13.753 1.00 31.62 314 TYR A C 1
ATOM 2468 O O . TYR A 1 314 ? 2.512 15.205 13.309 1.00 31.62 314 TYR A O 1
ATOM 2476 N N . PHE A 1 315 ? 4.534 16.174 13.572 1.00 27.64 315 PHE A N 1
ATOM 2477 C CA . PHE A 1 315 ? 4.454 17.319 12.654 1.00 27.64 315 PHE A CA 1
ATOM 2478 C C . PHE A 1 315 ? 3.341 18.368 12.843 1.00 27.64 315 PHE A C 1
ATOM 2480 O O . PHE A 1 315 ? 2.172 18.203 12.519 1.00 27.64 315 PHE A O 1
ATOM 2487 N N . TYR A 1 316 ? 3.814 19.553 13.229 1.00 24.33 316 TYR A N 1
ATOM 2488 C CA . TYR A 1 316 ? 3.121 20.838 13.209 1.00 24.33 316 TYR A CA 1
ATOM 2489 C C . TYR A 1 316 ? 2.571 21.185 11.809 1.00 24.33 316 TYR A C 1
ATOM 2491 O O . TYR A 1 316 ? 3.344 21.446 10.882 1.00 24.33 316 TYR A O 1
ATOM 2499 N N . LEU A 1 317 ? 1.244 21.257 11.675 1.00 23.86 317 LEU A N 1
ATOM 2500 C CA . LEU A 1 317 ? 0.551 21.807 10.505 1.00 23.86 317 LEU A CA 1
ATOM 2501 C C . LEU A 1 317 ? -0.068 23.176 10.843 1.00 23.86 317 LEU A C 1
ATOM 2503 O O . LEU A 1 317 ? -0.870 23.258 11.775 1.00 23.86 317 LEU A O 1
ATOM 2507 N N . PRO A 1 318 ? 0.256 24.254 10.104 1.00 29.94 318 PRO A N 1
ATOM 2508 C CA . PRO A 1 318 ? -0.497 25.498 10.180 1.00 29.94 318 PRO A CA 1
ATOM 2509 C C . PRO A 1 318 ? -1.827 25.355 9.427 1.00 29.94 318 PRO A C 1
ATOM 2511 O O . PRO A 1 318 ? -1.868 24.810 8.324 1.00 29.94 318 PRO A O 1
ATOM 2514 N N . VAL A 1 319 ? -2.904 25.883 10.009 1.00 27.38 319 VAL A N 1
ATOM 2515 C CA . VAL A 1 319 ? -4.193 26.058 9.328 1.00 27.38 319 VAL A CA 1
ATOM 2516 C C . VAL A 1 319 ? -4.203 27.443 8.685 1.00 27.38 319 VAL A C 1
ATOM 2518 O O . VAL A 1 319 ? -4.117 28.441 9.400 1.00 27.38 319 VAL A O 1
ATOM 2521 N N . ASP A 1 320 ? -4.314 27.503 7.359 1.00 26.78 320 ASP A N 1
ATOM 2522 C CA . ASP A 1 320 ? -4.733 28.718 6.657 1.00 26.78 320 ASP A CA 1
ATOM 2523 C C . ASP A 1 320 ? -6.278 28.723 6.600 1.00 26.78 320 ASP A C 1
ATOM 2525 O O . ASP A 1 320 ? -6.887 27.827 6.013 1.00 26.78 320 ASP A O 1
ATOM 2529 N N . GLU A 1 321 ? -6.911 29.716 7.231 1.00 29.09 321 GLU A N 1
ATOM 2530 C CA . GLU A 1 321 ? -8.318 30.081 7.007 1.00 29.09 321 GLU A CA 1
ATOM 2531 C C . GLU A 1 321 ? -8.366 31.219 5.974 1.00 29.09 321 GLU A C 1
ATOM 2533 O O . GLU A 1 321 ? -7.738 32.249 6.208 1.00 29.09 321 GLU A O 1
ATOM 2538 N N . ASP A 1 322 ? -9.126 31.070 4.884 1.00 29.30 322 ASP A N 1
ATOM 2539 C CA . ASP A 1 322 ? -9.792 32.176 4.166 1.00 29.30 322 ASP A CA 1
ATOM 2540 C C . ASP A 1 322 ? -10.675 31.598 3.031 1.00 29.30 322 ASP A C 1
ATOM 2542 O O . ASP A 1 322 ? -10.164 31.031 2.066 1.00 29.30 322 ASP A O 1
ATOM 2546 N N . GLU A 1 323 ? -11.997 31.793 3.111 1.00 27.64 323 GLU A N 1
ATOM 2547 C CA . GLU A 1 323 ? -12.900 31.783 1.947 1.00 27.64 323 GLU A CA 1
ATOM 2548 C C . GLU A 1 323 ? -13.667 33.117 1.897 1.00 27.64 323 GLU A C 1
ATOM 2550 O O . GLU A 1 323 ? -14.262 33.535 2.887 1.00 27.64 323 GLU A O 1
ATOM 2555 N N . ASP A 1 324 ? -13.608 33.758 0.726 1.00 27.77 324 ASP A N 1
ATOM 2556 C CA . ASP A 1 324 ? -14.483 34.788 0.146 1.00 27.77 324 ASP A CA 1
ATOM 2557 C C . ASP A 1 324 ? -15.076 35.945 0.989 1.00 27.77 324 ASP A C 1
ATOM 2559 O O . ASP A 1 324 ? -15.825 35.779 1.947 1.00 27.77 324 ASP A O 1
ATOM 2563 N N . LEU A 1 325 ? -14.927 37.172 0.458 1.00 25.00 325 LEU A N 1
ATOM 2564 C CA . LEU A 1 325 ? -15.986 37.804 -0.364 1.00 25.00 325 LEU A CA 1
ATOM 2565 C C . LEU A 1 325 ? -15.553 39.177 -0.950 1.00 25.00 325 LEU A C 1
ATOM 2567 O O . LEU A 1 325 ? -15.094 40.043 -0.216 1.00 25.00 325 LEU A O 1
ATOM 2571 N N . GLN A 1 326 ? -15.754 39.350 -2.270 1.00 23.59 326 GLN A N 1
ATOM 2572 C CA . GLN A 1 326 ? -16.152 40.565 -3.046 1.00 23.59 326 GLN A CA 1
ATOM 2573 C C . GLN A 1 326 ? -15.675 41.969 -2.554 1.00 23.59 326 GLN A C 1
ATOM 2575 O O . GLN A 1 326 ? -15.979 42.367 -1.441 1.00 23.59 326 GLN A O 1
ATOM 2580 N N . SER A 1 327 ? -15.049 42.856 -3.355 1.00 22.17 327 SER A N 1
ATOM 2581 C CA . SER A 1 327 ? -15.680 43.567 -4.497 1.00 22.17 327 SER A CA 1
ATOM 2582 C C . SER A 1 327 ? -14.771 44.634 -5.184 1.00 22.17 327 SER A C 1
ATOM 2584 O O . SER A 1 327 ? -14.030 45.324 -4.494 1.00 22.17 327 SER A O 1
ATOM 2586 N N . THR A 1 328 ? -14.935 44.824 -6.508 1.00 22.12 328 THR A N 1
ATOM 2587 C CA . THR A 1 328 ? -14.831 46.073 -7.341 1.00 22.12 328 THR A CA 1
ATOM 2588 C C . THR A 1 328 ? -13.748 47.165 -7.132 1.00 22.12 328 THR A C 1
ATOM 2590 O O . THR A 1 328 ? -13.764 47.837 -6.107 1.00 22.12 328 THR A O 1
ATOM 2593 N N . ASP A 1 329 ? -13.028 47.481 -8.231 1.00 23.20 329 ASP A N 1
ATOM 2594 C CA . ASP A 1 329 ? -12.520 48.805 -8.704 1.00 23.20 329 ASP A CA 1
ATOM 2595 C C . ASP A 1 329 ? -11.578 49.657 -7.783 1.00 23.20 329 ASP A C 1
ATOM 2597 O O . ASP A 1 329 ? -11.501 49.456 -6.581 1.00 23.20 329 ASP A O 1
ATOM 2601 N N . ASP A 1 330 ? -10.750 50.618 -8.243 1.00 23.64 330 ASP A N 1
ATOM 2602 C CA . ASP A 1 330 ? -10.604 51.261 -9.564 1.00 23.64 330 ASP A CA 1
ATOM 2603 C C . ASP A 1 330 ? -9.139 51.725 -9.899 1.00 23.64 330 ASP A C 1
ATOM 2605 O O . ASP A 1 330 ? -8.192 51.532 -9.139 1.00 23.64 330 ASP A O 1
ATOM 2609 N N . LYS A 1 331 ? -8.985 52.360 -11.073 1.00 23.92 331 LYS A N 1
ATOM 2610 C CA . LYS A 1 331 ? -7.970 53.317 -11.601 1.00 23.92 331 LYS A CA 1
ATOM 2611 C C . LYS A 1 331 ? -7.291 54.246 -10.550 1.00 23.92 331 LYS A C 1
ATOM 2613 O O . LYS A 1 331 ? -7.889 54.550 -9.531 1.00 23.92 331 LYS A O 1
ATOM 2618 N N . SER A 1 332 ? -6.107 54.864 -10.748 1.00 22.94 332 SER A N 1
ATOM 2619 C CA . SER A 1 332 ? -5.122 54.909 -11.864 1.00 22.94 332 SER A CA 1
ATOM 2620 C C . SER A 1 332 ? -3.836 55.703 -11.498 1.00 22.94 332 SER A C 1
ATOM 2622 O O . SER A 1 332 ? -3.853 56.463 -10.541 1.00 22.94 332 SER A O 1
ATOM 2624 N N . LEU A 1 333 ? -2.786 55.595 -12.338 1.00 22.94 333 LEU A N 1
ATOM 2625 C CA . LEU A 1 333 ? -1.811 56.635 -12.780 1.00 22.94 333 LEU A CA 1
ATOM 2626 C C . LEU A 1 333 ? -1.349 57.773 -11.829 1.00 22.94 333 LEU A C 1
ATOM 2628 O O . LEU A 1 333 ? -2.157 58.600 -11.424 1.00 22.94 333 LEU A O 1
ATOM 2632 N N . ILE A 1 334 ? -0.020 57.991 -11.742 1.00 24.25 334 ILE A N 1
ATOM 2633 C CA . ILE A 1 334 ? 0.683 59.217 -12.230 1.00 24.25 334 ILE A CA 1
ATOM 2634 C C . ILE A 1 334 ? 2.227 59.032 -12.198 1.00 24.25 334 ILE A C 1
ATOM 2636 O O . ILE A 1 334 ? 2.729 58.025 -11.703 1.00 24.25 334 ILE A O 1
ATOM 2640 N N . GLN A 1 335 ? 2.978 59.940 -12.837 1.00 21.45 335 GLN A N 1
ATOM 2641 C CA . GLN A 1 335 ? 4.384 59.807 -13.268 1.00 21.45 335 GLN A CA 1
ATOM 2642 C C . GLN A 1 335 ? 5.253 61.017 -12.821 1.00 21.45 335 GLN A C 1
ATOM 2644 O O . GLN A 1 335 ? 4.700 62.051 -12.460 1.00 21.45 335 GLN A O 1
ATOM 2649 N N . ALA A 1 336 ? 6.588 60.918 -13.000 1.00 22.30 336 ALA A N 1
ATOM 2650 C CA . ALA A 1 336 ? 7.583 62.019 -13.118 1.00 22.30 336 ALA A CA 1
ATOM 2651 C C . ALA A 1 336 ? 8.121 62.674 -11.807 1.00 22.30 336 ALA A C 1
ATOM 2653 O O . ALA A 1 336 ? 7.433 62.672 -10.799 1.00 22.30 336 ALA A O 1
ATOM 2654 N N . SER A 1 337 ? 9.324 63.295 -11.736 1.00 22.47 337 SER A N 1
ATOM 2655 C CA . SER A 1 337 ? 10.588 63.199 -12.530 1.00 22.47 337 SER A CA 1
ATOM 2656 C C . SER A 1 337 ? 11.760 64.020 -11.896 1.00 22.47 337 SER A C 1
ATOM 2658 O O . SER A 1 337 ? 11.575 64.640 -10.853 1.00 22.47 337 SER A O 1
ATOM 2660 N N . SER A 1 338 ? 12.925 64.103 -12.583 1.00 21.88 338 SER A N 1
ATOM 2661 C CA . SER A 1 338 ? 14.145 64.936 -12.331 1.00 21.88 338 SER A CA 1
ATOM 2662 C C . SER A 1 338 ? 15.097 64.462 -11.195 1.00 21.88 338 SER A C 1
ATOM 2664 O O . SER A 1 338 ? 14.605 64.007 -10.175 1.00 21.88 338 SER A O 1
ATOM 2666 N N . SER A 1 339 ? 16.453 64.408 -11.232 1.00 22.77 339 SER A N 1
ATOM 2667 C CA . SER A 1 339 ? 17.607 64.850 -12.081 1.00 22.77 339 SER A CA 1
ATOM 2668 C C . SER A 1 339 ? 18.402 66.063 -11.533 1.00 22.77 339 SER A C 1
ATOM 2670 O O . SER A 1 339 ? 17.868 67.169 -11.567 1.00 22.77 339 SER A O 1
ATOM 2672 N N . LYS A 1 340 ? 19.674 65.936 -11.082 1.00 23.31 340 LYS A N 1
ATOM 2673 C CA . LYS A 1 340 ? 20.969 66.121 -11.831 1.00 23.31 340 LYS A CA 1
ATOM 2674 C C . LYS A 1 340 ? 22.174 66.079 -10.833 1.00 23.31 340 LYS A C 1
ATOM 2676 O O . LYS A 1 340 ? 21.917 66.260 -9.653 1.00 23.31 340 LYS A O 1
ATOM 2681 N N . SER A 1 341 ? 23.482 65.936 -11.151 1.00 23.41 341 SER A N 1
ATOM 2682 C CA . SER A 1 341 ? 24.259 65.491 -12.346 1.00 23.41 341 SER A CA 1
ATOM 2683 C C . SER A 1 341 ? 25.799 65.434 -12.069 1.00 23.41 341 SER A C 1
ATOM 2685 O O . SER A 1 341 ? 26.259 66.068 -11.131 1.00 23.41 341 SER A O 1
ATOM 2687 N N . ASN A 1 342 ? 26.588 64.824 -12.978 1.00 23.27 342 ASN A N 1
ATOM 2688 C CA . ASN A 1 342 ? 28.022 65.088 -13.305 1.00 23.27 342 ASN A CA 1
ATOM 2689 C C . ASN A 1 342 ? 29.224 64.658 -12.404 1.00 23.27 342 ASN A C 1
ATOM 2691 O O . ASN A 1 342 ? 29.785 65.441 -11.650 1.00 23.27 342 ASN A O 1
ATOM 2695 N N . ARG A 1 343 ? 29.754 63.456 -12.707 1.00 23.20 343 ARG A N 1
ATOM 2696 C CA . ARG A 1 343 ? 31.141 63.122 -13.167 1.00 23.20 343 ARG A CA 1
ATOM 2697 C C . ARG A 1 343 ? 32.378 63.956 -12.720 1.00 23.20 343 ARG A C 1
ATOM 2699 O O . ARG A 1 343 ? 32.541 65.077 -13.194 1.00 23.20 343 ARG A O 1
ATOM 2706 N N . ARG A 1 344 ? 33.406 63.274 -12.164 1.00 21.69 344 ARG A N 1
ATOM 2707 C CA . ARG A 1 344 ? 34.806 63.202 -12.701 1.00 21.69 344 ARG A CA 1
ATOM 2708 C C . ARG A 1 344 ? 35.607 62.030 -12.072 1.00 21.69 344 ARG A C 1
ATOM 2710 O O . ARG A 1 344 ? 35.195 61.513 -11.043 1.00 21.69 344 ARG A O 1
ATOM 2717 N N . ALA A 1 345 ? 36.716 61.608 -12.695 1.00 23.06 345 ALA A N 1
ATOM 2718 C CA . ALA A 1 345 ? 37.670 60.567 -12.246 1.00 23.06 345 ALA A CA 1
ATOM 2719 C C . ALA A 1 345 ? 39.008 60.698 -13.034 1.00 23.06 345 ALA A C 1
ATOM 2721 O O . ALA A 1 345 ? 39.033 61.496 -13.979 1.00 23.06 345 ALA A O 1
ATOM 2722 N N . PRO A 1 346 ? 40.038 59.849 -12.811 1.00 37.34 346 PRO A N 1
ATOM 2723 C CA . PRO A 1 346 ? 40.781 59.541 -11.574 1.00 37.34 346 PRO A CA 1
ATOM 2724 C C . PRO A 1 346 ? 42.261 60.042 -11.675 1.00 37.34 346 PRO A C 1
ATOM 2726 O O . PRO A 1 346 ? 42.571 60.769 -12.621 1.00 37.34 346 PRO A O 1
ATOM 2729 N N . PRO A 1 347 ? 43.183 59.717 -10.733 1.00 27.30 347 PRO A N 1
ATOM 2730 C CA . PRO A 1 347 ? 43.992 58.489 -10.887 1.00 27.30 347 PRO A CA 1
ATOM 2731 C C . PRO A 1 347 ? 44.359 57.743 -9.573 1.00 27.30 347 PRO A C 1
ATOM 2733 O O . PRO A 1 347 ? 44.125 58.213 -8.465 1.00 27.30 347 PRO A O 1
ATOM 2736 N N . HIS A 1 348 ? 44.955 56.557 -9.735 1.00 25.11 348 HIS A N 1
ATOM 2737 C CA . HIS A 1 348 ? 45.512 55.648 -8.711 1.00 25.11 348 HIS A CA 1
ATOM 2738 C C . HIS A 1 348 ? 47.052 55.808 -8.573 1.00 25.11 348 HIS A C 1
ATOM 2740 O O . HIS A 1 348 ? 47.639 56.474 -9.427 1.00 25.11 348 HIS A O 1
ATOM 2746 N N . PRO A 1 349 ? 47.764 55.085 -7.671 1.00 40.09 349 PRO A N 1
ATOM 2747 C CA . PRO A 1 349 ? 47.389 54.531 -6.354 1.00 40.09 349 PRO A CA 1
ATOM 2748 C C . PRO A 1 349 ? 48.431 54.820 -5.238 1.00 40.09 349 PRO A C 1
ATOM 2750 O O . PRO A 1 349 ? 49.588 55.135 -5.516 1.00 40.09 349 PRO A O 1
ATOM 2753 N N . LYS A 1 350 ? 48.072 54.535 -3.976 1.00 24.42 350 LYS A N 1
ATOM 2754 C CA . LYS A 1 350 ? 48.920 53.783 -3.019 1.00 24.42 350 LYS A CA 1
ATOM 2755 C C . LYS A 1 350 ? 48.079 53.251 -1.850 1.00 24.42 350 LYS A C 1
ATOM 2757 O O . LYS A 1 350 ? 46.921 53.637 -1.708 1.00 24.42 350 LYS A O 1
ATOM 2762 N N . THR A 1 351 ? 48.624 52.285 -1.116 1.00 27.86 351 THR A N 1
ATOM 2763 C CA . THR A 1 351 ? 47.852 51.344 -0.289 1.00 27.86 351 THR A CA 1
ATOM 2764 C C . THR A 1 351 ? 47.986 51.645 1.198 1.00 27.86 351 THR A C 1
ATOM 2766 O O . THR A 1 351 ? 49.099 51.634 1.709 1.00 27.86 351 THR A O 1
ATOM 2769 N N . GLU A 1 352 ? 46.863 51.815 1.895 1.00 25.52 352 GLU A N 1
ATOM 2770 C CA . GLU A 1 352 ? 46.798 51.817 3.361 1.00 25.52 352 GLU A CA 1
ATOM 2771 C C . GLU A 1 352 ? 45.448 51.252 3.841 1.00 25.52 352 GLU A C 1
ATOM 2773 O O . GLU A 1 352 ? 44.479 51.170 3.079 1.00 25.52 352 GLU A O 1
ATOM 2778 N N . THR A 1 353 ? 45.429 50.744 5.072 1.00 28.80 353 THR A N 1
ATOM 2779 C CA . THR A 1 353 ? 44.530 49.659 5.501 1.00 28.80 353 THR A CA 1
ATOM 2780 C C . THR A 1 353 ? 43.102 50.119 5.819 1.00 28.80 353 THR A C 1
ATOM 2782 O O . THR A 1 353 ? 42.897 51.153 6.451 1.00 28.80 353 THR A O 1
ATOM 2785 N N . LYS A 1 354 ? 42.096 49.310 5.451 1.00 26.61 354 LYS A N 1
ATOM 2786 C CA . LYS A 1 354 ? 40.689 49.498 5.849 1.00 26.61 354 LYS A CA 1
ATOM 2787 C C . LYS A 1 354 ? 40.143 48.301 6.628 1.00 26.61 354 LYS A C 1
ATOM 2789 O O . LYS A 1 354 ? 40.545 47.166 6.390 1.00 26.61 354 LYS A O 1
ATOM 2794 N N . ALA A 1 355 ? 39.220 48.597 7.542 1.00 27.84 355 ALA A N 1
ATOM 2795 C CA . ALA A 1 355 ? 38.466 47.634 8.342 1.00 27.84 355 ALA A CA 1
ATOM 2796 C C . ALA A 1 355 ? 37.595 46.697 7.470 1.00 27.84 355 ALA A C 1
ATOM 2798 O O . ALA A 1 355 ? 37.264 47.067 6.337 1.00 27.84 355 ALA A O 1
ATOM 2799 N N . PRO A 1 356 ? 37.211 45.504 7.971 1.00 34.09 356 PRO A N 1
ATOM 2800 C CA . PRO A 1 356 ? 36.346 44.581 7.239 1.00 34.09 356 PRO A CA 1
ATOM 2801 C C . PRO A 1 356 ? 34.985 45.210 6.906 1.00 34.09 356 PRO A C 1
ATOM 2803 O O . PRO A 1 356 ? 34.389 45.923 7.712 1.00 34.09 356 PRO A O 1
ATOM 2806 N N . HIS A 1 357 ? 34.488 44.929 5.702 1.00 39.00 357 HIS A N 1
ATOM 2807 C CA . HIS A 1 357 ? 33.172 45.374 5.252 1.00 39.00 357 HIS A CA 1
ATOM 2808 C C . HIS A 1 357 ? 32.066 44.510 5.879 1.00 39.00 357 HIS A C 1
ATOM 2810 O O . HIS A 1 357 ? 31.872 43.370 5.462 1.00 39.00 357 HIS A O 1
ATOM 2816 N N . GLN A 1 358 ? 31.316 45.068 6.832 1.00 47.41 358 GLN A N 1
ATOM 2817 C CA . GLN A 1 358 ? 30.040 44.493 7.273 1.00 47.41 358 GLN A CA 1
ATOM 2818 C C . GLN A 1 358 ? 28.993 44.580 6.150 1.00 47.41 358 GLN A C 1
ATOM 2820 O O . GLN A 1 358 ? 28.912 45.584 5.435 1.00 47.41 358 GLN A O 1
ATOM 2825 N N . ASP A 1 359 ? 28.164 43.543 6.016 1.00 62.06 359 ASP A N 1
ATOM 2826 C CA . ASP A 1 359 ? 27.015 43.561 5.107 1.00 62.06 359 ASP A CA 1
ATOM 2827 C C . ASP A 1 359 ? 25.908 44.460 5.687 1.00 62.06 359 ASP A C 1
ATOM 2829 O O . ASP A 1 359 ? 25.462 44.223 6.815 1.00 62.06 359 ASP A O 1
ATOM 2833 N N . PRO A 1 360 ? 25.390 45.453 4.939 1.00 70.12 360 PRO A N 1
ATOM 2834 C CA . PRO A 1 360 ? 24.446 46.432 5.484 1.00 70.12 360 PRO A CA 1
ATOM 2835 C C . PRO A 1 360 ? 23.119 45.805 5.942 1.00 70.12 360 PRO A C 1
ATOM 2837 O O . PRO A 1 360 ? 22.446 46.356 6.805 1.00 70.12 360 PRO A O 1
ATOM 2840 N N . ILE A 1 361 ? 22.757 44.637 5.399 1.00 69.88 361 ILE A N 1
ATOM 2841 C CA . ILE A 1 361 ? 21.549 43.887 5.775 1.00 69.88 361 ILE A CA 1
ATOM 2842 C C . ILE A 1 361 ? 21.723 43.189 7.135 1.00 69.88 361 ILE A C 1
ATOM 2844 O O . ILE A 1 361 ? 20.760 43.083 7.890 1.00 69.88 361 ILE A O 1
ATOM 2848 N N . ILE A 1 362 ? 22.938 42.738 7.469 1.00 74.06 362 ILE A N 1
ATOM 2849 C CA . ILE A 1 362 ? 23.235 42.066 8.744 1.00 74.06 362 ILE A CA 1
ATOM 2850 C C . ILE A 1 362 ? 23.235 43.100 9.879 1.00 74.06 362 ILE A C 1
ATOM 2852 O O . ILE A 1 362 ? 22.572 42.896 10.894 1.00 74.06 362 ILE A O 1
ATOM 2856 N N . ALA A 1 363 ? 23.870 44.258 9.667 1.00 77.06 363 ALA A N 1
ATOM 2857 C CA . ALA A 1 363 ? 23.849 45.368 10.622 1.00 77.06 363 ALA A CA 1
ATOM 2858 C C . ALA A 1 363 ? 22.422 45.905 10.893 1.00 77.06 363 ALA A C 1
ATOM 2860 O O . ALA A 1 363 ? 22.070 46.174 12.043 1.00 77.06 363 ALA A O 1
ATOM 2861 N N . ASP A 1 364 ? 21.579 46.010 9.860 1.00 79.31 364 ASP A N 1
ATOM 2862 C CA . ASP A 1 364 ? 20.159 46.395 9.964 1.00 79.31 364 ASP A CA 1
ATOM 2863 C C . ASP A 1 364 ? 19.331 45.409 10.815 1.00 79.31 364 ASP A C 1
ATOM 2865 O O . ASP A 1 364 ? 18.556 45.824 11.679 1.00 79.31 364 ASP A O 1
ATOM 2869 N N . ILE A 1 365 ? 19.544 44.098 10.642 1.00 80.62 365 ILE A N 1
ATOM 2870 C CA . ILE A 1 365 ? 18.899 43.059 11.462 1.00 80.62 365 ILE A CA 1
ATOM 2871 C C . ILE A 1 365 ? 19.369 43.147 12.920 1.00 80.62 365 ILE A C 1
ATOM 2873 O O . ILE A 1 365 ? 18.549 43.186 13.841 1.00 80.62 365 ILE A O 1
ATOM 2877 N N . LEU A 1 366 ? 20.686 43.190 13.148 1.00 79.56 366 LEU A N 1
ATOM 2878 C CA . LEU A 1 366 ? 21.256 43.173 14.497 1.00 79.56 366 LEU A CA 1
ATOM 2879 C C . LEU A 1 366 ? 20.861 44.416 15.308 1.00 79.56 366 LEU A C 1
ATOM 2881 O O . LEU A 1 366 ? 20.538 44.273 16.487 1.00 79.56 366 LEU A O 1
ATOM 2885 N N . SER A 1 367 ? 20.784 45.592 14.675 1.00 81.25 367 SER A N 1
ATOM 2886 C CA . SER A 1 367 ? 20.369 46.853 15.315 1.00 81.25 367 SER A CA 1
ATOM 2887 C C . SER A 1 367 ? 18.850 47.039 15.489 1.00 81.25 367 SER A C 1
ATOM 2889 O O . SER A 1 367 ? 18.431 47.948 16.204 1.00 81.25 367 SER A O 1
ATOM 2891 N N . SER A 1 368 ? 18.014 46.191 14.877 1.00 81.44 368 SER A N 1
ATOM 2892 C CA . SER A 1 368 ? 16.547 46.296 14.955 1.00 81.44 368 SER A CA 1
ATOM 2893 C C . SER A 1 368 ? 15.943 45.431 16.066 1.00 81.44 368 SER A C 1
ATOM 2895 O O . SER A 1 368 ? 15.975 44.207 15.973 1.00 81.44 368 SER A O 1
ATOM 2897 N N . ASP A 1 369 ? 15.314 46.045 17.072 1.00 79.44 369 ASP A N 1
ATOM 2898 C CA . ASP A 1 369 ? 14.580 45.344 18.154 1.00 79.44 369 ASP A CA 1
ATOM 2899 C C . ASP A 1 369 ? 13.061 45.217 17.900 1.00 79.44 369 ASP A C 1
ATOM 2901 O O . ASP A 1 369 ? 12.299 44.731 18.738 1.00 79.44 369 ASP A O 1
ATOM 2905 N N . ASP A 1 370 ? 12.609 45.660 16.727 1.00 83.12 370 ASP A N 1
ATOM 2906 C CA . ASP A 1 370 ? 11.245 45.490 16.228 1.00 83.12 370 ASP A CA 1
ATOM 2907 C C . ASP A 1 370 ? 11.197 44.255 15.314 1.00 83.12 370 ASP A C 1
ATOM 2909 O O . ASP A 1 370 ? 11.870 44.222 14.280 1.00 83.12 370 ASP A O 1
ATOM 2913 N N . LEU A 1 371 ? 10.409 43.238 15.682 1.00 83.25 371 LEU A N 1
ATOM 2914 C CA . LEU A 1 371 ? 10.328 41.970 14.944 1.00 83.25 371 LEU A CA 1
ATOM 2915 C C . LEU A 1 371 ? 9.813 42.174 13.508 1.00 83.25 371 LEU A C 1
ATOM 2917 O O . LEU A 1 371 ? 10.252 41.480 12.589 1.00 83.25 371 LEU A O 1
ATOM 2921 N N . TYR A 1 372 ? 8.945 43.169 13.292 1.00 84.38 372 TYR A N 1
ATOM 2922 C CA . TYR A 1 372 ? 8.461 43.525 11.958 1.00 84.38 372 TYR A CA 1
ATOM 2923 C C . TYR A 1 372 ? 9.604 44.084 11.091 1.00 84.38 372 TYR A C 1
ATOM 2925 O O . TYR A 1 372 ? 9.751 43.697 9.930 1.00 84.38 372 TYR A O 1
ATOM 2933 N N . ARG A 1 373 ? 10.497 44.906 11.666 1.00 83.75 373 ARG A N 1
ATOM 2934 C CA . ARG A 1 373 ? 11.695 45.424 10.971 1.00 83.75 373 ARG A CA 1
ATOM 2935 C C . ARG A 1 373 ? 12.738 44.344 10.715 1.00 83.75 373 ARG A C 1
ATOM 2937 O O . ARG A 1 373 ? 13.274 44.289 9.609 1.00 83.75 373 ARG A O 1
ATOM 2944 N N . VAL A 1 374 ? 12.970 43.451 11.681 1.00 83.31 374 VAL A N 1
ATOM 2945 C CA . VAL A 1 374 ? 13.862 42.286 11.530 1.00 83.31 374 VAL A CA 1
ATOM 2946 C C . VAL A 1 374 ? 13.459 41.442 10.317 1.00 83.31 374 VAL A C 1
ATOM 2948 O O . VAL A 1 374 ? 14.318 41.092 9.509 1.00 83.31 374 VAL A O 1
ATOM 2951 N N . LEU A 1 375 ? 12.161 41.192 10.111 1.00 81.94 375 LEU A N 1
ATOM 2952 C CA . LEU A 1 375 ? 11.670 40.504 8.909 1.00 81.94 375 LEU A CA 1
ATOM 2953 C C . LEU A 1 375 ? 11.574 41.410 7.667 1.00 81.94 375 LEU A C 1
ATOM 2955 O O . LEU A 1 375 ? 11.625 40.916 6.543 1.00 81.94 375 LEU A O 1
ATOM 2959 N N . GLY A 1 376 ? 11.500 42.730 7.842 1.00 78.81 376 GLY A N 1
ATOM 2960 C CA . GLY A 1 376 ? 11.336 43.697 6.753 1.00 78.81 376 GLY A CA 1
ATOM 2961 C C . GLY A 1 376 ? 9.900 43.750 6.222 1.00 78.81 376 GLY A C 1
ATOM 2962 O O . GLY A 1 376 ? 9.696 43.774 5.008 1.00 78.81 376 GLY A O 1
ATOM 2963 N N . VAL A 1 377 ? 8.918 43.724 7.128 1.00 83.62 377 VAL A N 1
ATOM 2964 C CA . VAL A 1 377 ? 7.475 43.770 6.843 1.00 83.62 377 VAL A CA 1
ATOM 2965 C C . VAL A 1 377 ? 6.845 44.939 7.606 1.00 83.62 377 VAL A C 1
ATOM 2967 O O . VAL A 1 377 ? 7.309 45.299 8.685 1.00 83.62 377 VAL A O 1
ATOM 2970 N N . GLU A 1 378 ? 5.791 45.546 7.065 1.00 80.44 378 GLU A N 1
ATOM 2971 C CA . GLU A 1 378 ? 5.052 46.608 7.756 1.00 80.44 378 GLU A CA 1
ATOM 2972 C C . GLU A 1 378 ? 4.092 46.049 8.820 1.00 80.44 378 GLU A C 1
ATOM 2974 O O . GLU A 1 378 ? 3.573 44.937 8.709 1.00 80.44 378 GLU A O 1
ATOM 2979 N N . ARG A 1 379 ? 3.839 46.834 9.874 1.00 81.00 379 ARG A N 1
ATOM 2980 C CA . ARG A 1 379 ? 2.993 46.438 11.009 1.00 81.00 379 ARG A CA 1
ATOM 2981 C C . ARG A 1 379 ? 1.509 46.684 10.708 1.00 81.00 379 ARG A C 1
ATOM 2983 O O . ARG A 1 379 ? 0.945 47.696 11.119 1.00 81.00 379 ARG A O 1
ATOM 2990 N N . THR A 1 380 ? 0.874 45.758 9.992 1.00 75.00 380 THR A N 1
ATOM 2991 C CA . THR A 1 380 ? -0.540 45.844 9.576 1.00 75.00 380 THR A CA 1
ATOM 2992 C C . THR A 1 380 ? -1.483 44.999 10.448 1.00 75.00 380 THR A C 1
ATOM 2994 O O . THR A 1 380 ? -1.102 43.959 10.991 1.00 75.00 380 THR A O 1
ATOM 2997 N N . ALA A 1 381 ? -2.749 45.425 10.575 1.00 61.47 381 ALA A N 1
ATOM 2998 C CA . ALA A 1 381 ? -3.746 44.769 11.435 1.00 61.47 381 ALA A CA 1
ATOM 2999 C C . ALA A 1 381 ? -4.127 43.347 10.965 1.00 61.47 381 ALA A C 1
ATOM 3001 O O . ALA A 1 381 ? -4.186 42.428 11.780 1.00 61.47 381 ALA A O 1
ATOM 3002 N N . LYS A 1 382 ? -4.306 43.148 9.651 1.00 63.28 382 LYS A N 1
ATOM 3003 C CA . LYS A 1 382 ? -4.202 41.836 8.992 1.00 63.28 382 LYS A CA 1
ATOM 3004 C C . LYS A 1 382 ? -2.831 41.764 8.316 1.00 63.28 382 LYS A C 1
ATOM 3006 O O . LYS A 1 382 ? -2.449 42.716 7.638 1.00 63.28 382 LYS A O 1
ATOM 3011 N N . LEU A 1 383 ? -2.094 40.674 8.518 1.00 69.56 383 LEU A N 1
ATOM 3012 C CA . LEU A 1 383 ? -0.765 40.446 7.940 1.00 69.56 383 LEU A CA 1
ATOM 3013 C C . LEU A 1 383 ? -0.829 39.134 7.160 1.00 69.56 383 LEU A C 1
ATOM 3015 O O . LEU A 1 383 ? -1.149 38.107 7.749 1.00 69.56 383 LEU A O 1
ATOM 3019 N N . ASP A 1 384 ? -0.558 39.187 5.861 1.00 75.56 384 ASP A N 1
ATOM 3020 C CA . ASP A 1 384 ? -0.585 38.022 4.974 1.00 75.56 384 ASP A CA 1
ATOM 3021 C C . ASP A 1 384 ? 0.511 37.006 5.366 1.00 75.56 384 ASP A C 1
ATOM 3023 O O . ASP A 1 384 ? 1.702 37.344 5.400 1.00 75.56 384 ASP A O 1
ATOM 3027 N N . THR A 1 385 ? 0.107 35.762 5.651 1.00 72.38 385 THR A N 1
ATOM 3028 C CA . THR A 1 385 ? 0.992 34.643 6.023 1.00 72.38 385 THR A CA 1
ATOM 3029 C C . THR A 1 385 ? 1.982 34.314 4.903 1.00 72.38 385 THR A C 1
ATOM 3031 O O . THR A 1 385 ? 3.160 34.047 5.167 1.00 72.38 385 THR A O 1
ATOM 3034 N N . VAL A 1 386 ? 1.561 34.434 3.640 1.00 73.44 386 VAL A N 1
ATOM 3035 C CA . VAL A 1 386 ? 2.395 34.221 2.452 1.00 73.44 386 VAL A CA 1
ATOM 3036 C C . VAL A 1 386 ? 3.457 35.314 2.340 1.00 73.44 386 VAL A C 1
ATOM 3038 O O . VAL A 1 386 ? 4.628 35.009 2.098 1.00 73.44 386 VAL A O 1
ATOM 3041 N N . SER A 1 387 ? 3.101 36.582 2.563 1.00 77.00 387 SER A N 1
ATOM 3042 C CA . SER A 1 387 ? 4.058 37.697 2.593 1.00 77.00 387 SER A CA 1
ATOM 3043 C C . SER A 1 387 ? 5.023 37.616 3.774 1.00 77.00 387 SER A C 1
ATOM 3045 O O . SER A 1 387 ? 6.216 37.853 3.577 1.00 77.00 387 SER A O 1
ATOM 3047 N N . LEU A 1 388 ? 4.563 37.208 4.961 1.00 80.88 388 LEU A N 1
ATOM 3048 C CA . LEU A 1 388 ? 5.421 36.972 6.127 1.00 80.88 388 LEU A CA 1
ATOM 3049 C C . LEU A 1 388 ? 6.457 35.869 5.840 1.00 80.88 388 LEU A C 1
ATOM 3051 O O . LEU A 1 388 ? 7.660 36.079 6.013 1.00 80.88 388 LEU A O 1
ATOM 3055 N N . ARG A 1 389 ? 6.012 34.723 5.307 1.00 75.50 389 ARG A N 1
ATOM 3056 C CA . ARG A 1 389 ? 6.875 33.598 4.904 1.00 75.50 389 ARG A CA 1
ATOM 3057 C C . ARG A 1 389 ? 7.842 33.986 3.780 1.00 75.50 389 ARG A C 1
ATOM 3059 O O . ARG A 1 389 ? 9.013 33.609 3.808 1.00 75.50 389 ARG A O 1
ATOM 3066 N N . ARG A 1 390 ? 7.394 34.795 2.813 1.00 76.56 390 ARG A N 1
ATOM 3067 C CA . ARG A 1 390 ? 8.220 35.347 1.721 1.00 76.56 390 ARG A CA 1
ATOM 3068 C C . ARG A 1 390 ? 9.272 36.340 2.230 1.00 76.56 390 ARG A C 1
ATOM 3070 O O . ARG A 1 390 ? 10.375 36.376 1.683 1.00 76.56 390 ARG A O 1
ATOM 3077 N N . ALA A 1 391 ? 8.959 37.126 3.259 1.00 78.12 391 ALA A N 1
ATOM 3078 C CA . ALA A 1 391 ? 9.889 38.052 3.898 1.00 78.12 391 ALA A CA 1
ATOM 3079 C C . ALA A 1 391 ? 10.951 37.312 4.727 1.00 78.12 391 ALA A C 1
ATOM 3081 O O . ALA A 1 391 ? 12.141 37.557 4.526 1.00 78.12 391 ALA A O 1
ATOM 3082 N N . TYR A 1 392 ? 10.539 36.333 5.543 1.00 80.88 392 TYR A N 1
ATOM 3083 C CA . TYR A 1 392 ? 11.442 35.416 6.246 1.00 80.88 392 TYR A CA 1
ATOM 3084 C C . TYR A 1 392 ? 12.422 34.742 5.276 1.00 80.88 392 TYR A C 1
ATOM 3086 O O . TYR A 1 392 ? 13.628 34.940 5.390 1.00 80.88 392 TYR A O 1
ATOM 3094 N N . LEU A 1 393 ? 11.931 34.063 4.231 1.00 77.25 393 LEU A N 1
ATOM 3095 C CA . LEU A 1 393 ? 12.792 33.409 3.234 1.00 77.25 393 LEU A CA 1
ATOM 3096 C C . LEU A 1 393 ? 13.747 34.381 2.513 1.00 77.25 393 LEU A C 1
ATOM 3098 O O . LEU A 1 393 ? 14.830 33.971 2.094 1.00 77.25 393 LEU A O 1
ATOM 3102 N N . ARG A 1 394 ? 13.382 35.663 2.368 1.00 77.12 394 ARG A N 1
ATOM 3103 C CA . ARG A 1 394 ? 14.261 36.702 1.806 1.00 77.12 394 ARG A CA 1
ATOM 3104 C C . ARG A 1 394 ? 15.348 37.132 2.796 1.00 77.12 394 ARG A C 1
ATOM 3106 O O . ARG A 1 394 ? 16.506 37.204 2.393 1.00 77.12 394 ARG A O 1
ATOM 3113 N N . ARG A 1 395 ? 14.991 37.422 4.054 1.00 77.94 395 ARG A N 1
ATOM 3114 C CA . ARG A 1 395 ? 15.942 37.812 5.110 1.00 77.94 395 ARG A CA 1
ATOM 3115 C C . ARG A 1 395 ? 16.900 36.667 5.426 1.00 77.94 395 ARG A C 1
ATOM 3117 O O . ARG A 1 395 ? 18.105 36.873 5.343 1.00 77.94 395 ARG A O 1
ATOM 3124 N N . SER A 1 396 ? 16.388 35.456 5.647 1.00 77.88 396 SER A N 1
ATOM 3125 C CA . SER A 1 396 ? 17.193 34.265 5.937 1.00 77.88 396 SER A CA 1
ATOM 3126 C C . SER A 1 396 ? 18.223 33.977 4.846 1.00 77.88 396 SER A C 1
ATOM 3128 O O . SER A 1 396 ? 19.381 33.745 5.161 1.00 77.88 396 SER A O 1
ATOM 3130 N N . ARG A 1 397 ? 17.873 34.096 3.555 1.00 73.50 397 ARG A N 1
ATOM 3131 C CA . ARG A 1 397 ? 18.844 33.950 2.448 1.00 73.50 397 ARG A CA 1
ATOM 3132 C C . ARG A 1 397 ? 19.967 34.999 2.443 1.00 73.50 397 ARG A C 1
ATOM 3134 O O . ARG A 1 397 ? 20.996 34.752 1.822 1.00 73.50 397 ARG A O 1
ATOM 3141 N N . ALA A 1 398 ? 19.784 36.144 3.103 1.00 68.38 398 ALA A N 1
ATOM 3142 C CA . ALA A 1 398 ? 20.792 37.200 3.212 1.00 68.38 398 ALA A CA 1
ATOM 3143 C C . ALA A 1 398 ? 21.719 37.052 4.438 1.00 68.38 398 ALA A C 1
ATOM 3145 O O . ALA A 1 398 ? 22.772 37.683 4.462 1.00 68.38 398 ALA A O 1
ATOM 3146 N N . CYS A 1 399 ? 21.358 36.224 5.427 1.00 68.19 399 CYS A N 1
ATOM 3147 C CA . CYS A 1 399 ? 22.182 35.920 6.608 1.00 68.19 399 CYS A CA 1
ATOM 3148 C C . CYS A 1 399 ? 22.550 34.428 6.766 1.00 68.19 399 CYS A C 1
ATOM 3150 O O . CYS A 1 399 ? 23.245 34.080 7.714 1.00 68.19 399 CYS A O 1
ATOM 3152 N N . HIS A 1 400 ? 22.131 33.544 5.852 1.00 61.59 400 HIS A N 1
ATOM 3153 C CA . HIS A 1 400 ? 22.426 32.109 5.928 1.00 61.59 400 HIS A CA 1
ATOM 3154 C C . HIS A 1 400 ? 23.936 31.820 5.784 1.00 61.59 400 HIS A C 1
ATOM 3156 O O . HIS A 1 400 ? 24.520 32.215 4.767 1.00 61.59 400 HIS A O 1
ATOM 3162 N N . PRO A 1 401 ? 24.569 31.088 6.722 1.00 56.44 401 PRO A N 1
ATOM 3163 C CA . PRO A 1 401 ? 26.018 30.870 6.706 1.00 56.44 401 PRO A CA 1
ATOM 3164 C C . PRO A 1 401 ? 26.507 30.091 5.471 1.00 56.44 401 PRO A C 1
ATOM 3166 O O . PRO A 1 401 ? 27.542 30.427 4.899 1.00 56.44 401 PRO A O 1
ATOM 3169 N N . GLU A 1 402 ? 25.740 29.119 4.961 1.00 48.97 402 GLU A N 1
ATOM 3170 C CA . GLU A 1 402 ? 26.180 28.306 3.808 1.00 48.97 402 GLU A CA 1
ATOM 3171 C C . GLU A 1 402 ? 26.123 29.010 2.437 1.00 48.97 402 GLU A C 1
ATOM 3173 O O . GLU A 1 402 ? 26.567 28.445 1.435 1.00 48.97 402 GLU A O 1
ATOM 3178 N N . CYS A 1 403 ? 25.661 30.266 2.352 1.00 45.38 403 CYS A N 1
ATOM 3179 C CA . CYS A 1 403 ? 25.693 31.038 1.096 1.00 45.38 403 CYS A CA 1
ATOM 3180 C C . CYS A 1 403 ? 27.124 31.304 0.561 1.00 45.38 403 CYS A C 1
ATOM 3182 O O . CYS A 1 403 ? 27.282 31.881 -0.515 1.00 45.38 403 CYS A O 1
ATOM 3184 N N . VAL A 1 404 ? 28.163 30.866 1.281 1.00 45.31 404 VAL A N 1
ATOM 3185 C CA . VAL A 1 404 ? 29.580 30.914 0.886 1.00 45.31 404 VAL A CA 1
ATOM 3186 C C . VAL A 1 404 ? 29.979 29.781 -0.083 1.00 45.31 404 VAL A C 1
ATOM 3188 O O . VAL A 1 404 ? 30.896 29.975 -0.882 1.00 45.31 404 VAL A O 1
ATOM 3191 N N . PHE A 1 405 ? 29.304 28.621 -0.074 1.00 33.50 405 PHE A N 1
ATOM 3192 C CA . PHE A 1 405 ? 29.805 27.400 -0.741 1.00 33.50 405 PHE A CA 1
ATOM 3193 C C . PHE A 1 405 ? 29.239 27.080 -2.141 1.00 33.50 405 PHE A C 1
ATOM 3195 O O . PHE A 1 405 ? 29.760 26.187 -2.810 1.00 33.50 405 PHE A O 1
ATOM 3202 N N . LEU A 1 406 ? 28.230 27.810 -2.638 1.00 31.69 406 LEU A N 1
ATOM 3203 C CA . LEU A 1 406 ? 27.594 27.550 -3.947 1.00 31.69 406 LEU A CA 1
ATOM 3204 C C . LEU A 1 406 ? 27.537 28.803 -4.854 1.00 31.69 406 LEU A C 1
ATOM 3206 O O . LEU A 1 406 ? 26.503 29.467 -4.942 1.00 31.69 406 LEU A O 1
ATOM 3210 N N . PRO A 1 407 ? 28.613 29.119 -5.608 1.00 34.69 407 PRO A N 1
ATOM 3211 C CA . PRO A 1 407 ? 28.680 30.332 -6.437 1.00 34.69 407 PRO A CA 1
ATOM 3212 C C . PRO A 1 407 ? 27.725 30.373 -7.645 1.00 34.69 407 PRO A C 1
ATOM 3214 O O . PRO A 1 407 ? 27.580 31.418 -8.273 1.00 34.69 407 PRO A O 1
ATOM 3217 N N . VAL A 1 408 ? 27.120 29.242 -8.022 1.00 38.03 408 VAL A N 1
ATOM 3218 C CA . VAL A 1 408 ? 26.540 29.029 -9.365 1.00 38.03 408 VAL A CA 1
ATOM 3219 C C . VAL A 1 408 ? 25.092 29.531 -9.503 1.00 38.03 408 VAL A C 1
ATOM 3221 O O . VAL A 1 408 ? 24.639 29.776 -10.617 1.00 38.03 408 VAL A O 1
ATOM 3224 N N . LEU A 1 409 ? 24.366 29.743 -8.397 1.00 35.34 409 LEU A N 1
ATOM 3225 C CA . LEU A 1 409 ? 22.950 30.160 -8.425 1.00 35.34 409 LEU A CA 1
ATOM 3226 C C . LEU A 1 409 ? 22.720 31.665 -8.176 1.00 35.34 409 LEU A C 1
ATOM 3228 O O . LEU A 1 409 ? 21.608 32.161 -8.359 1.00 35.34 409 LEU A O 1
ATOM 3232 N N . CYS A 1 410 ? 23.758 32.422 -7.807 1.00 35.50 410 CYS A N 1
ATOM 3233 C CA . CYS A 1 410 ? 23.661 33.851 -7.491 1.00 35.50 410 CYS A CA 1
ATOM 3234 C C . CYS A 1 410 ? 24.039 34.733 -8.690 1.00 35.50 410 CYS A C 1
ATOM 3236 O O . CYS A 1 410 ? 25.118 35.322 -8.744 1.00 35.50 410 CYS A O 1
ATOM 3238 N N . ASN A 1 411 ? 23.130 34.849 -9.661 1.00 31.39 411 ASN A N 1
ATOM 3239 C CA . ASN A 1 411 ? 23.376 35.598 -10.894 1.00 31.39 411 ASN A CA 1
ATOM 3240 C C . ASN A 1 411 ? 23.313 37.132 -10.676 1.00 31.39 411 ASN A C 1
ATOM 3242 O O . ASN A 1 411 ? 22.290 37.775 -10.921 1.00 31.39 411 ASN A O 1
ATOM 3246 N N . ARG A 1 412 ? 24.410 37.732 -10.188 1.00 31.89 412 ARG A N 1
ATOM 3247 C CA . ARG A 1 412 ? 24.591 39.194 -10.095 1.00 31.89 412 ARG A CA 1
ATOM 3248 C C . ARG A 1 412 ? 26.006 39.621 -10.492 1.00 31.89 412 ARG A C 1
ATOM 3250 O O . ARG A 1 412 ? 26.989 39.244 -9.866 1.00 31.89 412 ARG A O 1
ATOM 3257 N N . SER A 1 413 ? 26.095 40.465 -11.519 1.00 32.12 413 SER A N 1
ATOM 3258 C CA . SER A 1 413 ? 27.361 40.986 -12.040 1.00 32.12 413 SER A CA 1
ATOM 3259 C C . SER A 1 413 ? 27.882 42.182 -11.233 1.00 32.12 413 SER A C 1
ATOM 3261 O O . SER A 1 413 ? 27.442 43.310 -11.454 1.00 32.12 413 SER A O 1
ATOM 3263 N N . SER A 1 414 ? 28.894 41.965 -10.389 1.00 29.69 414 SER A N 1
ATOM 3264 C CA . SER A 1 414 ? 29.874 42.997 -10.001 1.00 29.69 414 SER A CA 1
ATOM 3265 C C . SER A 1 414 ? 31.160 42.365 -9.455 1.00 29.69 414 SER A C 1
ATOM 3267 O O . SER A 1 414 ? 31.116 41.351 -8.765 1.00 29.69 414 SER A O 1
ATOM 3269 N N . ASN A 1 415 ? 32.315 42.955 -9.771 1.00 31.28 415 ASN A N 1
ATOM 3270 C CA . ASN A 1 415 ? 33.624 42.316 -9.613 1.00 31.28 415 ASN A CA 1
ATOM 3271 C C . ASN A 1 415 ? 34.364 42.731 -8.323 1.00 31.28 415 ASN A C 1
ATOM 3273 O O . ASN A 1 415 ? 35.194 43.637 -8.362 1.00 31.28 415 ASN A O 1
ATOM 3277 N N . THR A 1 416 ? 34.110 42.040 -7.207 1.00 29.83 416 THR A N 1
ATOM 3278 C CA . THR A 1 416 ? 34.972 42.053 -6.004 1.00 29.83 416 THR A CA 1
ATOM 3279 C C . THR A 1 416 ? 34.869 40.729 -5.245 1.00 29.83 416 THR A C 1
ATOM 3281 O O . THR A 1 416 ? 33.815 40.419 -4.695 1.00 29.83 416 THR A O 1
ATOM 3284 N N . ARG A 1 417 ? 35.968 39.966 -5.154 1.00 35.12 417 ARG A N 1
ATOM 3285 C CA . ARG A 1 417 ? 36.094 38.855 -4.194 1.00 35.12 417 ARG A CA 1
ATOM 3286 C C . ARG A 1 417 ? 36.706 39.364 -2.889 1.00 35.12 417 ARG A C 1
ATOM 3288 O O . ARG A 1 417 ? 37.876 39.732 -2.872 1.00 35.12 417 ARG A O 1
ATOM 3295 N N . SER A 1 418 ? 35.953 39.273 -1.801 1.00 34.66 418 SER A N 1
ATOM 3296 C CA . SER A 1 418 ? 36.486 39.145 -0.442 1.00 34.66 418 SER A CA 1
ATOM 3297 C C . SER A 1 418 ? 35.898 37.873 0.156 1.00 34.66 418 SER A C 1
ATOM 3299 O O . SER A 1 418 ? 34.679 37.712 0.177 1.00 34.66 418 SER A O 1
ATOM 3301 N N . SER A 1 419 ? 36.748 36.948 0.592 1.00 37.88 419 SER A N 1
ATOM 3302 C CA . SER A 1 419 ? 36.319 35.686 1.192 1.00 37.88 419 SER A CA 1
ATOM 3303 C C . SER A 1 419 ? 35.664 35.937 2.551 1.00 37.88 419 SER A C 1
ATOM 3305 O O . SER A 1 419 ? 36.371 36.256 3.508 1.00 37.88 419 SER A O 1
ATOM 3307 N N . LYS A 1 420 ? 34.342 35.754 2.653 1.00 42.78 420 LYS A N 1
ATOM 3308 C CA . LYS A 1 420 ? 33.728 35.461 3.953 1.00 42.78 420 LYS A CA 1
ATOM 3309 C C . LYS A 1 420 ? 34.241 34.099 4.426 1.00 42.78 420 LYS A C 1
ATOM 3311 O O . LYS A 1 420 ? 34.283 33.153 3.640 1.00 42.78 420 LYS A O 1
ATOM 3316 N N . SER A 1 421 ? 34.671 34.027 5.680 1.00 38.97 421 SER A N 1
ATOM 3317 C CA . SER A 1 421 ? 34.950 32.771 6.377 1.00 38.97 421 SER A CA 1
ATOM 3318 C C . SER A 1 421 ? 33.650 31.999 6.625 1.00 38.97 421 SER A C 1
ATOM 3320 O O . SER A 1 421 ? 32.571 32.587 6.614 1.00 38.97 421 SER A O 1
ATOM 3322 N N . SER A 1 422 ? 33.757 30.686 6.857 1.00 44.72 422 SER A N 1
ATOM 3323 C CA . SER A 1 422 ? 32.594 29.832 7.157 1.00 44.72 422 SER A CA 1
ATOM 3324 C C . SER A 1 422 ? 31.887 30.221 8.462 1.00 44.72 422 SER A C 1
ATOM 3326 O O . SER A 1 422 ? 30.692 29.985 8.606 1.00 44.72 422 SER A O 1
ATOM 3328 N N . ASP A 1 423 ? 32.626 30.845 9.382 1.00 49.50 423 ASP A N 1
ATOM 3329 C CA . ASP A 1 423 ? 32.164 31.275 10.698 1.00 49.50 423 ASP A CA 1
ATOM 3330 C C . ASP A 1 423 ? 32.103 32.811 10.758 1.00 49.50 423 ASP A C 1
ATOM 3332 O O . ASP A 1 423 ? 33.066 33.481 11.136 1.00 49.50 423 ASP A O 1
ATOM 3336 N N . ASP A 1 424 ? 30.972 33.379 10.336 1.00 62.59 424 ASP A N 1
ATOM 3337 C CA . ASP A 1 424 ? 30.612 34.786 10.556 1.00 62.59 424 ASP A CA 1
ATOM 3338 C C . ASP A 1 424 ? 29.592 34.841 11.717 1.00 62.59 424 ASP A C 1
ATOM 3340 O O . ASP A 1 424 ? 28.415 34.513 11.521 1.00 62.59 424 ASP A O 1
ATOM 3344 N N . PRO A 1 425 ? 30.008 35.201 12.950 1.00 65.38 425 PRO A N 1
ATOM 3345 C CA . PRO A 1 425 ? 29.115 35.194 14.107 1.00 65.38 425 PRO A CA 1
ATOM 3346 C C . PRO A 1 425 ? 28.030 36.278 14.021 1.00 65.38 425 PRO A C 1
ATOM 3348 O O . PRO A 1 425 ? 26.963 36.112 14.614 1.00 65.38 425 PRO A O 1
ATOM 3351 N N . GLU A 1 426 ? 28.256 37.359 13.264 1.00 70.94 426 GLU A N 1
ATOM 3352 C CA . GLU A 1 426 ? 27.240 38.389 13.024 1.00 70.94 426 GLU A CA 1
ATOM 3353 C C . GLU A 1 426 ? 26.147 37.851 12.089 1.00 70.94 426 GLU A C 1
ATOM 3355 O O . GLU A 1 426 ? 24.960 38.044 12.361 1.00 70.94 426 GLU A O 1
ATOM 3360 N N . ALA A 1 427 ? 26.521 37.096 11.047 1.00 67.00 427 ALA A N 1
ATOM 3361 C CA . ALA A 1 427 ? 25.568 36.412 10.170 1.00 67.00 427 ALA A CA 1
ATOM 3362 C C . ALA A 1 427 ? 24.727 35.366 10.922 1.00 67.00 427 ALA A C 1
ATOM 3364 O O . ALA A 1 427 ? 23.498 35.395 10.835 1.00 67.00 427 ALA A O 1
ATOM 3365 N N . THR A 1 428 ? 25.361 34.497 11.717 1.00 70.12 428 THR A N 1
ATOM 3366 C CA . THR A 1 428 ? 24.661 33.468 12.510 1.00 70.12 428 THR A CA 1
ATOM 3367 C C . THR A 1 428 ? 23.710 34.086 13.540 1.00 70.12 428 THR A C 1
ATOM 3369 O O . THR A 1 428 ? 22.560 33.656 13.652 1.00 70.12 428 THR A O 1
ATOM 3372 N N . SER A 1 429 ? 24.137 35.144 14.238 1.00 73.44 429 SER A N 1
ATOM 3373 C CA . SER A 1 429 ? 23.284 35.890 15.176 1.00 73.44 429 SER A CA 1
ATOM 3374 C C . SER A 1 429 ? 22.101 36.566 14.467 1.00 73.44 429 SER A C 1
ATOM 3376 O O . SER A 1 429 ? 20.959 36.478 14.924 1.00 73.44 429 SER A O 1
ATOM 3378 N N . ALA A 1 430 ? 22.326 37.166 13.291 1.00 75.00 430 ALA A N 1
ATOM 3379 C CA . ALA A 1 430 ? 21.260 37.750 12.478 1.00 75.00 430 ALA A CA 1
ATOM 3380 C C . ALA A 1 430 ? 20.269 36.694 11.953 1.00 75.00 430 ALA A C 1
ATOM 3382 O O . ALA A 1 430 ? 19.066 36.951 11.918 1.00 75.00 430 ALA A O 1
ATOM 3383 N N . PHE A 1 431 ? 20.740 35.499 11.583 1.00 76.44 431 PHE A N 1
ATOM 3384 C CA . PHE A 1 431 ? 19.887 34.377 11.186 1.00 76.44 431 PHE A CA 1
ATOM 3385 C C . PHE A 1 431 ? 19.008 33.889 12.346 1.00 76.44 431 PHE A C 1
ATOM 3387 O O . PHE A 1 431 ? 17.795 33.768 12.182 1.00 76.44 431 PHE A O 1
ATOM 3394 N N . GLN A 1 432 ? 19.578 33.706 13.541 1.00 75.56 432 GLN A N 1
ATOM 3395 C CA . GLN A 1 432 ? 18.813 33.369 14.749 1.00 75.56 432 GLN A CA 1
ATOM 3396 C C . GLN A 1 432 ? 17.754 34.440 15.069 1.00 75.56 432 GLN A C 1
ATOM 3398 O O . GLN A 1 432 ? 16.587 34.105 15.284 1.00 75.56 432 GLN A O 1
ATOM 3403 N N . LYS A 1 433 ? 18.124 35.731 15.016 1.00 78.94 433 LYS A N 1
ATOM 3404 C CA . LYS A 1 433 ? 17.205 36.860 15.266 1.00 78.94 433 LYS A CA 1
ATOM 3405 C C . LYS A 1 433 ? 16.037 36.887 14.265 1.00 78.94 433 LYS A C 1
ATOM 3407 O O . LYS A 1 433 ? 14.906 37.160 14.661 1.00 78.94 433 LYS A O 1
ATOM 3412 N N . VAL A 1 434 ? 16.289 36.561 12.992 1.00 79.31 434 VAL A N 1
ATOM 3413 C CA . VAL A 1 434 ? 15.267 36.447 11.929 1.00 79.31 434 VAL A CA 1
ATOM 3414 C C . VAL A 1 434 ? 14.333 35.251 12.141 1.00 79.31 434 VAL A C 1
ATOM 3416 O O . VAL A 1 434 ? 13.123 35.397 11.966 1.00 79.31 434 VAL A O 1
ATOM 3419 N N . SER A 1 435 ? 14.852 34.093 12.551 1.00 79.50 435 SER A N 1
ATOM 3420 C CA . SER A 1 435 ? 14.040 32.890 12.784 1.00 79.50 435 SER A CA 1
ATOM 3421 C C . SER A 1 435 ? 13.070 33.054 13.957 1.00 79.50 435 SER A C 1
ATOM 3423 O O . SER A 1 435 ? 11.872 32.834 13.785 1.00 79.50 435 SER A O 1
ATOM 3425 N N . VAL A 1 436 ? 13.544 33.549 15.106 1.00 79.06 436 VAL A N 1
ATOM 3426 C CA . VAL A 1 436 ? 12.684 33.806 16.280 1.00 79.06 436 VAL A CA 1
ATOM 3427 C C . VAL A 1 436 ? 11.648 34.906 15.986 1.00 79.06 436 VAL A C 1
ATOM 3429 O O . VAL A 1 436 ? 10.503 34.825 16.431 1.00 79.06 436 VAL A O 1
ATOM 3432 N N . ALA A 1 437 ? 11.993 35.913 15.172 1.00 81.62 437 ALA A N 1
ATOM 3433 C CA . ALA A 1 437 ? 11.026 36.918 14.723 1.00 81.62 437 ALA A CA 1
ATOM 3434 C C . ALA A 1 437 ? 9.896 36.319 13.863 1.00 81.62 437 ALA A C 1
ATOM 3436 O O . ALA A 1 437 ? 8.742 36.725 14.009 1.00 81.62 437 ALA A O 1
ATOM 3437 N N . TYR A 1 438 ? 10.201 35.348 12.994 1.00 81.12 438 TYR A N 1
ATOM 3438 C CA . TYR A 1 438 ? 9.191 34.634 12.207 1.00 81.12 438 TYR A CA 1
ATOM 3439 C C . TYR A 1 438 ? 8.309 33.731 13.079 1.00 81.12 438 TYR A C 1
ATOM 3441 O O . TYR A 1 438 ? 7.091 33.753 12.925 1.00 81.12 438 TYR A O 1
ATOM 3449 N N . GLU A 1 439 ? 8.888 32.994 14.026 1.00 78.50 439 GLU A N 1
ATOM 3450 C CA . GLU A 1 439 ? 8.157 32.140 14.974 1.00 78.50 439 GLU A CA 1
ATOM 3451 C C . GLU A 1 439 ? 7.115 32.937 15.785 1.00 78.50 439 GLU A C 1
ATOM 3453 O O . GLU A 1 439 ? 5.927 32.608 15.795 1.00 78.50 439 GLU A O 1
ATOM 3458 N N . ILE A 1 440 ? 7.531 34.058 16.387 1.00 80.12 440 ILE A N 1
ATOM 3459 C CA . ILE A 1 440 ? 6.649 34.911 17.199 1.00 80.12 440 ILE A CA 1
ATOM 3460 C C . ILE A 1 440 ? 5.553 35.579 16.355 1.00 80.12 440 ILE A C 1
ATOM 3462 O O . ILE A 1 440 ? 4.425 35.711 16.831 1.00 80.12 440 ILE A O 1
ATOM 3466 N N . LEU A 1 441 ? 5.860 36.024 15.129 1.00 81.25 441 LEU A N 1
ATOM 3467 C CA . LEU A 1 441 ? 4.903 36.748 14.280 1.00 81.25 441 LEU A CA 1
ATOM 3468 C C . LEU A 1 441 ? 3.980 35.837 13.457 1.00 81.25 441 LEU A C 1
ATOM 3470 O O . LEU A 1 441 ? 2.906 36.291 13.062 1.00 81.25 441 LEU A O 1
ATOM 3474 N N . SER A 1 442 ? 4.361 34.581 13.209 1.00 80.19 442 SER A N 1
ATOM 3475 C CA . SER A 1 442 ? 3.509 33.602 12.518 1.00 80.19 442 SER A CA 1
ATOM 3476 C C . SER A 1 442 ? 2.453 32.989 13.440 1.00 80.19 442 SER A C 1
ATOM 3478 O O . SER A 1 442 ? 1.345 32.720 12.985 1.00 80.19 442 SER A O 1
ATOM 3480 N N . ASN A 1 443 ? 2.733 32.843 14.740 1.00 77.12 443 ASN A N 1
ATOM 3481 C CA . ASN A 1 443 ? 1.748 32.400 15.728 1.00 77.12 443 ASN A CA 1
ATOM 3482 C C . ASN A 1 443 ? 0.821 33.566 16.153 1.00 77.12 443 ASN A C 1
ATOM 3484 O O . ASN A 1 443 ? 1.295 34.510 16.796 1.00 77.12 443 ASN A O 1
ATOM 3488 N N . PRO A 1 444 ? -0.506 33.518 15.898 1.00 74.06 444 PRO A N 1
ATOM 3489 C CA . PRO A 1 444 ? -1.414 34.622 16.227 1.00 74.06 444 PRO A CA 1
ATOM 3490 C C . PRO A 1 444 ? -1.475 34.976 17.720 1.00 74.06 444 PRO A C 1
ATOM 3492 O O . PRO A 1 444 ? -1.736 36.129 18.067 1.00 74.06 444 PRO A O 1
ATOM 3495 N N . THR A 1 445 ? -1.234 34.017 18.618 1.00 69.12 445 THR A N 1
ATOM 3496 C CA . THR A 1 445 ? -1.254 34.236 20.072 1.00 69.12 445 THR A CA 1
ATOM 3497 C C . THR A 1 445 ? 0.020 34.936 20.532 1.00 69.12 445 THR A C 1
ATOM 3499 O O . THR A 1 445 ? -0.066 35.990 21.168 1.00 69.12 445 THR A O 1
ATOM 3502 N N . SER A 1 446 ? 1.193 34.423 20.146 1.00 74.50 446 SER A N 1
ATOM 3503 C CA . SER A 1 446 ? 2.492 35.051 20.435 1.00 74.50 446 SER A CA 1
ATOM 3504 C C . SER A 1 446 ? 2.569 36.459 19.841 1.00 74.50 446 SER A C 1
ATOM 3506 O O . SER A 1 446 ? 2.947 37.411 20.529 1.00 74.50 446 SER A O 1
ATOM 3508 N N . ARG A 1 447 ? 2.076 36.625 18.608 1.00 81.06 447 ARG A N 1
ATOM 3509 C CA . ARG A 1 447 ? 1.937 37.920 17.944 1.00 81.06 447 ARG A CA 1
ATOM 3510 C C . ARG A 1 447 ? 1.031 38.880 18.717 1.00 81.06 447 ARG A C 1
ATOM 3512 O O . ARG A 1 447 ? 1.429 40.015 18.948 1.00 81.06 447 ARG A O 1
ATOM 3519 N N . ARG A 1 448 ? -0.151 38.452 19.184 1.00 75.38 448 ARG A N 1
AT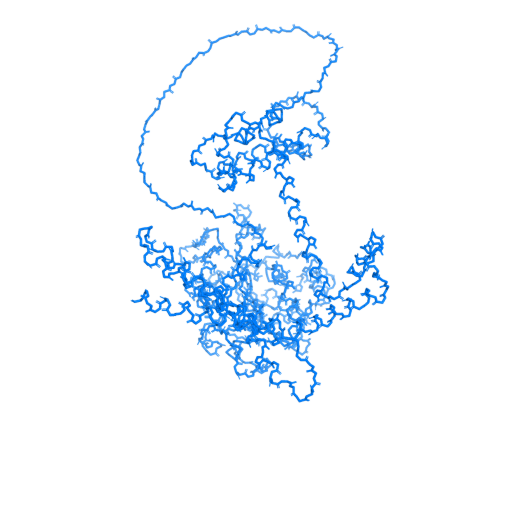OM 3520 C CA . ARG A 1 448 ? -1.047 39.293 20.013 1.00 75.38 448 ARG A CA 1
ATOM 3521 C C . ARG A 1 448 ? -0.400 39.725 21.333 1.00 75.38 448 ARG A C 1
ATOM 3523 O O . ARG A 1 448 ? -0.678 40.829 21.799 1.00 75.38 448 ARG A O 1
ATOM 3530 N N . VAL A 1 449 ? 0.444 38.888 21.940 1.00 77.81 449 VAL A N 1
ATOM 3531 C CA . VAL A 1 449 ? 1.219 39.254 23.141 1.00 77.81 449 VAL A CA 1
ATOM 3532 C C . VAL A 1 449 ? 2.295 40.287 22.797 1.00 77.81 449 VAL A C 1
ATOM 3534 O O . VAL A 1 449 ? 2.409 41.292 23.498 1.00 77.81 449 VAL A O 1
ATOM 3537 N N . TYR A 1 450 ? 3.019 40.102 21.689 1.00 79.12 450 TYR A N 1
ATOM 3538 C CA . TYR A 1 450 ? 3.991 41.077 21.190 1.00 79.12 450 TYR A CA 1
ATOM 3539 C C . TYR A 1 450 ? 3.338 42.422 20.830 1.00 79.12 450 TYR A C 1
ATOM 3541 O O . TYR A 1 450 ? 3.810 43.474 21.254 1.00 79.12 450 TYR A O 1
ATOM 3549 N N . ASP A 1 451 ? 2.212 42.414 20.114 1.00 82.00 451 ASP A N 1
ATOM 3550 C CA . ASP A 1 451 ? 1.555 43.629 19.626 1.00 82.00 451 ASP A CA 1
ATOM 3551 C C . ASP A 1 451 ? 0.939 44.497 20.741 1.00 82.00 451 ASP A C 1
ATOM 3553 O O . ASP A 1 451 ? 0.795 45.709 20.559 1.00 82.00 451 ASP A O 1
ATOM 3557 N N . ARG A 1 452 ? 0.627 43.913 21.907 1.00 78.12 452 ARG A N 1
ATOM 3558 C CA . ARG A 1 452 ? 0.170 44.633 23.115 1.00 78.12 452 ARG A CA 1
ATOM 3559 C C . ARG A 1 452 ? 1.277 45.435 23.814 1.00 78.12 452 ARG A C 1
ATOM 3561 O O . ARG A 1 452 ? 0.985 46.214 24.719 1.00 78.12 452 ARG A O 1
ATOM 3568 N N . ARG A 1 453 ? 2.541 45.242 23.429 1.00 76.75 453 ARG A N 1
ATOM 3569 C CA . ARG A 1 453 ? 3.709 45.919 24.004 1.00 76.75 453 ARG A CA 1
ATOM 3570 C C . ARG A 1 453 ? 3.767 47.400 23.584 1.00 76.75 453 ARG A C 1
ATOM 3572 O O . ARG A 1 453 ? 3.544 47.705 22.410 1.00 76.75 453 ARG A O 1
ATOM 3579 N N . PRO A 1 454 ? 4.155 48.332 24.477 1.00 72.75 454 PRO A N 1
ATOM 3580 C CA . PRO A 1 454 ? 4.492 49.696 24.079 1.00 72.75 454 PRO A CA 1
ATOM 3581 C C . PRO A 1 454 ? 5.668 49.710 23.093 1.00 72.75 454 PRO A C 1
ATOM 3583 O O . PRO A 1 454 ? 6.729 49.149 23.372 1.00 72.75 454 PRO A O 1
ATOM 3586 N N . ALA A 1 455 ? 5.514 50.410 21.966 1.00 62.81 455 ALA A N 1
ATOM 3587 C CA . ALA A 1 455 ? 6.527 50.487 20.903 1.00 62.81 455 ALA A CA 1
ATOM 3588 C C . ALA A 1 455 ? 7.849 51.173 21.324 1.00 62.81 455 ALA A C 1
ATOM 3590 O O . ALA A 1 455 ? 8.806 51.194 20.559 1.00 62.81 455 ALA A O 1
ATOM 3591 N N . SER A 1 456 ? 7.909 51.731 22.536 1.00 58.47 456 SER A N 1
ATOM 3592 C CA . SER A 1 456 ? 9.090 52.354 23.142 1.00 58.47 456 SER A CA 1
ATOM 3593 C C . SER A 1 456 ? 9.976 51.392 23.948 1.00 58.47 456 SER A C 1
ATOM 3595 O O . SER A 1 456 ? 11.026 51.810 24.425 1.00 58.47 456 SER A O 1
ATOM 3597 N N . THR A 1 457 ? 9.572 50.130 24.160 1.00 66.94 457 THR A N 1
ATOM 3598 C CA . THR A 1 457 ? 10.304 49.192 25.037 1.00 66.94 457 THR A CA 1
ATOM 3599 C C . THR A 1 457 ? 11.123 48.170 24.221 1.00 66.94 457 THR A C 1
ATOM 3601 O O . THR A 1 457 ? 10.515 47.347 23.530 1.00 66.94 457 THR A O 1
ATOM 3604 N N . PRO A 1 458 ? 12.469 48.115 24.325 1.00 63.53 458 PRO A N 1
ATOM 3605 C CA . PRO A 1 458 ? 13.329 47.277 23.467 1.00 63.53 458 PRO A CA 1
ATOM 3606 C C . PRO A 1 458 ? 13.150 45.774 23.733 1.00 63.53 458 PRO A C 1
ATOM 3608 O O . PRO A 1 458 ? 13.184 45.339 24.886 1.00 63.53 458 PRO A O 1
ATOM 3611 N N . TYR A 1 459 ? 12.876 44.979 22.694 1.00 70.12 459 TYR A N 1
ATOM 3612 C CA . TYR A 1 459 ? 12.534 43.555 22.819 1.00 70.12 459 TYR A CA 1
ATOM 3613 C C . TYR A 1 459 ? 13.767 42.658 22.636 1.00 70.12 459 TYR A C 1
ATOM 3615 O O . TYR A 1 459 ? 14.277 42.501 21.529 1.00 70.12 459 TYR A O 1
ATOM 3623 N N . ASN A 1 460 ? 14.232 42.031 23.721 1.00 68.12 460 ASN A N 1
ATOM 3624 C CA . ASN A 1 460 ? 15.350 41.092 23.662 1.00 68.12 460 ASN A CA 1
ATOM 3625 C C . ASN A 1 460 ? 14.890 39.729 23.113 1.00 68.12 460 ASN A C 1
ATOM 3627 O O . ASN A 1 460 ? 14.328 38.910 23.838 1.00 68.12 460 ASN A O 1
ATOM 3631 N N . VAL A 1 461 ? 15.173 39.505 21.829 1.00 61.72 461 VAL A N 1
ATOM 3632 C CA . VAL A 1 461 ? 14.815 38.295 21.072 1.00 61.72 461 VAL A CA 1
ATOM 3633 C C . VAL A 1 461 ? 15.398 37.017 21.693 1.00 61.72 461 VAL A C 1
ATOM 3635 O O . VAL A 1 461 ? 14.706 36.007 21.784 1.00 61.72 461 VAL A O 1
ATOM 3638 N N . PHE A 1 462 ? 16.641 37.057 22.180 1.00 55.91 462 PHE A N 1
ATOM 3639 C CA . PHE A 1 462 ? 17.323 35.876 22.726 1.00 55.91 462 PHE A CA 1
ATOM 3640 C C . PHE A 1 462 ? 16.794 35.469 24.109 1.00 55.91 462 PHE A C 1
ATOM 3642 O O . PHE A 1 462 ? 16.752 34.283 24.429 1.00 55.91 462 PHE A O 1
ATOM 3649 N N . ALA A 1 463 ? 16.317 36.429 24.909 1.00 56.81 463 ALA A N 1
ATOM 3650 C CA . ALA A 1 463 ? 15.705 36.139 26.207 1.00 56.81 463 ALA A CA 1
ATOM 3651 C C . ALA A 1 463 ? 14.369 35.376 26.085 1.00 56.81 463 ALA A C 1
ATOM 3653 O O . ALA A 1 463 ? 14.025 34.618 26.987 1.00 56.81 463 ALA A O 1
ATOM 3654 N N . ALA A 1 464 ? 13.637 35.550 24.978 1.00 53.41 464 ALA A N 1
ATOM 3655 C CA . ALA A 1 464 ? 12.358 34.876 24.733 1.00 53.41 464 ALA A CA 1
ATOM 3656 C C . ALA A 1 464 ? 12.506 33.402 24.301 1.00 53.41 464 ALA A C 1
ATOM 3658 O O . ALA A 1 464 ? 11.616 32.598 24.555 1.00 53.41 464 ALA A O 1
ATOM 3659 N N . SER A 1 465 ? 13.632 33.029 23.683 1.00 47.62 465 SER A N 1
ATOM 3660 C CA . SER A 1 465 ? 13.927 31.630 23.327 1.00 47.62 465 SER A CA 1
ATOM 3661 C C . SER A 1 465 ? 14.277 30.789 24.564 1.00 47.62 465 SER A C 1
ATOM 3663 O O . SER A 1 465 ? 13.824 29.652 24.695 1.00 47.62 465 SER A O 1
ATOM 3665 N N . ALA A 1 466 ? 15.019 31.369 25.515 1.00 44.19 466 ALA A N 1
ATOM 3666 C CA . ALA A 1 466 ? 15.482 30.668 26.713 1.00 44.19 466 ALA A CA 1
ATOM 3667 C C . ALA A 1 466 ? 14.342 30.171 27.625 1.00 44.19 466 ALA A C 1
ATOM 3669 O O . ALA A 1 466 ? 14.484 29.124 28.254 1.00 44.19 466 ALA A O 1
ATOM 3670 N N . THR A 1 467 ? 13.212 30.886 27.691 1.00 46.50 467 THR A N 1
ATOM 3671 C CA . THR A 1 467 ? 12.047 30.454 28.481 1.00 46.50 467 THR A CA 1
ATOM 3672 C C . THR A 1 467 ? 11.366 29.222 27.896 1.00 46.50 467 THR A C 1
ATOM 3674 O O . THR A 1 467 ? 10.990 28.334 28.654 1.00 46.50 467 THR A O 1
ATOM 3677 N N . ASN A 1 468 ? 11.264 29.130 26.566 1.00 42.66 468 ASN A N 1
ATOM 3678 C CA . ASN A 1 468 ? 10.579 28.021 25.900 1.00 42.66 468 ASN A CA 1
ATOM 3679 C C . ASN A 1 468 ? 11.417 26.732 25.995 1.00 42.66 468 ASN A C 1
ATOM 3681 O O . ASN A 1 468 ? 10.932 25.707 26.472 1.00 42.66 468 ASN A O 1
ATOM 3685 N N . HIS A 1 469 ? 12.709 26.801 25.650 1.00 42.88 469 HIS A N 1
ATOM 3686 C CA . HIS A 1 469 ? 13.593 25.629 25.682 1.00 42.88 469 HIS A CA 1
ATOM 3687 C C . HIS A 1 469 ? 13.821 25.058 27.090 1.00 42.88 469 HIS A C 1
ATOM 3689 O O . HIS A 1 469 ? 14.054 23.857 27.228 1.00 42.88 469 HIS A O 1
ATOM 3695 N N . ALA A 1 470 ? 13.745 25.875 28.146 1.00 39.56 470 ALA A N 1
ATOM 3696 C CA . ALA A 1 470 ? 13.832 25.378 29.521 1.00 39.56 470 ALA A CA 1
ATOM 3697 C C . ALA A 1 470 ? 12.637 24.474 29.881 1.00 39.56 470 ALA A C 1
ATOM 3699 O O . ALA A 1 470 ? 12.820 23.423 30.500 1.00 39.56 470 ALA A O 1
ATOM 3700 N N . GLU A 1 471 ? 11.430 24.851 29.453 1.00 41.56 471 GLU A N 1
ATOM 3701 C CA . GLU A 1 471 ? 10.198 24.092 29.687 1.00 41.56 471 GLU A CA 1
ATOM 3702 C C . GLU A 1 471 ? 10.153 22.811 28.834 1.00 41.56 471 GLU A C 1
ATOM 3704 O O . GLU A 1 471 ? 9.822 21.738 29.343 1.00 41.56 471 GLU A O 1
ATOM 3709 N N . GLU A 1 472 ? 10.600 22.880 27.574 1.00 42.38 472 GLU A N 1
ATOM 3710 C CA . GLU A 1 472 ? 10.776 21.710 26.698 1.00 42.38 472 GLU A CA 1
ATOM 3711 C C . GLU A 1 472 ? 11.806 20.713 27.253 1.00 42.38 472 GLU A C 1
ATOM 3713 O O . GLU A 1 472 ? 11.542 19.510 27.292 1.00 42.38 472 GLU A O 1
ATOM 3718 N N . THR A 1 473 ? 12.954 21.197 27.741 1.00 44.03 473 THR A N 1
ATOM 3719 C CA . THR A 1 473 ? 14.014 20.342 28.307 1.00 44.03 473 THR A CA 1
ATOM 3720 C C . THR A 1 473 ? 13.539 19.644 29.582 1.00 44.03 473 THR A C 1
ATOM 3722 O O . THR A 1 473 ? 13.735 18.438 29.735 1.00 44.03 473 THR A O 1
ATOM 3725 N N . PHE A 1 474 ? 12.861 20.369 30.479 1.00 41.22 474 PHE A N 1
ATOM 3726 C CA . PHE A 1 474 ? 12.271 19.784 31.686 1.00 41.22 474 PHE A CA 1
ATOM 3727 C C . PHE A 1 474 ? 11.216 18.723 31.340 1.00 41.22 474 PHE A C 1
ATOM 3729 O O . PHE A 1 474 ? 11.255 17.614 31.875 1.00 41.22 474 PHE A O 1
ATOM 3736 N N . ARG A 1 475 ? 10.320 19.017 30.388 1.00 42.56 475 ARG A N 1
ATOM 3737 C CA . ARG A 1 475 ? 9.308 18.070 29.899 1.00 42.56 475 ARG A CA 1
ATOM 3738 C C . ARG A 1 475 ? 9.935 16.817 29.277 1.00 42.56 475 ARG A C 1
ATOM 3740 O O . ARG A 1 475 ? 9.449 15.720 29.536 1.00 42.56 475 ARG A O 1
ATOM 3747 N N . GLY A 1 476 ? 11.017 16.963 28.512 1.00 40.53 476 GLY A N 1
ATOM 3748 C CA . GLY A 1 476 ? 11.765 15.844 27.933 1.00 40.53 476 GLY A CA 1
ATOM 3749 C C . GLY A 1 476 ? 12.370 14.916 28.991 1.00 40.53 476 GLY A C 1
ATOM 3750 O O . GLY A 1 476 ? 12.207 13.702 28.899 1.00 40.53 476 GLY A O 1
ATOM 3751 N N . VAL A 1 477 ? 12.990 15.475 30.037 1.00 48.03 477 VAL A N 1
ATOM 3752 C CA . VAL A 1 477 ? 13.555 14.694 31.155 1.00 48.03 477 VAL A CA 1
ATOM 3753 C C . VAL A 1 477 ? 12.463 13.970 31.950 1.00 48.03 477 VAL A C 1
ATOM 3755 O O . VAL A 1 477 ? 12.614 12.788 32.251 1.00 48.03 477 VAL A O 1
ATOM 3758 N N . ILE A 1 478 ? 11.340 14.638 32.242 1.00 47.41 478 ILE A N 1
ATOM 3759 C CA . ILE A 1 478 ? 10.193 14.015 32.924 1.00 47.41 478 ILE A CA 1
ATOM 3760 C C . ILE A 1 478 ? 9.636 12.835 32.112 1.00 47.41 478 ILE A C 1
ATOM 3762 O O . ILE A 1 478 ? 9.367 11.783 32.687 1.00 47.41 478 ILE A O 1
ATOM 3766 N N . LEU A 1 479 ? 9.498 12.982 30.789 1.00 45.31 479 LEU A N 1
ATOM 3767 C CA . LEU A 1 479 ? 9.019 11.910 29.907 1.00 45.31 479 LEU A CA 1
ATOM 3768 C C . LEU A 1 479 ? 10.020 10.750 29.782 1.00 45.31 479 LEU A C 1
ATOM 3770 O O . LEU A 1 479 ? 9.592 9.600 29.764 1.00 45.31 479 LEU A O 1
ATOM 3774 N N . GLY A 1 480 ? 11.328 11.029 29.748 1.00 44.12 480 GLY A N 1
ATOM 3775 C CA . GLY A 1 480 ? 12.370 9.996 29.755 1.00 44.12 480 GLY A CA 1
ATOM 3776 C C . GLY A 1 480 ? 12.274 9.095 30.988 1.00 44.12 480 GLY A C 1
ATOM 3777 O O . GLY A 1 480 ? 12.092 7.888 30.851 1.00 44.12 480 GLY A O 1
ATOM 3778 N N . ILE A 1 481 ? 12.256 9.699 32.181 1.00 52.38 481 ILE A N 1
ATOM 3779 C CA . ILE A 1 481 ? 12.128 8.982 33.463 1.00 52.38 481 ILE A CA 1
ATOM 3780 C C . ILE A 1 481 ? 10.817 8.175 33.530 1.00 52.38 481 ILE A C 1
ATOM 3782 O O . ILE A 1 481 ? 10.792 7.073 34.079 1.00 52.38 481 ILE A O 1
ATOM 3786 N N . PHE A 1 482 ? 9.721 8.697 32.965 1.00 46.62 482 PHE A N 1
ATOM 3787 C CA . PHE A 1 482 ? 8.440 7.984 32.929 1.00 46.62 482 PHE A CA 1
ATOM 3788 C C . PHE A 1 482 ? 8.470 6.760 32.002 1.00 46.62 482 PHE A C 1
ATOM 3790 O O . PHE A 1 482 ? 7.900 5.726 32.346 1.00 46.62 482 PHE A O 1
ATOM 3797 N N . ASN A 1 483 ? 9.152 6.853 30.858 1.00 46.00 483 ASN A N 1
ATOM 3798 C CA . ASN A 1 483 ? 9.304 5.737 29.923 1.00 46.00 483 ASN A CA 1
ATOM 3799 C C . ASN A 1 483 ? 10.246 4.659 30.483 1.00 46.00 483 ASN A C 1
ATOM 3801 O O . ASN A 1 483 ? 9.878 3.490 30.488 1.00 46.00 483 ASN A O 1
ATOM 3805 N N . GLU A 1 484 ? 11.395 5.041 31.051 1.00 53.28 484 GLU A N 1
ATOM 3806 C CA . GLU A 1 484 ? 12.340 4.115 31.704 1.00 53.28 484 GLU A CA 1
ATOM 3807 C C . GLU A 1 484 ? 11.668 3.317 32.841 1.00 53.28 484 GLU A C 1
ATOM 3809 O O . GLU A 1 484 ? 11.855 2.103 32.959 1.00 53.28 484 GLU A O 1
ATOM 3814 N N . PHE A 1 485 ? 10.801 3.969 33.628 1.00 51.06 485 PHE A N 1
ATOM 3815 C CA . PHE A 1 485 ? 9.979 3.317 34.654 1.00 51.06 485 PHE A CA 1
ATOM 3816 C C . PHE A 1 485 ? 8.973 2.298 34.079 1.00 51.06 485 PHE A C 1
ATOM 3818 O O . PHE A 1 485 ? 8.753 1.241 34.681 1.00 51.06 485 PHE A O 1
ATOM 3825 N N . LEU A 1 486 ? 8.367 2.588 32.923 1.00 47.22 486 LEU A N 1
ATOM 3826 C CA . LEU A 1 486 ? 7.426 1.687 32.249 1.00 47.22 486 LEU A CA 1
ATOM 3827 C C . LEU A 1 486 ? 8.150 0.488 31.620 1.00 47.22 486 LEU A C 1
ATOM 3829 O O . LEU A 1 486 ? 7.781 -0.656 31.906 1.00 47.22 486 LEU A O 1
ATOM 3833 N N . ASP A 1 487 ? 9.218 0.730 30.857 1.00 48.09 487 ASP A N 1
ATOM 3834 C CA . ASP A 1 487 ? 10.065 -0.304 30.244 1.00 48.09 487 ASP A CA 1
ATOM 3835 C C . ASP A 1 487 ? 10.739 -1.193 31.307 1.00 48.09 487 ASP A C 1
ATOM 3837 O O . ASP A 1 487 ? 10.881 -2.405 31.121 1.00 48.09 487 ASP A O 1
ATOM 3841 N N . GLY A 1 488 ? 11.014 -0.630 32.489 1.00 49.94 488 GLY A N 1
ATOM 3842 C CA . GLY A 1 488 ? 11.419 -1.354 33.695 1.00 49.94 488 GLY A CA 1
ATOM 3843 C C . GLY A 1 488 ? 12.904 -1.254 34.039 1.00 49.94 488 GLY A C 1
ATOM 3844 O O . GLY A 1 488 ? 13.362 -2.018 34.891 1.00 49.94 488 GLY A O 1
ATOM 3845 N N . ASP A 1 489 ? 13.646 -0.329 33.423 1.00 58.41 489 ASP A N 1
ATOM 3846 C CA . ASP A 1 489 ? 15.030 -0.045 33.806 1.00 58.41 489 ASP A CA 1
ATOM 3847 C C . ASP A 1 489 ? 15.063 0.894 35.021 1.00 58.41 489 ASP A C 1
ATOM 3849 O O . ASP A 1 489 ? 15.053 2.122 34.934 1.00 58.41 489 ASP A O 1
ATOM 3853 N N . LEU A 1 490 ? 15.068 0.281 36.203 1.00 62.91 490 LEU A N 1
ATOM 3854 C CA . LEU A 1 490 ? 15.062 0.993 37.478 1.00 62.91 490 LEU A CA 1
ATOM 3855 C C . LEU A 1 490 ? 16.473 1.390 37.950 1.00 62.91 490 LEU A C 1
ATOM 3857 O O . LEU A 1 490 ? 16.601 1.973 39.030 1.00 62.91 490 LEU A O 1
ATOM 3861 N N . GLU A 1 491 ? 17.536 1.126 37.179 1.00 62.38 491 GLU A N 1
ATOM 3862 C CA . GLU A 1 491 ? 18.908 1.478 37.571 1.00 62.38 491 GLU A CA 1
ATOM 3863 C C . GLU A 1 491 ? 19.186 2.986 37.454 1.00 62.38 491 GLU A C 1
ATOM 3865 O O . GLU A 1 491 ? 19.947 3.539 38.257 1.00 62.38 491 GLU A O 1
ATOM 3870 N N . VAL A 1 492 ? 18.493 3.696 36.555 1.00 63.06 492 VAL A N 1
ATOM 3871 C CA . VAL A 1 492 ? 18.507 5.172 36.521 1.00 63.06 492 VAL A CA 1
ATOM 3872 C C . VAL A 1 492 ? 17.878 5.739 37.800 1.00 63.06 492 VAL A C 1
ATOM 3874 O O . VAL A 1 492 ? 18.470 6.594 38.464 1.00 63.06 492 VAL A O 1
ATOM 3877 N N . ILE A 1 493 ? 16.735 5.189 38.228 1.00 62.38 493 ILE A N 1
ATOM 3878 C CA . ILE A 1 493 ? 16.059 5.579 39.477 1.00 62.38 493 ILE A CA 1
ATOM 3879 C C . ILE A 1 493 ? 16.920 5.225 40.701 1.00 62.38 493 ILE A C 1
ATOM 3881 O O . ILE A 1 493 ? 17.056 6.048 41.609 1.00 62.38 493 ILE A O 1
ATOM 3885 N N . ARG A 1 494 ? 17.579 4.055 40.718 1.00 69.19 494 ARG A N 1
ATOM 3886 C CA . ARG A 1 494 ? 18.556 3.681 41.758 1.00 69.19 494 ARG A CA 1
ATOM 3887 C C . ARG A 1 494 ? 19.690 4.703 41.851 1.00 69.19 494 ARG A C 1
ATOM 3889 O O . ARG A 1 494 ? 20.039 5.132 42.950 1.00 69.19 494 ARG A O 1
ATOM 3896 N N . THR A 1 495 ? 20.253 5.100 40.712 1.00 68.75 495 THR A N 1
ATOM 3897 C CA . THR A 1 495 ? 21.379 6.044 40.626 1.00 68.75 495 THR A CA 1
ATOM 3898 C C . THR A 1 495 ? 20.979 7.444 41.097 1.00 68.75 495 THR A C 1
ATOM 3900 O O . THR A 1 495 ? 21.722 8.087 41.845 1.00 68.75 495 THR A O 1
ATOM 3903 N N . LEU A 1 496 ? 19.773 7.894 40.740 1.00 63.47 496 LEU A N 1
ATOM 3904 C CA . LEU A 1 496 ? 19.199 9.152 41.214 1.00 63.47 496 LEU A CA 1
ATOM 3905 C C . LEU A 1 496 ? 18.949 9.132 42.732 1.00 63.47 496 LEU A C 1
ATOM 3907 O O . LEU A 1 496 ? 19.349 10.065 43.426 1.00 63.47 496 LEU A O 1
ATOM 3911 N N . LEU A 1 497 ? 18.357 8.058 43.270 1.00 64.31 497 LEU A N 1
ATOM 3912 C CA . LEU A 1 497 ? 18.115 7.905 44.712 1.00 64.31 497 LEU A CA 1
ATOM 3913 C C . LEU A 1 497 ? 19.416 7.874 45.527 1.00 64.31 497 LEU A C 1
ATOM 3915 O O . LEU A 1 497 ? 19.481 8.512 46.579 1.00 64.31 497 LEU A O 1
ATOM 3919 N N . LYS A 1 498 ? 20.466 7.203 45.031 1.00 68.56 498 LYS A N 1
ATOM 3920 C CA . LYS A 1 498 ? 21.804 7.241 45.647 1.00 68.56 498 LYS A CA 1
ATOM 3921 C C . LYS A 1 498 ? 22.369 8.657 45.660 1.00 68.56 498 LYS A C 1
ATOM 3923 O O . LYS A 1 498 ? 22.717 9.162 46.720 1.00 68.56 498 LYS A O 1
ATOM 3928 N N . THR A 1 499 ? 22.331 9.339 44.517 1.00 68.44 499 THR A N 1
ATOM 3929 C CA . THR A 1 499 ? 22.827 10.717 44.380 1.00 68.44 499 THR A CA 1
ATOM 3930 C C . THR A 1 499 ? 22.087 11.691 45.311 1.00 68.44 499 THR A C 1
ATOM 3932 O O . THR A 1 499 ? 22.708 12.557 45.922 1.00 68.44 499 THR A O 1
ATOM 3935 N N . ILE A 1 500 ? 20.770 11.534 45.488 1.00 63.75 500 ILE A N 1
ATOM 3936 C CA . ILE A 1 500 ? 19.966 12.337 46.428 1.00 63.75 500 ILE A CA 1
ATOM 3937 C C . ILE A 1 500 ? 20.337 12.042 47.893 1.00 63.75 500 ILE A C 1
ATOM 3939 O O . ILE A 1 500 ? 20.421 12.974 48.696 1.00 63.75 500 ILE A O 1
ATOM 3943 N N . ASN A 1 501 ? 20.588 10.779 48.249 1.00 69.56 501 ASN A N 1
ATOM 3944 C CA . ASN A 1 501 ? 21.048 10.404 49.589 1.00 69.56 501 ASN A CA 1
ATOM 3945 C C . ASN A 1 501 ? 22.460 10.941 49.891 1.00 69.56 501 ASN A C 1
ATOM 3947 O O . ASN A 1 501 ? 22.698 11.441 50.989 1.00 69.56 501 ASN A O 1
ATOM 3951 N N . ASP A 1 502 ? 23.367 10.899 48.914 1.00 66.75 502 ASP A N 1
ATOM 3952 C CA . ASP A 1 502 ? 24.737 11.407 49.046 1.00 66.75 502 ASP A CA 1
ATOM 3953 C C . ASP A 1 502 ? 24.770 12.942 49.169 1.00 66.75 502 ASP A C 1
ATOM 3955 O O . ASP A 1 502 ? 25.538 13.491 49.960 1.00 66.75 502 ASP A O 1
ATOM 3959 N N . ILE A 1 503 ? 23.888 13.645 48.443 1.00 69.44 503 ILE A N 1
ATOM 3960 C CA . ILE A 1 503 ? 23.699 15.103 48.552 1.00 69.44 503 ILE A CA 1
ATOM 3961 C C . ILE A 1 503 ? 23.057 15.497 49.892 1.00 69.44 503 ILE A C 1
ATOM 3963 O O . ILE A 1 503 ? 23.359 16.570 50.421 1.00 69.44 503 ILE A O 1
ATOM 3967 N N . ASN A 1 504 ? 22.181 14.662 50.461 1.00 61.56 504 ASN A N 1
ATOM 3968 C CA . ASN A 1 504 ? 21.523 14.946 51.736 1.00 61.56 504 ASN A CA 1
ATOM 3969 C C . ASN A 1 504 ? 21.495 13.732 52.693 1.00 61.56 504 ASN A C 1
ATOM 3971 O O . ASN A 1 504 ? 20.446 13.096 52.860 1.00 61.56 504 ASN A O 1
ATOM 3975 N N . PRO A 1 505 ? 22.597 13.480 53.432 1.00 64.12 505 PRO A N 1
ATOM 3976 C CA . PRO A 1 505 ? 22.717 12.352 54.364 1.00 64.12 505 PRO A CA 1
ATOM 3977 C C . PRO A 1 505 ? 21.688 12.324 55.508 1.00 64.12 505 PRO A C 1
ATOM 3979 O O . PRO A 1 505 ? 21.577 11.323 56.219 1.00 64.12 505 PRO A O 1
ATOM 3982 N N . SER A 1 506 ? 20.917 13.402 55.713 1.00 56.66 506 SER A N 1
ATOM 3983 C CA . SER A 1 506 ? 19.830 13.424 56.703 1.00 56.66 506 SER A CA 1
ATOM 3984 C C . SER A 1 506 ? 18.641 12.527 56.326 1.00 56.66 506 SER A C 1
ATOM 3986 O O . SER A 1 506 ? 17.901 12.116 57.219 1.00 56.66 506 SER A O 1
ATOM 3988 N N . LEU A 1 507 ? 18.494 12.165 55.042 1.00 59.75 507 LEU A N 1
ATOM 3989 C CA . LEU A 1 507 ? 17.423 11.292 54.540 1.00 59.75 507 LEU A CA 1
ATOM 3990 C C . LEU A 1 507 ? 17.561 9.825 54.980 1.00 59.75 507 LEU A C 1
ATOM 3992 O O . LEU A 1 507 ? 16.566 9.104 54.983 1.00 59.75 507 LEU A O 1
ATOM 3996 N N . ARG A 1 508 ? 18.767 9.383 55.373 1.00 58.44 508 ARG A N 1
ATOM 3997 C CA . ARG A 1 508 ? 19.069 8.010 55.837 1.00 58.44 508 ARG A CA 1
ATOM 3998 C C . ARG A 1 508 ? 18.616 6.888 54.882 1.00 58.44 508 ARG A C 1
ATOM 4000 O O . ARG A 1 508 ? 18.322 5.779 55.330 1.00 58.44 508 ARG A O 1
ATOM 4007 N N . LEU A 1 509 ? 18.604 7.141 53.574 1.00 61.00 509 LEU A N 1
ATOM 4008 C CA . LEU A 1 509 ? 18.306 6.140 52.548 1.00 61.00 509 LEU A CA 1
ATOM 4009 C C . LEU A 1 509 ? 19.548 5.276 52.282 1.00 61.00 509 LEU A C 1
ATOM 4011 O O . LEU A 1 509 ? 20.193 5.380 51.242 1.00 61.00 509 LEU A O 1
ATOM 4015 N N . GLY A 1 510 ? 19.885 4.407 53.240 1.00 64.50 510 GLY A N 1
ATOM 4016 C CA . GLY A 1 510 ? 20.847 3.324 53.009 1.00 64.50 510 GLY A CA 1
ATOM 4017 C C . GLY A 1 510 ? 20.358 2.356 51.923 1.00 64.50 510 GLY A C 1
ATOM 4018 O O . GLY A 1 510 ? 19.179 2.367 51.565 1.00 64.50 510 GLY A O 1
ATOM 4019 N N . ASP A 1 511 ? 21.239 1.488 51.417 1.00 67.31 511 ASP A N 1
ATOM 4020 C CA . ASP A 1 511 ? 20.927 0.588 50.293 1.00 67.31 511 ASP A CA 1
ATOM 4021 C C . ASP A 1 511 ? 19.652 -0.255 50.497 1.00 67.31 511 ASP A C 1
ATOM 4023 O O . ASP A 1 511 ? 18.900 -0.454 49.546 1.00 67.31 511 ASP A O 1
ATOM 4027 N N . GLU A 1 512 ? 19.342 -0.693 51.722 1.00 67.56 512 GLU A N 1
ATOM 4028 C CA . GLU A 1 512 ? 18.077 -1.382 52.037 1.00 67.56 512 GLU A CA 1
ATOM 4029 C C . GLU A 1 512 ? 16.840 -0.491 51.831 1.00 67.56 512 GLU A C 1
ATOM 4031 O O . GLU A 1 512 ? 15.834 -0.945 51.290 1.00 67.56 512 GLU A O 1
ATOM 4036 N N . GLY A 1 513 ? 16.916 0.792 52.199 1.00 70.06 513 GLY A N 1
ATOM 4037 C CA . GLY A 1 513 ? 15.846 1.766 51.974 1.00 70.06 513 GLY A CA 1
ATOM 4038 C C . GLY A 1 513 ? 15.643 2.064 50.489 1.00 70.06 513 GLY A C 1
ATOM 4039 O O . GLY A 1 513 ? 14.508 2.102 50.018 1.00 70.06 513 GLY A O 1
ATOM 4040 N N . ILE A 1 514 ? 16.735 2.188 49.728 1.00 70.00 514 ILE A N 1
ATOM 4041 C CA . ILE A 1 514 ? 16.686 2.365 48.268 1.00 70.00 514 ILE A CA 1
ATOM 4042 C C . ILE A 1 514 ? 16.090 1.117 47.596 1.00 70.00 514 ILE A C 1
ATOM 4044 O O . ILE A 1 514 ? 15.195 1.239 46.761 1.00 70.00 514 ILE A O 1
ATOM 4048 N N . ASN A 1 515 ? 16.506 -0.087 48.002 1.00 70.00 515 ASN A N 1
ATOM 4049 C CA . ASN A 1 515 ? 15.932 -1.343 47.509 1.00 70.00 515 ASN A CA 1
ATOM 4050 C C . ASN A 1 515 ? 14.449 -1.507 47.891 1.00 70.00 515 ASN A C 1
ATOM 4052 O O . ASN A 1 515 ? 13.673 -2.016 47.088 1.00 70.00 515 ASN A O 1
ATOM 4056 N N . SER A 1 516 ? 14.029 -1.038 49.070 1.00 72.06 516 SER A N 1
ATOM 4057 C CA . SER A 1 516 ? 12.621 -1.036 49.494 1.00 72.06 516 SER A CA 1
ATOM 4058 C C . SER A 1 516 ? 11.755 -0.102 48.635 1.00 72.06 516 SER A C 1
ATOM 4060 O O . SER A 1 516 ? 10.672 -0.491 48.191 1.00 72.06 516 SER A O 1
ATOM 4062 N N . VAL A 1 517 ? 12.256 1.095 48.304 1.00 67.56 517 VAL A N 1
ATOM 4063 C CA . VAL A 1 517 ? 11.591 2.013 47.360 1.00 67.56 517 VAL A CA 1
ATOM 4064 C C . VAL A 1 517 ? 11.502 1.394 45.961 1.00 67.56 517 VAL A C 1
ATOM 4066 O O . VAL A 1 517 ? 10.433 1.425 45.358 1.00 67.56 517 VAL A O 1
ATOM 4069 N N . ILE A 1 518 ? 12.575 0.767 45.465 1.00 68.25 518 ILE A N 1
ATOM 4070 C CA . ILE A 1 518 ? 12.585 0.077 44.162 1.00 68.25 518 ILE A CA 1
ATOM 4071 C C . ILE A 1 518 ? 11.590 -1.095 44.143 1.00 68.25 518 ILE A C 1
ATOM 4073 O O . ILE A 1 518 ? 10.809 -1.203 43.205 1.00 68.25 518 ILE A O 1
ATOM 4077 N N . SER A 1 519 ? 11.543 -1.914 45.196 1.00 62.56 519 SER A N 1
ATOM 4078 C CA . SER A 1 519 ? 10.571 -3.011 45.339 1.00 62.56 519 SER A CA 1
ATOM 4079 C C . SER A 1 519 ? 9.123 -2.500 45.399 1.00 62.56 519 SER A C 1
ATOM 4081 O O . SER A 1 519 ? 8.230 -3.040 44.748 1.00 62.56 519 SER A O 1
ATOM 4083 N N . THR A 1 520 ? 8.886 -1.379 46.089 1.00 64.81 520 THR A N 1
ATOM 4084 C CA . THR A 1 520 ? 7.572 -0.714 46.114 1.00 64.81 520 THR A CA 1
ATOM 4085 C C . THR A 1 520 ? 7.177 -0.207 44.721 1.00 64.81 520 THR A C 1
ATOM 4087 O O . THR A 1 520 ? 6.035 -0.385 44.301 1.00 64.81 520 THR A O 1
ATOM 4090 N N . LEU A 1 521 ? 8.120 0.372 43.971 1.00 57.31 521 LEU A N 1
ATOM 4091 C CA . LEU A 1 521 ? 7.922 0.802 42.583 1.00 57.31 521 LEU A CA 1
ATOM 4092 C C . LEU A 1 521 ? 7.669 -0.385 41.635 1.00 57.31 521 LEU A C 1
ATOM 4094 O O . LEU A 1 521 ? 6.817 -0.278 40.755 1.00 57.31 521 LEU A O 1
ATOM 4098 N N . GLN A 1 522 ? 8.324 -1.530 41.848 1.00 55.91 522 GLN A N 1
ATOM 4099 C CA . GLN A 1 522 ? 8.053 -2.779 41.125 1.00 55.91 522 GLN A CA 1
ATOM 4100 C C . GLN A 1 522 ? 6.641 -3.305 41.422 1.00 55.91 522 GLN A C 1
ATOM 4102 O O . GLN A 1 522 ? 5.889 -3.569 40.488 1.00 55.91 522 GLN A O 1
ATOM 4107 N N . GLY A 1 523 ? 6.222 -3.343 42.691 1.00 57.22 523 GLY A N 1
ATOM 4108 C CA . GLY A 1 523 ? 4.855 -3.722 43.069 1.00 57.22 523 GLY A CA 1
ATOM 4109 C C . GLY A 1 523 ? 3.780 -2.759 42.542 1.00 57.22 523 GLY A C 1
ATOM 4110 O O . GLY A 1 523 ? 2.668 -3.183 42.226 1.00 57.22 523 GLY A O 1
ATOM 4111 N N . ILE A 1 524 ? 4.097 -1.468 42.387 1.00 58.53 524 ILE A N 1
ATOM 4112 C CA . ILE A 1 524 ? 3.233 -0.497 41.695 1.00 58.53 524 ILE A CA 1
ATOM 4113 C C . ILE A 1 524 ? 3.181 -0.797 40.190 1.00 58.53 524 ILE A C 1
ATOM 4115 O O . ILE A 1 524 ? 2.090 -0.804 39.622 1.00 58.53 524 ILE A O 1
ATOM 4119 N N . ARG A 1 525 ? 4.318 -1.100 39.549 1.00 55.56 525 ARG A N 1
ATOM 4120 C CA . ARG A 1 525 ? 4.398 -1.469 38.125 1.00 55.56 525 ARG A CA 1
ATOM 4121 C C . ARG A 1 525 ? 3.608 -2.744 37.818 1.00 55.56 525 ARG A C 1
ATOM 4123 O O . ARG A 1 525 ? 2.818 -2.744 36.884 1.00 55.56 525 ARG A O 1
ATOM 4130 N N . GLU A 1 526 ? 3.731 -3.791 38.630 1.00 55.06 526 GLU A N 1
ATOM 4131 C CA . GLU A 1 526 ? 2.948 -5.031 38.486 1.00 55.06 526 GLU A CA 1
ATOM 4132 C C . GLU A 1 526 ? 1.438 -4.789 38.655 1.00 55.06 526 GLU A C 1
ATOM 4134 O O . GLU A 1 526 ? 0.628 -5.339 37.910 1.00 55.06 526 GLU A O 1
ATOM 4139 N N . ARG A 1 527 ? 1.040 -3.904 39.580 1.00 52.94 527 ARG A N 1
ATOM 4140 C CA . ARG A 1 527 ? -0.367 -3.506 39.762 1.00 52.94 527 ARG A CA 1
ATOM 4141 C C . ARG A 1 527 ? -0.886 -2.597 38.642 1.00 52.94 527 ARG A C 1
ATOM 4143 O O . ARG A 1 527 ? -2.076 -2.648 38.349 1.00 52.94 527 ARG A O 1
ATOM 4150 N N . ALA A 1 528 ? -0.024 -1.811 37.996 1.00 44.81 528 ALA A N 1
ATOM 4151 C CA . ALA A 1 528 ? -0.365 -0.988 36.833 1.00 44.81 528 ALA A CA 1
ATOM 4152 C C . ALA A 1 528 ? -0.458 -1.808 35.531 1.00 44.81 528 ALA A C 1
ATOM 4154 O O . ALA A 1 528 ? -1.320 -1.535 34.699 1.00 44.81 528 ALA A O 1
ATOM 4155 N N . LEU A 1 529 ? 0.377 -2.843 35.387 1.00 41.44 529 LEU A N 1
ATOM 4156 C CA . LEU A 1 529 ? 0.316 -3.831 34.301 1.00 41.44 529 LEU A CA 1
ATOM 4157 C C . LEU A 1 529 ? -0.834 -4.845 34.474 1.00 41.44 529 LEU A C 1
ATOM 4159 O O . LEU A 1 529 ? -1.122 -5.613 33.559 1.00 41.44 529 LEU A O 1
ATOM 4163 N N . SER A 1 530 ? -1.538 -4.825 35.612 1.00 46.72 530 SER A N 1
ATOM 4164 C CA . SER A 1 530 ? -2.808 -5.533 35.794 1.00 46.72 530 SER A CA 1
ATOM 4165 C C . SER A 1 530 ? -3.929 -4.822 35.023 1.00 46.72 530 SER A C 1
ATOM 4167 O O . SER A 1 530 ? -4.634 -3.950 35.540 1.00 46.72 530 SER A O 1
ATOM 4169 N N . GLU A 1 531 ? -4.072 -5.225 33.759 1.00 45.44 531 GLU A N 1
ATOM 4170 C CA . GLU A 1 531 ? -4.912 -4.675 32.677 1.00 45.44 531 GLU A CA 1
ATOM 4171 C C . GLU A 1 531 ? -6.348 -4.261 33.078 1.00 45.44 531 GLU A C 1
ATOM 4173 O O . GLU A 1 531 ? -6.946 -3.355 32.494 1.00 45.44 531 GLU A O 1
ATOM 4178 N N . ILE A 1 532 ? -6.909 -4.892 34.112 1.00 45.25 532 ILE A N 1
ATOM 4179 C CA . ILE A 1 532 ? -8.290 -4.700 34.575 1.00 45.25 532 ILE A CA 1
ATOM 4180 C C . ILE A 1 532 ? -8.457 -3.415 35.407 1.00 45.25 532 ILE A C 1
ATOM 4182 O O . ILE A 1 532 ? -9.474 -2.726 35.281 1.00 45.25 532 ILE A O 1
ATOM 4186 N N . ALA A 1 533 ? -7.481 -3.075 36.257 1.00 47.91 533 ALA A N 1
ATOM 4187 C CA . ALA A 1 533 ? -7.624 -1.989 37.232 1.00 47.91 533 ALA A CA 1
ATOM 4188 C C . ALA A 1 533 ? -7.601 -0.607 36.563 1.00 47.91 533 ALA A C 1
ATOM 4190 O O . ALA A 1 533 ? -8.461 0.234 36.831 1.00 47.91 533 ALA A O 1
ATOM 4191 N N . CYS A 1 534 ? -6.659 -0.397 35.639 1.00 51.50 534 CYS A N 1
ATOM 4192 C CA . CYS A 1 534 ? -6.542 0.860 34.903 1.00 51.50 534 CYS A CA 1
ATOM 4193 C C . CYS A 1 534 ? -7.805 1.129 34.064 1.00 51.50 534 CYS A C 1
ATOM 4195 O O . CYS A 1 534 ? -8.355 2.230 34.097 1.00 51.50 534 CYS A O 1
ATOM 4197 N N . ARG A 1 535 ? -8.343 0.092 33.403 1.00 52.31 535 ARG A N 1
ATOM 4198 C CA . ARG A 1 535 ? -9.539 0.191 32.552 1.00 52.31 535 ARG A CA 1
ATOM 4199 C C . ARG A 1 535 ? -10.785 0.651 33.319 1.00 52.31 535 ARG A C 1
ATOM 4201 O O . ARG A 1 535 ? -11.537 1.480 32.814 1.00 52.31 535 ARG A O 1
ATOM 4208 N N . ALA A 1 536 ? -10.991 0.167 34.547 1.00 53.47 536 ALA A N 1
ATOM 4209 C CA . ALA A 1 536 ? -12.110 0.597 35.393 1.00 53.47 536 ALA A CA 1
ATOM 4210 C C . ALA A 1 536 ? -12.000 2.078 35.808 1.00 53.47 536 ALA A C 1
ATOM 4212 O O . ALA A 1 536 ? -12.984 2.816 35.736 1.00 53.47 536 ALA A O 1
ATOM 4213 N N . CYS A 1 537 ? -10.800 2.528 36.189 1.00 52.84 537 CYS A N 1
ATOM 4214 C CA . CYS A 1 537 ? -10.547 3.926 36.543 1.00 52.84 537 CYS A CA 1
ATOM 4215 C C . CYS A 1 537 ? -10.686 4.871 35.339 1.00 52.84 537 CYS A C 1
ATOM 4217 O O . CYS A 1 537 ? -11.252 5.952 35.486 1.00 52.84 537 CYS A O 1
ATOM 4219 N N . ILE A 1 538 ? -10.229 4.457 34.150 1.00 54.84 538 ILE A N 1
ATOM 4220 C CA . ILE A 1 538 ? -10.363 5.230 32.906 1.00 54.84 538 ILE A CA 1
ATOM 4221 C C . ILE A 1 538 ? -11.841 5.437 32.550 1.00 54.84 538 ILE A C 1
ATOM 4223 O O . ILE A 1 538 ? -12.247 6.580 32.354 1.00 54.84 538 ILE A O 1
ATOM 4227 N N . TYR A 1 539 ? -12.670 4.385 32.552 1.00 54.22 539 TYR A N 1
ATOM 4228 C CA . TYR A 1 539 ? -14.109 4.532 32.277 1.00 54.22 539 TYR A CA 1
ATOM 4229 C C . TYR A 1 539 ? -14.824 5.425 33.306 1.00 54.22 539 TYR A C 1
ATOM 4231 O O . TYR A 1 539 ? -15.654 6.254 32.930 1.00 54.22 539 TYR A O 1
ATOM 4239 N N . ALA A 1 540 ? -14.494 5.299 34.596 1.00 57.84 540 ALA A N 1
ATOM 4240 C CA . ALA A 1 540 ? -15.067 6.155 35.636 1.00 57.84 540 ALA A CA 1
ATOM 4241 C C . ALA A 1 540 ? -14.669 7.634 35.461 1.00 57.84 540 ALA A C 1
ATOM 4243 O O . ALA A 1 540 ? -15.494 8.523 35.665 1.00 57.84 540 ALA A O 1
ATOM 4244 N N . LEU A 1 541 ? -13.425 7.900 35.052 1.00 60.59 541 LEU A N 1
ATOM 4245 C CA . LEU A 1 541 ? -12.914 9.251 34.828 1.00 60.59 541 LEU A CA 1
ATOM 4246 C C . LEU A 1 541 ? -13.480 9.883 33.542 1.00 60.59 541 LEU A C 1
ATOM 4248 O O . LEU A 1 541 ? -13.905 11.037 33.575 1.00 60.59 541 LEU A O 1
ATOM 4252 N N . HIS A 1 542 ? -13.552 9.126 32.441 1.00 57.97 542 HIS A N 1
ATOM 4253 C CA . HIS A 1 542 ? -14.155 9.548 31.165 1.00 57.97 542 HIS A CA 1
ATOM 4254 C C . HIS A 1 542 ? -15.619 9.970 31.347 1.00 57.97 542 HIS A C 1
ATOM 4256 O O . HIS A 1 542 ? -16.014 11.040 30.882 1.00 57.97 542 HIS A O 1
ATOM 4262 N N . ALA A 1 543 ? -16.401 9.210 32.121 1.00 60.59 543 ALA A N 1
ATOM 4263 C CA . ALA A 1 543 ? -17.805 9.524 32.386 1.00 60.59 543 ALA A CA 1
ATOM 4264 C C . ALA A 1 543 ? -18.014 10.860 33.132 1.00 60.59 543 ALA A C 1
ATOM 4266 O O . ALA A 1 543 ? -18.967 11.582 32.836 1.00 60.59 543 ALA A O 1
ATOM 4267 N N . GLU A 1 544 ? -17.143 11.217 34.084 1.00 63.72 544 GLU A N 1
ATOM 4268 C CA . GLU A 1 544 ? -17.219 12.511 34.784 1.00 63.72 544 GLU A CA 1
ATOM 4269 C C . GLU A 1 544 ? -16.642 13.665 33.933 1.00 63.72 544 GLU A C 1
ATOM 4271 O O . GLU A 1 544 ? -17.189 14.770 33.951 1.00 63.72 544 GLU A O 1
ATOM 4276 N N . ILE A 1 545 ? -15.596 13.417 33.129 1.00 61.50 545 ILE A N 1
ATOM 4277 C CA . ILE A 1 545 ? -15.029 14.403 32.187 1.00 61.50 545 ILE A CA 1
ATOM 4278 C C . ILE A 1 545 ? -16.047 14.776 31.099 1.00 61.50 545 ILE A C 1
ATOM 4280 O O . ILE A 1 545 ? -16.228 15.961 30.817 1.00 61.50 545 ILE A O 1
ATOM 4284 N N . SER A 1 546 ? -16.760 13.800 30.535 1.00 62.66 546 SER A N 1
ATOM 4285 C CA . SER A 1 546 ? -17.802 14.031 29.528 1.00 62.66 546 SER A CA 1
ATOM 4286 C C . SER A 1 546 ? -18.912 14.955 30.055 1.00 62.66 546 SER A C 1
ATOM 4288 O O . SER A 1 546 ? -19.223 15.961 29.417 1.00 62.66 546 SER A O 1
ATOM 4290 N N . ARG A 1 547 ? -19.416 14.728 31.280 1.00 65.75 547 ARG A N 1
ATOM 4291 C CA . ARG A 1 547 ? -20.381 15.643 31.933 1.00 65.75 547 ARG A CA 1
ATOM 4292 C C . ARG A 1 547 ? -19.802 17.036 32.184 1.00 65.75 547 ARG A C 1
ATOM 4294 O O . ARG A 1 547 ? -20.512 18.033 32.069 1.00 65.75 547 ARG A O 1
ATOM 4301 N N . LEU A 1 548 ? -18.516 17.132 32.528 1.00 63.12 548 LEU A N 1
ATOM 4302 C CA . LEU A 1 548 ? -17.843 18.419 32.722 1.00 63.12 548 LEU A CA 1
ATOM 4303 C C . LEU A 1 548 ? -17.783 19.223 31.410 1.00 63.12 548 LEU A C 1
ATOM 4305 O O . LEU A 1 548 ? -17.988 20.438 31.428 1.00 63.12 548 LEU A O 1
ATOM 4309 N N . ILE A 1 549 ? -17.567 18.551 30.274 1.00 57.06 549 ILE A N 1
ATOM 4310 C CA . ILE A 1 549 ? -17.595 19.150 28.931 1.00 57.06 549 ILE A CA 1
ATOM 4311 C C . ILE A 1 549 ? -19.019 19.584 28.549 1.00 57.06 549 ILE A C 1
ATOM 4313 O O . ILE A 1 549 ? -19.190 20.700 28.058 1.00 57.06 549 ILE A O 1
ATOM 4317 N N . GLU A 1 550 ? -20.045 18.773 28.826 1.00 69.62 550 GLU A N 1
ATOM 4318 C CA . GLU A 1 550 ? -21.459 19.134 28.612 1.00 69.62 550 GLU A CA 1
ATOM 4319 C C . GLU A 1 550 ? -21.860 20.386 29.409 1.00 69.62 550 GLU A C 1
ATOM 4321 O O . GLU A 1 550 ? -22.376 21.353 28.841 1.00 69.62 550 GLU A O 1
ATOM 4326 N N . VAL A 1 551 ? -21.554 20.418 30.713 1.00 66.31 551 VAL A N 1
ATOM 4327 C CA . VAL A 1 551 ? -21.809 21.575 31.589 1.00 66.31 551 VAL A CA 1
ATOM 4328 C C . VAL A 1 551 ? -21.025 22.803 31.114 1.00 66.31 551 VAL A C 1
ATOM 4330 O O . VAL A 1 551 ? -21.572 23.909 31.089 1.00 66.31 551 VAL A O 1
ATOM 4333 N N . GLN A 1 552 ? -19.773 22.638 30.669 1.00 60.19 552 GLN A N 1
ATOM 4334 C CA . GLN A 1 552 ? -18.987 23.739 30.109 1.00 60.19 552 GLN A CA 1
ATOM 4335 C C . GLN A 1 552 ? -19.568 24.249 28.778 1.00 60.19 552 GLN A C 1
ATOM 4337 O O . GLN A 1 552 ? -19.560 25.459 28.541 1.00 60.19 552 GLN A O 1
ATOM 4342 N N . HIS A 1 553 ? -20.085 23.368 27.917 1.00 60.53 553 HIS A N 1
ATOM 4343 C CA . HIS A 1 553 ? -20.748 23.762 26.675 1.00 60.53 553 HIS A CA 1
ATOM 4344 C C . HIS A 1 553 ? -22.032 24.542 26.973 1.00 60.53 553 HIS A C 1
ATOM 4346 O O . HIS A 1 553 ? -22.195 25.656 26.476 1.00 60.53 553 HIS A O 1
ATOM 4352 N N . ALA A 1 554 ? -22.898 24.019 27.846 1.00 68.56 554 ALA A N 1
ATOM 4353 C CA . ALA A 1 554 ? -24.111 24.705 28.284 1.00 68.56 554 ALA A CA 1
ATOM 4354 C C . ALA A 1 554 ? -23.797 26.103 28.850 1.00 68.56 554 ALA A C 1
ATOM 4356 O O . ALA A 1 554 ? -24.434 27.084 28.470 1.00 68.56 554 ALA A O 1
ATOM 4357 N N . PHE A 1 555 ? -22.744 26.234 29.667 1.00 64.56 555 PHE A N 1
ATOM 4358 C CA . PHE A 1 555 ? -22.333 27.516 30.251 1.00 64.56 555 PHE A CA 1
ATOM 4359 C C . PHE A 1 555 ? -21.889 28.548 29.198 1.00 64.56 555 PHE A C 1
ATOM 4361 O O . PHE A 1 555 ? -22.071 29.749 29.403 1.00 64.56 555 PHE A O 1
ATOM 4368 N N . ARG A 1 556 ? -21.339 28.102 28.057 1.00 62.72 556 ARG A N 1
ATOM 4369 C CA . ARG A 1 556 ? -20.979 28.976 26.924 1.00 62.72 556 ARG A CA 1
ATOM 4370 C C . ARG A 1 556 ? -22.199 29.447 26.125 1.00 62.72 556 ARG A C 1
ATOM 4372 O O . ARG A 1 556 ? -22.142 30.542 25.575 1.00 62.72 556 ARG A O 1
ATOM 4379 N N . GLN A 1 557 ? -23.281 28.664 26.082 1.00 69.00 557 GLN A N 1
ATOM 4380 C CA . GLN A 1 557 ? -24.526 29.036 25.392 1.00 69.00 557 GLN A CA 1
ATOM 4381 C C . GLN A 1 557 ? -25.398 30.012 26.207 1.00 69.00 557 GLN A C 1
ATOM 4383 O O . GLN A 1 557 ? -26.241 30.709 25.643 1.00 69.00 557 GLN A O 1
ATOM 4388 N N . LEU A 1 558 ? -25.205 30.102 27.530 1.00 67.31 558 LEU A N 1
ATOM 4389 C CA . LEU A 1 558 ? -25.970 31.023 28.376 1.00 67.31 558 LEU A CA 1
ATOM 4390 C C . LEU A 1 558 ? -25.476 32.472 28.281 1.00 67.31 558 LEU A C 1
ATOM 4392 O O . LEU A 1 558 ? -24.307 32.774 28.540 1.00 67.31 558 LEU A O 1
ATOM 4396 N N . SER A 1 559 ? -26.414 33.390 28.030 1.00 66.31 559 SER A N 1
ATOM 4397 C CA . SER A 1 559 ? -26.208 34.844 28.088 1.00 66.31 559 SER A CA 1
ATOM 4398 C C . SER A 1 559 ? -25.533 35.285 29.391 1.00 66.31 559 SER A C 1
ATOM 4400 O O . SER A 1 559 ? -25.761 34.699 30.450 1.00 66.31 559 SER A O 1
ATOM 4402 N N . TYR A 1 560 ? -24.736 36.359 29.338 1.00 55.25 560 TYR A N 1
ATOM 4403 C CA . TYR A 1 560 ? -24.061 36.928 30.514 1.00 55.25 560 TYR A CA 1
ATOM 4404 C C . TYR A 1 560 ? -25.030 37.267 31.660 1.00 55.25 560 TYR A C 1
ATOM 4406 O O . TYR A 1 560 ? -24.667 37.157 32.829 1.00 55.25 560 TYR A O 1
ATOM 4414 N N . PHE A 1 561 ? -26.268 37.633 31.318 1.00 65.50 561 PHE A N 1
ATOM 4415 C CA . PHE A 1 561 ? -27.304 38.049 32.263 1.00 65.50 561 PHE A CA 1
ATOM 4416 C C . PHE A 1 561 ? -28.203 36.909 32.769 1.00 65.50 561 PHE A C 1
ATOM 4418 O O . PHE A 1 561 ? -29.028 37.157 33.647 1.00 65.50 561 PHE A O 1
ATOM 4425 N N . ASP A 1 562 ? -28.048 35.670 32.282 1.00 67.81 562 ASP A N 1
ATOM 4426 C CA . ASP A 1 562 ? -28.762 34.522 32.857 1.00 67.81 562 ASP A CA 1
ATOM 4427 C C . ASP A 1 562 ? -28.063 34.034 34.134 1.00 67.81 562 ASP A C 1
ATOM 4429 O O . ASP A 1 562 ? -27.324 33.048 34.160 1.00 67.81 562 ASP A O 1
ATOM 4433 N N . LEU A 1 563 ? -28.293 34.773 35.217 1.00 65.88 563 LEU A N 1
ATOM 4434 C CA . LEU A 1 563 ? -27.739 34.484 36.537 1.00 65.88 563 LEU A CA 1
ATOM 4435 C C . LEU A 1 563 ? -28.278 33.174 37.139 1.00 65.88 563 LEU A C 1
ATOM 4437 O O . LEU A 1 563 ? -27.612 32.601 37.999 1.00 65.88 563 LEU A O 1
ATOM 4441 N N . MET A 1 564 ? -29.449 32.691 36.702 1.00 68.06 564 MET A N 1
ATOM 4442 C CA . MET A 1 564 ? -30.094 31.504 37.274 1.00 68.06 564 MET A CA 1
ATOM 4443 C C . MET A 1 564 ? -29.644 30.218 36.574 1.00 68.06 564 MET A C 1
ATOM 4445 O O . MET A 1 564 ? -29.257 29.256 37.238 1.00 68.06 564 MET A O 1
ATOM 4449 N N . GLY A 1 565 ? -29.585 30.213 35.240 1.00 68.94 565 GLY A N 1
ATOM 4450 C CA . GLY A 1 565 ? -28.953 29.128 34.496 1.00 68.94 565 GLY A CA 1
ATOM 4451 C C . GLY A 1 565 ? -27.471 28.996 34.862 1.00 68.94 565 GLY A C 1
ATOM 4452 O O . GLY A 1 565 ? -26.985 27.893 35.115 1.00 68.94 565 GLY A O 1
ATOM 4453 N N . ARG A 1 566 ? -26.751 30.119 35.009 1.00 65.88 566 ARG A N 1
ATOM 4454 C CA . ARG A 1 566 ? -25.335 30.108 35.419 1.00 65.88 566 ARG A CA 1
ATOM 4455 C C . ARG A 1 566 ? -25.122 29.624 36.854 1.00 65.88 566 ARG A C 1
ATOM 4457 O O . ARG A 1 566 ? -24.165 28.882 37.080 1.00 65.88 566 ARG A O 1
ATOM 4464 N N . SER A 1 567 ? -25.977 29.980 37.818 1.00 68.31 567 SER A N 1
ATOM 4465 C CA . SER A 1 567 ? -25.852 29.473 39.196 1.00 68.31 567 SER A CA 1
ATOM 4466 C C . SER A 1 567 ? -26.121 27.965 39.270 1.00 68.31 567 SER A C 1
ATOM 4468 O O . SER A 1 567 ? -25.333 27.237 39.876 1.00 68.31 567 SER A O 1
ATOM 4470 N N . ARG A 1 568 ? -27.145 27.473 38.557 1.00 72.06 568 ARG A N 1
ATOM 4471 C CA . ARG A 1 568 ? -27.449 26.041 38.412 1.00 72.06 568 ARG A CA 1
ATOM 4472 C C . ARG A 1 568 ? -26.284 25.253 37.806 1.00 72.06 568 ARG A C 1
ATOM 4474 O O . ARG A 1 568 ? -25.854 24.266 38.399 1.00 72.06 568 ARG A O 1
ATOM 4481 N N . LEU A 1 569 ? -25.729 25.701 36.676 1.00 70.56 569 LEU A N 1
ATOM 4482 C CA . LEU A 1 569 ? -24.569 25.044 36.053 1.00 70.56 569 LEU A CA 1
ATOM 4483 C C . LEU A 1 569 ? -23.316 25.101 36.946 1.00 70.56 569 LEU A C 1
ATOM 4485 O O . LEU A 1 569 ? -22.531 24.157 36.963 1.00 70.56 569 LEU A O 1
ATOM 4489 N N . THR A 1 570 ? -23.143 26.163 37.740 1.00 68.19 570 THR A N 1
ATOM 4490 C CA . THR A 1 570 ? -22.045 26.258 38.722 1.00 68.19 570 THR A CA 1
ATOM 4491 C C . THR A 1 570 ? -22.201 25.223 39.846 1.00 68.19 570 THR A C 1
ATOM 4493 O O . THR A 1 570 ? -21.217 24.615 40.271 1.00 68.19 570 THR A O 1
ATOM 4496 N N . ILE A 1 571 ? -23.431 24.961 40.299 1.00 71.88 571 ILE A N 1
ATOM 4497 C CA . ILE A 1 571 ? -23.734 23.903 41.277 1.00 71.88 571 ILE A CA 1
ATOM 4498 C C . ILE A 1 571 ? -23.485 22.512 40.679 1.00 71.88 571 ILE A C 1
ATOM 4500 O O . ILE A 1 571 ? -22.847 21.692 41.337 1.00 71.88 571 ILE A O 1
ATOM 4504 N N . GLN A 1 572 ? -23.873 22.265 39.423 1.00 66.12 572 GLN A N 1
ATOM 4505 C CA . GLN A 1 572 ? -23.557 21.012 38.720 1.00 66.12 572 GLN A CA 1
ATOM 4506 C C . GLN A 1 572 ? -22.042 20.803 38.555 1.00 66.12 572 GLN A C 1
ATOM 4508 O O . GLN A 1 572 ? -21.536 19.730 38.873 1.00 66.12 572 GLN A O 1
ATOM 4513 N N . LEU A 1 573 ? -21.292 21.836 38.156 1.00 65.69 573 LEU A N 1
ATOM 4514 C CA . LEU A 1 573 ? -19.828 21.786 38.057 1.00 65.69 573 LEU A CA 1
ATOM 4515 C C . LEU A 1 573 ? -19.169 21.479 39.415 1.00 65.69 573 LEU A C 1
ATOM 4517 O O . LEU A 1 573 ? -18.255 20.655 39.500 1.00 65.69 573 LEU A O 1
ATOM 4521 N N . THR A 1 574 ? -19.672 22.092 40.491 1.00 67.50 574 THR A N 1
ATOM 4522 C CA . THR A 1 574 ? -19.222 21.829 41.869 1.00 67.50 574 THR A CA 1
ATOM 4523 C C . THR A 1 574 ? -19.528 20.387 42.282 1.00 67.50 574 THR A C 1
ATOM 4525 O O . THR A 1 574 ? -18.695 19.732 42.907 1.00 67.50 574 THR A O 1
ATOM 4528 N N . ARG A 1 575 ? -20.698 19.867 41.890 1.00 66.31 575 ARG A N 1
ATOM 4529 C CA . ARG A 1 575 ? -21.130 18.491 42.161 1.00 66.31 575 ARG A CA 1
ATOM 4530 C C . ARG A 1 575 ? -20.233 17.467 41.458 1.00 66.31 575 ARG A C 1
ATOM 4532 O O . ARG A 1 575 ? -19.715 16.595 42.144 1.00 66.31 575 ARG A O 1
ATOM 4539 N N . ILE A 1 576 ? -19.962 17.633 40.157 1.00 66.62 576 ILE A N 1
ATOM 4540 C CA . ILE A 1 576 ? -19.031 16.784 39.379 1.00 66.62 576 ILE A CA 1
ATOM 4541 C C . ILE A 1 576 ? -17.627 16.782 40.012 1.00 66.62 576 ILE A C 1
ATOM 4543 O O . ILE A 1 576 ? -16.996 15.741 40.182 1.00 66.62 576 ILE A O 1
ATOM 4547 N N . THR A 1 577 ? -17.149 17.955 40.441 1.00 64.06 577 THR A N 1
ATOM 4548 C CA . THR A 1 577 ? -15.834 18.098 41.094 1.00 64.06 577 THR A CA 1
ATOM 4549 C C . THR A 1 577 ? -15.742 17.318 42.417 1.00 64.06 577 THR A C 1
ATOM 4551 O O . THR A 1 577 ? -14.671 16.825 42.769 1.00 64.06 577 THR A O 1
ATOM 4554 N N . LEU A 1 578 ? -16.854 17.176 43.148 1.00 67.06 578 LEU A N 1
ATOM 4555 C CA . LEU A 1 578 ? -16.917 16.444 44.420 1.00 67.06 578 LEU A CA 1
ATOM 4556 C C . LEU A 1 578 ? -17.304 14.962 44.254 1.00 67.06 578 LEU A C 1
ATOM 4558 O O . LEU A 1 578 ? -16.960 14.156 45.121 1.00 67.06 578 LEU A O 1
ATOM 4562 N N . SER A 1 579 ? -17.978 14.580 43.163 1.00 63.88 579 SER A N 1
ATOM 4563 C CA . SER A 1 579 ? -18.301 13.182 42.848 1.00 63.88 579 SER A CA 1
ATOM 4564 C C . SER A 1 579 ? -17.104 12.416 42.291 1.00 63.88 579 SER A C 1
ATOM 4566 O O . SER A 1 579 ? -16.964 11.234 42.599 1.00 63.88 579 SER A O 1
ATOM 4568 N N . LEU A 1 580 ? -16.219 13.066 41.528 1.00 59.47 580 LEU A N 1
ATOM 4569 C CA . LEU A 1 580 ? -15.092 12.427 40.836 1.00 59.47 580 LEU A CA 1
ATOM 4570 C C . LEU A 1 580 ? -14.174 11.590 41.765 1.00 59.47 580 LEU A C 1
ATOM 4572 O O . LEU A 1 580 ? -13.907 10.435 41.422 1.00 59.47 580 LEU A O 1
ATOM 4576 N N . PRO A 1 581 ? -13.769 12.045 42.973 1.00 58.53 581 PRO A N 1
ATOM 4577 C CA . PRO A 1 581 ? -13.025 11.200 43.918 1.00 58.53 581 PRO A CA 1
ATOM 4578 C C . PRO A 1 581 ? -13.825 9.993 44.440 1.00 58.53 581 PRO A C 1
ATOM 4580 O O . PRO A 1 581 ? -13.255 8.934 44.691 1.00 58.53 581 PRO A O 1
ATOM 4583 N N . ILE A 1 582 ? -15.149 10.130 44.589 1.00 63.31 582 ILE A N 1
ATOM 4584 C CA . ILE A 1 582 ? -16.045 9.062 45.069 1.00 63.31 582 ILE A CA 1
ATOM 4585 C C . ILE A 1 582 ? -16.283 8.020 43.963 1.00 63.31 582 ILE A C 1
ATOM 4587 O O . ILE A 1 582 ? -16.365 6.825 44.244 1.00 63.31 582 ILE A O 1
ATOM 4591 N N . ALA A 1 583 ? -16.400 8.460 42.707 1.00 62.00 583 ALA A N 1
ATOM 4592 C CA . ALA A 1 583 ? -16.526 7.588 41.543 1.00 62.00 583 ALA A CA 1
ATOM 4593 C C . ALA A 1 583 ? -15.264 6.729 41.362 1.00 62.00 583 ALA A C 1
ATOM 4595 O O . ALA A 1 583 ? -15.372 5.513 41.201 1.00 62.00 583 ALA A O 1
ATOM 4596 N N . LEU A 1 584 ? -14.084 7.345 41.492 1.00 60.34 584 LEU A N 1
ATOM 4597 C CA . LEU A 1 584 ? -12.792 6.661 41.445 1.00 60.34 584 LEU A CA 1
ATOM 4598 C C . LEU A 1 584 ? -12.642 5.632 42.584 1.00 60.34 584 LEU A C 1
ATOM 4600 O O . LEU A 1 584 ? -12.317 4.475 42.325 1.00 60.34 584 LEU A O 1
ATOM 4604 N N . GLU A 1 585 ? -12.970 6.009 43.829 1.00 62.53 585 GLU A N 1
ATOM 4605 C CA . GLU A 1 585 ? -12.957 5.097 44.988 1.00 62.53 585 GLU A CA 1
ATOM 4606 C C . GLU A 1 585 ? -13.868 3.870 44.777 1.00 62.53 585 GLU A C 1
ATOM 4608 O O . GLU A 1 585 ? -13.468 2.741 45.068 1.00 62.53 585 GLU A O 1
ATOM 4613 N N . ARG A 1 586 ? -15.080 4.063 44.234 1.00 64.06 586 ARG A N 1
ATOM 4614 C CA . ARG A 1 586 ? -16.018 2.962 43.940 1.00 64.06 586 ARG A CA 1
ATOM 4615 C C . ARG A 1 586 ? -15.505 2.034 42.839 1.00 64.06 586 ARG A C 1
ATOM 4617 O O . ARG A 1 586 ? -15.538 0.820 43.022 1.00 64.06 586 ARG A O 1
ATOM 4624 N N . ALA A 1 587 ? -15.000 2.590 41.735 1.00 59.06 587 ALA A N 1
ATOM 4625 C CA . ALA A 1 587 ? -14.487 1.813 40.605 1.00 59.06 587 ALA A CA 1
ATOM 4626 C C . ALA A 1 587 ? -13.321 0.885 41.003 1.00 59.06 587 ALA A C 1
ATOM 4628 O O . ALA A 1 587 ? -13.194 -0.217 40.469 1.00 59.06 587 ALA A O 1
ATOM 4629 N N . MET A 1 588 ? -12.509 1.302 41.981 1.00 56.12 588 MET A N 1
ATOM 4630 C CA . MET A 1 588 ? -11.448 0.483 42.581 1.00 56.12 588 MET A CA 1
ATOM 4631 C C . MET A 1 588 ? -11.985 -0.517 43.627 1.00 56.12 588 MET A C 1
ATOM 4633 O O . MET A 1 588 ? -11.520 -1.660 43.704 1.00 56.12 588 MET A O 1
ATOM 4637 N N . GLY A 1 589 ? -12.980 -0.116 44.426 1.00 57.03 589 GLY A N 1
ATOM 4638 C CA . GLY A 1 589 ? -13.568 -0.940 45.488 1.00 57.03 589 GLY A CA 1
ATOM 4639 C C . GLY A 1 589 ? -14.278 -2.201 44.983 1.00 57.03 589 GLY A C 1
ATOM 4640 O O . GLY A 1 589 ? -14.014 -3.295 45.489 1.00 57.03 589 GLY A O 1
ATOM 4641 N N . ASP A 1 590 ? -15.114 -2.070 43.948 1.00 54.38 590 ASP A N 1
ATOM 4642 C CA . ASP A 1 590 ? -15.934 -3.174 43.418 1.00 54.38 590 ASP A CA 1
ATOM 4643 C C . ASP A 1 590 ? -15.096 -4.315 42.799 1.00 54.38 590 ASP A C 1
ATOM 4645 O O . ASP A 1 590 ? -15.545 -5.462 42.746 1.00 54.38 590 ASP A O 1
ATOM 4649 N N . GLN A 1 591 ? -13.860 -4.031 42.366 1.00 50.66 591 GLN A N 1
ATOM 4650 C CA . GLN A 1 591 ? -12.930 -5.041 41.836 1.00 50.66 591 GLN A CA 1
ATOM 4651 C C . GLN A 1 591 ? -12.269 -5.858 42.955 1.00 50.66 591 GLN A C 1
ATOM 4653 O O . GLN A 1 591 ? -12.189 -7.084 42.867 1.00 50.66 591 GLN A O 1
ATOM 4658 N N . THR A 1 592 ? -11.864 -5.203 44.049 1.00 46.53 592 THR A N 1
ATOM 4659 C CA . THR A 1 592 ? -11.287 -5.884 45.227 1.00 46.53 592 THR A CA 1
ATOM 4660 C C . THR A 1 592 ? -12.250 -6.934 45.790 1.00 46.53 592 THR A C 1
ATOM 4662 O O . THR A 1 592 ? -11.833 -8.009 46.214 1.00 46.53 592 THR A O 1
ATOM 4665 N N . GLN A 1 593 ? -13.559 -6.669 45.738 1.00 46.59 593 GLN A N 1
ATOM 4666 C CA . GLN A 1 593 ? -14.583 -7.561 46.287 1.00 46.59 593 GLN A CA 1
ATOM 4667 C C . GLN A 1 593 ? -14.830 -8.841 45.456 1.00 46.59 593 GLN A C 1
ATOM 4669 O O . GLN A 1 593 ? -15.587 -9.705 45.897 1.00 46.59 593 GLN A O 1
ATOM 4674 N N . ARG A 1 594 ? -14.186 -9.005 44.288 1.00 44.38 594 ARG A N 1
ATOM 4675 C CA . ARG A 1 594 ? -14.266 -10.226 43.457 1.00 44.38 594 ARG A CA 1
ATOM 4676 C C . ARG A 1 594 ? -13.086 -11.193 43.613 1.00 44.38 594 ARG A C 1
ATOM 4678 O O . ARG A 1 594 ? -13.212 -12.332 43.181 1.00 44.38 594 ARG A O 1
ATOM 4685 N N . ASN A 1 595 ? -11.978 -10.768 44.228 1.00 44.06 595 ASN A N 1
ATOM 4686 C CA . ASN A 1 595 ? -10.693 -11.488 44.198 1.00 44.06 595 ASN A CA 1
ATOM 4687 C C . ASN A 1 595 ? -10.130 -11.866 45.588 1.00 44.06 595 ASN A C 1
ATOM 4689 O O . ASN A 1 595 ? -8.930 -12.094 45.713 1.00 44.06 595 ASN A O 1
ATOM 4693 N N . VAL A 1 596 ? -10.957 -11.927 46.643 1.00 41.94 596 VAL A N 1
ATOM 4694 C CA . VAL A 1 596 ? -10.477 -12.165 48.023 1.00 41.94 596 VAL A CA 1
ATOM 4695 C C . VAL A 1 596 ? -11.244 -13.286 48.741 1.00 41.94 596 VAL A C 1
ATOM 4697 O O . VAL A 1 596 ? -12.117 -13.035 49.569 1.00 41.94 596 VAL A O 1
ATOM 4700 N N . GLU A 1 597 ? -10.830 -14.532 48.495 1.00 39.28 597 GLU A N 1
ATOM 4701 C CA . GLU A 1 597 ? -10.785 -15.576 49.535 1.00 39.28 597 GLU A CA 1
ATOM 4702 C C . GLU A 1 597 ? -9.329 -15.705 50.023 1.00 39.28 597 GLU A C 1
ATOM 4704 O O . GLU A 1 597 ? -8.579 -16.582 49.604 1.00 39.28 597 GLU A O 1
ATOM 4709 N N . GLY A 1 598 ? -8.897 -14.771 50.874 1.00 34.41 598 GLY A N 1
ATOM 4710 C CA . GLY A 1 598 ? -7.518 -14.703 51.375 1.00 34.41 598 GLY A CA 1
ATOM 4711 C C . GLY A 1 598 ? -7.254 -13.371 52.069 1.00 34.41 598 GLY A C 1
ATOM 4712 O O . GLY A 1 598 ? -6.971 -12.376 51.415 1.00 34.41 598 GLY A O 1
ATOM 4713 N N . GLY A 1 599 ? -7.435 -13.322 53.389 1.00 41.62 599 GLY A N 1
ATOM 4714 C CA . GLY A 1 599 ? -7.495 -12.057 54.126 1.00 41.62 599 GLY A CA 1
ATOM 4715 C C . GLY A 1 599 ? -6.148 -11.349 54.292 1.00 41.62 599 GLY A C 1
ATOM 4716 O O . GLY A 1 599 ? -5.380 -11.715 55.176 1.00 41.62 599 GLY A O 1
ATOM 4717 N N . GLU A 1 600 ? -5.942 -10.268 53.539 1.00 34.28 600 GLU A N 1
ATOM 4718 C CA . GLU A 1 600 ? -5.001 -9.185 53.862 1.00 34.28 600 GLU A CA 1
ATOM 4719 C C . GLU A 1 600 ? -5.763 -7.868 54.114 1.00 34.28 600 GLU A C 1
ATOM 4721 O O . GLU A 1 600 ? -6.914 -7.700 53.696 1.00 34.28 600 GLU A O 1
ATOM 4726 N N . GLU A 1 601 ? -5.161 -6.937 54.862 1.00 39.91 601 GLU A N 1
ATOM 4727 C CA . GLU A 1 601 ? -5.866 -5.751 55.365 1.00 39.91 601 GLU A CA 1
ATOM 4728 C C . GLU A 1 601 ? -6.088 -4.654 54.307 1.00 39.91 601 GLU A C 1
ATOM 4730 O O . GLU A 1 601 ? -5.242 -4.355 53.462 1.00 39.91 601 GLU A O 1
ATOM 4735 N N . ARG A 1 602 ? -7.252 -3.996 54.383 1.00 41.81 602 ARG A N 1
ATOM 4736 C CA . ARG A 1 602 ? -7.645 -2.924 53.458 1.00 41.81 602 ARG A CA 1
ATOM 4737 C C . ARG A 1 602 ? -6.851 -1.639 53.699 1.00 41.81 602 ARG A C 1
ATOM 4739 O O . ARG A 1 602 ? -7.012 -1.004 54.739 1.00 41.81 602 ARG A O 1
ATOM 4746 N N . SER A 1 603 ? -6.148 -1.166 52.673 1.00 42.16 603 SER A N 1
ATOM 4747 C CA . SER A 1 603 ? -5.748 0.244 52.568 1.00 42.16 603 SER A CA 1
ATOM 4748 C C . SER A 1 603 ? -6.827 1.043 51.827 1.00 42.16 603 SER A C 1
ATOM 4750 O O . SER A 1 603 ? -6.886 1.033 50.601 1.00 42.16 603 SER A O 1
ATOM 4752 N N . GLU A 1 604 ? -7.707 1.719 52.568 1.00 50.81 604 GLU A N 1
ATOM 4753 C CA . GLU A 1 604 ? -8.714 2.633 52.002 1.00 50.81 604 GLU A CA 1
ATOM 4754 C C . GLU A 1 604 ? -8.056 3.993 51.678 1.00 50.81 604 GLU A C 1
ATOM 4756 O O . GLU A 1 604 ? -7.440 4.601 52.552 1.00 50.81 604 GLU A O 1
ATOM 4761 N N . MET A 1 605 ? -8.154 4.472 50.427 1.00 50.00 605 MET A N 1
ATOM 4762 C CA . MET A 1 605 ? -7.425 5.675 49.976 1.00 50.00 605 MET A CA 1
ATOM 4763 C C . MET A 1 605 ? -7.951 6.997 50.556 1.00 50.00 605 MET A C 1
ATOM 4765 O O . MET A 1 605 ? -7.173 7.938 50.714 1.00 50.00 605 MET A O 1
ATOM 4769 N N . LEU A 1 606 ? -9.246 7.094 50.869 1.00 51.69 606 LEU A N 1
ATOM 4770 C CA . LEU A 1 606 ? -9.820 8.257 51.547 1.00 51.69 606 LEU A CA 1
ATOM 4771 C C . LEU A 1 606 ? -10.072 7.918 53.025 1.00 51.69 606 LEU A C 1
ATOM 4773 O O . LEU A 1 606 ? -10.713 6.907 53.320 1.00 51.69 606 LEU A O 1
ATOM 4777 N N . PRO A 1 607 ? -9.653 8.768 53.984 1.00 59.03 607 PRO A N 1
ATOM 4778 C CA . PRO A 1 607 ? -10.030 8.593 55.381 1.00 59.03 607 PRO A CA 1
ATOM 4779 C C . PRO A 1 607 ? -11.557 8.550 55.520 1.00 59.03 607 PRO A C 1
ATOM 4781 O O . PRO A 1 607 ? -12.244 9.447 55.031 1.00 59.03 607 PRO A O 1
ATOM 4784 N N . ARG A 1 608 ? -12.102 7.544 56.220 1.00 54.06 608 ARG A N 1
ATOM 4785 C CA . ARG A 1 608 ? -13.558 7.273 56.291 1.00 54.06 608 ARG A CA 1
ATOM 4786 C C . ARG A 1 608 ? -14.424 8.496 56.621 1.00 54.06 608 ARG A C 1
ATOM 4788 O O . ARG A 1 608 ? -15.523 8.630 56.090 1.00 54.06 608 ARG A O 1
ATOM 4795 N N . GLN A 1 609 ? -13.932 9.406 57.464 1.00 51.09 609 GLN A N 1
ATOM 4796 C CA . GLN A 1 609 ? -14.617 10.668 57.774 1.00 51.09 609 GLN A CA 1
ATOM 4797 C C . GLN A 1 609 ? -14.753 11.585 56.545 1.00 51.09 609 GLN A C 1
ATOM 4799 O O . GLN A 1 609 ? -15.825 12.138 56.319 1.00 51.09 609 GLN A O 1
ATOM 4804 N N . LEU A 1 610 ? -13.707 11.707 55.722 1.00 54.41 610 LEU A N 1
ATOM 4805 C CA . LEU A 1 610 ? -13.707 12.529 54.512 1.00 54.41 610 LEU A CA 1
ATOM 4806 C C . LEU A 1 610 ? -14.657 11.957 53.449 1.00 54.41 610 LEU A C 1
ATOM 4808 O O . LEU A 1 610 ? -15.458 12.699 52.886 1.00 54.41 610 LEU A O 1
ATOM 4812 N N . GLY A 1 611 ? -14.649 10.635 53.245 1.00 57.53 611 GLY A N 1
ATOM 4813 C CA . GLY A 1 611 ? -15.585 9.958 52.338 1.00 57.53 611 GLY A CA 1
ATOM 4814 C C . GLY A 1 611 ? -17.058 10.127 52.744 1.00 57.53 611 GLY A C 1
ATOM 4815 O O . GLY A 1 611 ? -17.923 10.287 51.883 1.00 57.53 611 GLY A O 1
ATOM 4816 N N . LEU A 1 612 ? -17.357 10.162 54.049 1.00 57.47 612 LEU A N 1
ATOM 4817 C CA . LEU A 1 612 ? -18.700 10.467 54.563 1.00 57.47 612 LEU A CA 1
ATOM 4818 C C . LEU A 1 612 ? -19.083 11.944 54.367 1.00 57.47 612 LEU A C 1
ATOM 4820 O O . LEU A 1 612 ? -20.211 12.224 53.962 1.00 57.47 612 LEU A O 1
ATOM 4824 N N . ILE A 1 613 ? -18.155 12.879 54.600 1.00 58.66 613 ILE A N 1
ATOM 4825 C CA . ILE A 1 613 ? -18.375 14.320 54.390 1.00 58.66 613 ILE A CA 1
ATOM 4826 C C . ILE A 1 613 ? -18.672 14.616 52.914 1.00 58.66 613 ILE A C 1
ATOM 4828 O O . ILE A 1 613 ? -19.677 15.260 52.618 1.00 58.66 613 ILE A O 1
ATOM 4832 N N . LEU A 1 614 ? -17.866 14.092 51.983 1.00 54.03 614 LEU A N 1
ATOM 4833 C CA . LEU A 1 614 ? -18.047 14.311 50.542 1.00 54.03 614 LEU A CA 1
ATOM 4834 C C . LEU A 1 614 ? -19.400 13.775 50.038 1.00 54.03 614 LEU A C 1
ATOM 4836 O O . LEU A 1 614 ? -20.106 14.473 49.312 1.00 54.03 614 LEU A O 1
ATOM 4840 N N . ARG A 1 615 ? -19.823 12.586 50.495 1.00 63.53 615 ARG A N 1
ATOM 4841 C CA . ARG A 1 615 ? -21.154 12.020 50.184 1.00 63.53 615 ARG A CA 1
ATOM 4842 C C . ARG A 1 615 ? -22.297 12.862 50.775 1.00 63.53 615 ARG A C 1
ATOM 4844 O O . ARG A 1 615 ? -23.350 12.987 50.154 1.00 63.53 615 ARG A O 1
ATOM 4851 N N . GLY A 1 616 ? -22.090 13.472 51.945 1.00 60.19 616 GLY A N 1
ATOM 4852 C CA . GLY A 1 616 ? -23.025 14.439 52.530 1.00 60.19 616 GLY A CA 1
ATOM 4853 C C . GLY A 1 616 ? -23.128 15.746 51.732 1.00 60.19 616 GLY A C 1
ATOM 4854 O O . GLY A 1 616 ? -24.219 16.301 51.611 1.00 60.19 616 GLY A O 1
ATOM 4855 N N . MET A 1 617 ? -22.018 16.215 51.153 1.00 56.62 617 MET A N 1
ATOM 4856 C CA . MET A 1 617 ? -21.973 17.421 50.317 1.00 56.62 617 MET A CA 1
ATOM 4857 C C . MET A 1 617 ? -22.633 17.209 48.947 1.00 56.62 617 MET A C 1
ATOM 4859 O O . MET A 1 617 ? -23.442 18.044 48.548 1.00 56.62 617 MET A O 1
ATOM 4863 N N . ASP A 1 618 ? -22.375 16.088 48.264 1.00 62.47 618 ASP A N 1
ATOM 4864 C CA . ASP A 1 618 ? -23.069 15.708 47.017 1.00 62.47 618 ASP A CA 1
ATOM 4865 C C . ASP A 1 618 ? -24.595 15.648 47.224 1.00 62.47 618 ASP A C 1
ATOM 4867 O O . ASP A 1 618 ? -25.352 16.340 46.541 1.00 62.47 618 ASP A O 1
ATOM 4871 N N . GLY A 1 619 ? -25.055 14.944 48.266 1.00 63.97 619 GLY A N 1
ATOM 4872 C CA . GLY A 1 619 ? -26.479 14.869 48.618 1.00 63.97 619 GLY A CA 1
ATOM 4873 C C . GLY A 1 619 ? -27.118 16.199 49.059 1.00 63.97 619 GLY A C 1
ATOM 4874 O O . GLY A 1 619 ? -28.347 16.309 49.077 1.00 63.97 619 GLY A O 1
ATOM 4875 N N . ALA A 1 620 ? -26.322 17.216 49.407 1.00 62.81 620 ALA A N 1
ATOM 4876 C CA . ALA A 1 620 ? -26.797 18.577 49.663 1.00 62.81 620 ALA A CA 1
ATOM 4877 C C . ALA A 1 620 ? -26.852 19.419 48.375 1.00 62.81 620 ALA A C 1
ATOM 4879 O O . ALA A 1 620 ? -27.826 20.143 48.160 1.00 62.81 620 ALA A O 1
ATOM 4880 N N . LEU A 1 621 ? -25.851 19.291 47.498 1.00 60.78 621 LEU A N 1
ATOM 4881 C CA . LEU A 1 621 ? -25.808 19.948 46.187 1.00 60.78 621 LEU A CA 1
ATOM 4882 C C . LEU A 1 621 ? -26.919 19.442 45.266 1.00 60.78 621 LEU A C 1
ATOM 4884 O O . LEU A 1 621 ? -27.591 20.256 44.643 1.00 60.78 621 LEU A O 1
ATOM 4888 N N . GLU A 1 622 ? -27.208 18.140 45.273 1.00 70.44 622 GLU A N 1
ATOM 4889 C CA . GLU A 1 622 ? -28.354 17.570 44.557 1.00 70.44 622 GLU A CA 1
ATOM 4890 C C . GLU A 1 622 ? -29.693 18.191 44.994 1.00 70.44 622 GLU A C 1
ATOM 4892 O O . GLU A 1 622 ? -30.579 18.439 44.174 1.00 70.44 622 GLU A O 1
ATOM 4897 N N . ARG A 1 623 ? -29.864 18.471 46.292 1.00 67.19 623 ARG A N 1
ATOM 4898 C CA . ARG A 1 623 ? -31.084 19.120 46.797 1.00 67.19 623 ARG A CA 1
ATOM 4899 C C . ARG A 1 623 ? -31.175 20.574 46.345 1.00 67.19 623 ARG A C 1
ATOM 4901 O O . ARG A 1 623 ? -32.269 21.022 46.029 1.00 67.19 623 ARG A O 1
ATOM 4908 N N . MET A 1 624 ? -30.051 21.290 46.283 1.00 59.75 624 MET A N 1
ATOM 4909 C CA . MET A 1 624 ? -30.007 22.653 45.743 1.00 59.75 624 MET A CA 1
ATOM 4910 C C . MET A 1 624 ? -30.270 22.674 44.230 1.00 59.75 624 MET A C 1
ATOM 4912 O O . MET A 1 624 ? -31.039 23.506 43.762 1.00 59.75 624 MET A O 1
ATOM 4916 N N . GLU A 1 625 ? -29.729 21.716 43.477 1.00 61.97 625 GLU A N 1
ATOM 4917 C CA . GLU A 1 625 ? -29.981 21.537 42.042 1.00 61.97 625 GLU A CA 1
ATOM 4918 C C . GLU A 1 625 ? -31.480 21.333 41.742 1.00 61.97 625 GLU A C 1
ATOM 4920 O O . GLU A 1 625 ? -32.046 22.020 40.889 1.00 61.97 625 GLU A O 1
ATOM 4925 N N . ARG A 1 626 ? -32.160 20.468 42.510 1.00 66.31 626 ARG A N 1
ATOM 4926 C CA . ARG A 1 626 ? -33.612 20.219 42.394 1.00 66.31 626 ARG A CA 1
ATOM 4927 C C . ARG A 1 626 ? -34.500 21.387 42.852 1.00 66.31 626 ARG A C 1
ATOM 4929 O O . ARG A 1 626 ? -35.686 21.377 42.551 1.00 66.31 626 ARG A O 1
ATOM 4936 N N . VAL A 1 627 ? -33.959 22.365 43.584 1.00 65.19 627 VAL A N 1
ATOM 4937 C CA . VAL A 1 627 ? -34.655 23.610 43.983 1.00 65.19 627 VAL A CA 1
ATOM 4938 C C . VAL A 1 627 ? -34.434 24.739 42.960 1.00 65.19 627 VAL A C 1
ATOM 4940 O O . VAL A 1 627 ? -35.151 25.735 42.971 1.00 65.19 627 VAL A O 1
ATOM 4943 N N . LEU A 1 628 ? -33.475 24.567 42.044 1.00 54.31 628 LEU A N 1
ATOM 4944 C CA . LEU A 1 628 ? -33.163 25.470 40.928 1.00 54.31 628 LEU A CA 1
ATOM 4945 C C . LEU A 1 628 ? -33.606 24.881 39.570 1.00 54.31 628 LEU A C 1
ATOM 4947 O O . LEU A 1 628 ? -33.037 25.202 38.520 1.00 54.31 628 LEU A O 1
ATOM 4951 N N . THR A 1 629 ? -34.596 23.984 39.599 1.00 51.19 629 THR A N 1
ATOM 4952 C CA . THR A 1 629 ? -35.197 23.318 38.434 1.00 51.19 629 THR A CA 1
ATOM 4953 C C . THR A 1 629 ? -36.673 23.663 38.322 1.00 51.19 629 THR A C 1
ATOM 4955 O O . THR A 1 629 ? -37.070 23.969 37.179 1.00 51.19 629 THR A O 1
#

Sequence (629 aa):
MYHSRIDKIKPPLDPSFYKLADDEAAFFKAMTGIQDAEDLKRHILSVQAKAYDIFGYPCIRRCAFLNLKISRLPAYKQVLKLGQERRGAILLDMGCCFGNDVRKAVADGWPMQNALASDLRQGFWDAGHELFKTTPEAFPLKFVPGDLFDPAHLAPREPFYEPPSTAVPDIQSLTSLTPLQGHISVIHVSAFFHLFGEDQQQQACKAIASLLSPEPGSTIFGSHIALPNKGFRQRPDTSSETQMFCHDSNSWKELWGQIFEKGSVDVEAQVVEVNRDDINKDADSRVHMLIWYVASLLVCDLDPLILCSAASSYFYLPVDEDEDLQSTDDKSLIQASSSKSNRRAPPHPKTETKAPHQDPIIADILSSDDLYRVLGVERTAKLDTVSLRRAYLRRSRACHPECVFLPVLCNRSSNTRSSKSSDDPEATSAFQKVSVAYEILSNPTSRRVYDRRPASTPYNVFAASATNHAEETFRGVILGIFNEFLDGDLEVIRTLLKTINDINPSLRLGDEGINSVISTLQGIRERALSEIACRACIYALHAEISRLIEVQHAFRQLSYFDLMGRSRLTIQLTRITLSLPIALERAMGDQTQRNVEGGEERSEMLPRQLGLILRGMDGALERMERVLT

Secondary structure (DSSP, 8-state):
-GGGTGGG--PPP-GGG----HHHHHHHHHHH---SHHHHHHHHHHHHHHHHHH---TTTTTTTTSS--GGGSTTHHHHHHHHHHSTT--EEEET-TTTHHHHHHHHTT--GGGEEEE-S-HHHHHHHHHHHT--TTTS--EE----TT-TTTS---PPPSS--SSPPP-GGG-SSSGGGTTTBSEEE--S-GGGS-HHHHHHHHHHHHTTB--STT-EEEEEEE--SSSEEE--TTS-TT-PEEE--HHHHHHHHHTTS-TTTEEEEEEEEEEE-TTS-TTS--EEEEEEEEEEE----S--TTHHHHHTTTS---PPPP--------------------------------------HHHHHHHH---HHHHHT----SS--HHHHHHHHHHHHHHH-GGGGS-TTS------------S--HHHHHHHHHHHHHHHHHHSHHHHHHHHTS-TTS---HHHHHHHHHHHHHHHHHHHHHHHHHHHT-THHHHHHHHHHHHH-GGG---HHHHHHHHHHHHHHHHHHS-HHHHHHHHHHHHHHHHHHHHHHHHHHHS-TT-HHHHHHHHHHHHHHHHHHHHHHHHHHHHHHTTS-SS------SS-HHHHHHHHHHHHHHHHHHHH--